Protein AF-A0A9P1CTX5-F1 (afdb_monomer_lite)

Foldseek 3Di:
DDDDDDDDDDDDDDDDDDDDDDDDDDDDDDDDDDDDDDDDDDDDDDDDDDDDDDDDDDDDDDDDDDDDDDDDDDDDDDDDDDDDDDDDDDDDDDDDDDDDDDDDDDDDDDDDDDDDDDDDDDDDDDDDDDDDDDDDDDDDDDDPPPQADPAADPCALADPDPPHSHDHPPPRPCVVVPVPPDDDDDDQDAAADPCALADPDPPPSHDHPPNRVVVPPPDPDPPVPPVCVVCVVVVVVVVVPPPDDPVVVVVVVVVVLVVLLVVCLVVLLPDDDDPVNLVVVVVVVVPDDSVVVVVSNVVSVVVVLLQLDKDKDKDKAFLVCVDVCCDVPNLNVLVLCFQLQWAWDWDDDDPPDPHRITITMIIDGPVSRVVSVVVVVVLRVLCVPPPHNQPPSVVVLVQQLQEEEAEQEAQVQAQQLLQQHSSSHGNPLKGWPLVLVLCSRNRNHHYDAAEYEDADDPDCLVVVSVVVSVYDYDHAYQDPVPSHGPCRQVVSLVVLVVVLPPDDPPGQYEYEYEHQDQDPPPQDVPPPGRGPVCSLQCCLPPRPNYAYEYEHAPSSHDVSVVVCVVVVSHHYTHCNNVSVRGMDGQPDDDPDPPDPPPPDPPDDPLLQQASVNSPDGQQKAFPPVRDSHHDPVRQVVPPPPPPDDDPQADPPPGHGGDHIDGPPPPPD

InterPro domains:
  IPR004087 K Homology domain [SM00322] (309-381)
  IPR013083 Zinc finger, RING/FYVE/PHD-type [G3DSA:3.30.40.10] (599-662)
  IPR036612 K Homology domain, type 1 superfamily [SSF54791] (310-383)

Sequence (668 aa):
MAGERRSGFRFLSFFRCCSKQPLELEKAGPEVLERQEVSPSADVSSTAEDFETEAAGAPNGPETEGQLNDASLNHEPSTVDAAAAVPETAGPWNDEPNEASVREPPESAVSAVTPRRGRSTWKGKGKGGYQDGYGASRSRAASLDGWRGRGQCHYGFHCTRVDCWFQHPDGRAIDGWRAASVDRGKARGKGRCFDGFECTRSICRFEHPTGRRRDLMPATSQRESSRHRSVSRDHEEVVARMDLDPDYCKQLKDGMLYHLSFFLRRYQLFGRISEQQLELFSRSWQRLDLNTLQEEIQVELARLSSLRVELTEQILVPETLLARFMGPEGVHLQFLRRSLGVEILVEPQPASDLRALRALRLCGPPDVLEHARSALENHLISFSSTQQPFAEVEQSILQERSQTVHVFVDNSNICIGCQLLPNGFRDFQQRISIRGFTSMVQGVRKLSRRVVMGSRPSSQRFWAAWKREGYEVCTAHRDPRTNREEFVDGRLVGEALMHVLQPVGSGSHVLVLATGDGNLEGQAPNTAGANFQNLVRTIASRVEGWTVEVWCWRSSCHSCYKRMARAGEIRLYFLDGLRKEVTMTAGKTAPALAGSAVPPNEGLEHEDTCVQCLMAEATYAFNPCNHRILCRECAMETRPHWNTRPLGLCFLCRCPWDDITACDTIAI

Secondary structure (DSSP, 8-state):
-------PPPP--------PPPPP---PPPP-----------------------------------------------------------------------PPPPP------PPP---------------------------S-TTS-SSB-TTGGG---TT--SB--TT-TTGGGTTT-SS-S-----SB-TTGGG---TT--SB--TT-TTTTS----S-STTTTTTTHHHHHHHHTT----HHHHHHHHHHHHHHHHHHHHHHHTT----HHHHHHHHHT-TTS-HHHHHHHHHHHHHHHHHTTSPEEEEEEEEHHHHHHHH-GGGHHHHHHHHHHTSEEEEPPPPTT--S-EEEEEEEE-HHHHHHHHHHHHHHHHHHH-SSSTTHHHHHHHHHHHH-EEEEEEEHHHHHHHHHB-TTS-B-TTEEE-HHHHHHHHHTTSEEEEEEEEEE--S-HHHHHHHHHTT-EEEEEPBPTTT-PBPSHHHHHHHHHHHHHTS-PPSS-EEEEEE------TTSPTT-----HHHHHHHHHHHSTTEEEEEEE-TTT--HHHHHHHHTTSSEEEESGGGHHHHEEETT-PPPP-TT--S---S---TTSB-TTTSSSB--EEEETTTEEEE-HHHHHHT---TTS----B-TTT--B-SEEEE------

Organism: NCBI:txid2562237

Structure (mmCIF, N/CA/C/O backbone):
data_AF-A0A9P1CTX5-F1
#
_entry.id   AF-A0A9P1CTX5-F1
#
loop_
_atom_site.group_PDB
_atom_site.id
_atom_site.type_symbol
_atom_site.label_atom_id
_atom_site.label_alt_id
_atom_site.label_comp_id
_atom_site.label_asym_id
_atom_site.label_entity_id
_atom_site.label_seq_id
_atom_site.pdbx_PDB_ins_code
_atom_site.Cartn_x
_atom_site.Cartn_y
_atom_site.Cartn_z
_atom_site.occupancy
_atom_site.B_iso_or_equiv
_atom_site.auth_seq_id
_atom_site.auth_comp_id
_atom_site.auth_asym_id
_atom_site.auth_atom_id
_atom_site.pdbx_PDB_model_num
ATOM 1 N N . MET A 1 1 ? -36.625 -30.339 -44.371 1.00 37.56 1 MET A N 1
ATOM 2 C CA . MET A 1 1 ? -35.494 -30.280 -43.424 1.00 37.56 1 MET A CA 1
ATOM 3 C C . MET A 1 1 ? -34.795 -28.940 -43.597 1.00 37.56 1 MET A C 1
ATOM 5 O O . MET A 1 1 ? -34.591 -28.558 -44.738 1.00 37.56 1 MET A O 1
ATOM 9 N N . ALA A 1 2 ? -34.515 -28.256 -42.482 1.00 35.66 2 ALA A N 1
ATOM 10 C CA . ALA A 1 2 ? -33.770 -26.996 -42.333 1.00 35.66 2 ALA A CA 1
ATOM 11 C C . ALA A 1 2 ? -34.195 -25.803 -43.223 1.00 35.66 2 ALA A C 1
ATOM 13 O O . ALA A 1 2 ? -33.723 -25.630 -44.341 1.00 35.66 2 ALA A O 1
ATOM 14 N N . GLY A 1 3 ? -35.057 -24.941 -42.672 1.00 29.62 3 GLY A N 1
ATOM 15 C CA . GLY A 1 3 ? -35.262 -23.572 -43.144 1.00 29.62 3 GLY A CA 1
ATOM 16 C C . GLY A 1 3 ? -34.572 -22.590 -42.198 1.00 29.62 3 GLY A C 1
ATOM 17 O O . GLY A 1 3 ? -35.055 -22.369 -41.091 1.00 29.62 3 GLY A O 1
ATOM 18 N N . GLU A 1 4 ? -33.460 -21.998 -42.632 1.00 42.38 4 GLU A N 1
ATOM 19 C CA . GLU A 1 4 ? -32.790 -20.900 -41.931 1.00 42.38 4 GLU A CA 1
ATOM 20 C C . GLU A 1 4 ? -33.314 -19.557 -42.446 1.00 42.38 4 GLU A C 1
ATOM 22 O O . GLU A 1 4 ? -33.069 -19.138 -43.579 1.00 42.38 4 GLU A O 1
ATOM 27 N N . ARG A 1 5 ? -34.064 -18.871 -41.580 1.00 40.78 5 ARG A N 1
ATOM 28 C CA . ARG A 1 5 ? -34.457 -17.475 -41.755 1.00 40.78 5 ARG A CA 1
ATOM 29 C C . ARG A 1 5 ? -33.300 -16.575 -41.332 1.00 40.78 5 ARG A C 1
ATOM 31 O O . ARG A 1 5 ? -32.905 -16.559 -40.172 1.00 40.78 5 ARG A O 1
ATOM 38 N N . ARG A 1 6 ? -32.829 -15.760 -42.274 1.00 40.94 6 ARG A N 1
ATOM 39 C CA . ARG A 1 6 ? -32.082 -14.530 -41.999 1.00 40.94 6 ARG A CA 1
ATOM 40 C C . ARG A 1 6 ? -33.033 -13.496 -41.393 1.00 40.94 6 ARG A C 1
ATOM 42 O O . ARG A 1 6 ? -33.995 -13.098 -42.045 1.00 40.94 6 ARG A O 1
ATOM 49 N N . SER A 1 7 ? -32.728 -13.006 -40.198 1.00 34.25 7 SER A N 1
ATOM 50 C CA . SER A 1 7 ? -33.280 -11.751 -39.679 1.00 34.25 7 SER A CA 1
ATOM 51 C C . SER A 1 7 ? -32.139 -10.861 -39.203 1.00 34.25 7 SER A C 1
ATOM 53 O O . SER A 1 7 ? -31.436 -11.190 -38.250 1.00 34.25 7 SER A O 1
ATOM 55 N N . GLY A 1 8 ? -31.947 -9.754 -39.920 1.00 29.00 8 GLY A N 1
ATOM 56 C CA . GLY A 1 8 ? -30.989 -8.711 -39.592 1.00 29.00 8 GLY A CA 1
ATOM 57 C C . GLY A 1 8 ? -31.405 -7.949 -38.339 1.00 29.00 8 GLY A C 1
ATOM 58 O O . GLY A 1 8 ? -32.563 -7.562 -38.189 1.00 29.00 8 GLY A O 1
ATOM 59 N N . PHE A 1 9 ? -30.437 -7.709 -37.461 1.00 28.59 9 PHE A N 1
ATOM 60 C CA . PHE A 1 9 ? -30.593 -6.812 -36.327 1.00 28.59 9 PHE A CA 1
ATOM 61 C C . PHE A 1 9 ? -30.280 -5.376 -36.757 1.00 28.59 9 PHE A C 1
ATOM 63 O O . PHE A 1 9 ? -29.168 -5.054 -37.174 1.00 28.59 9 PHE A O 1
ATOM 70 N N . ARG A 1 10 ? -31.306 -4.524 -36.678 1.00 31.56 10 ARG A N 1
ATOM 71 C CA . ARG A 1 10 ? -31.226 -3.072 -36.849 1.00 31.56 10 ARG A CA 1
ATOM 72 C C . ARG A 1 10 ? -30.631 -2.446 -35.586 1.00 31.56 10 ARG A C 1
ATOM 74 O O . ARG A 1 10 ? -31.125 -2.687 -34.489 1.00 31.56 10 ARG A O 1
ATOM 81 N N . PHE A 1 11 ? -29.621 -1.601 -35.767 1.00 27.44 11 PHE A N 1
ATOM 82 C CA . PHE A 1 11 ? -29.165 -0.632 -34.773 1.00 27.44 11 PHE A CA 1
ATOM 83 C C . PHE A 1 11 ? -30.243 0.447 -34.592 1.00 27.44 11 PHE A C 1
ATOM 85 O O . PHE A 1 11 ? -30.567 1.160 -35.541 1.00 27.44 11 PHE A O 1
ATOM 92 N N . LEU A 1 12 ? -30.795 0.570 -33.384 1.00 28.78 12 LEU A N 1
ATOM 93 C CA . LEU A 1 12 ? -31.575 1.731 -32.958 1.00 28.78 12 LEU A CA 1
ATOM 94 C C . LEU A 1 12 ? -30.672 2.643 -32.130 1.00 28.78 12 LEU A C 1
ATOM 96 O O . LEU A 1 12 ? -30.339 2.366 -30.982 1.00 28.78 12 LEU A O 1
ATOM 100 N N . SER A 1 13 ? -30.268 3.738 -32.758 1.00 28.44 13 SER A N 1
ATOM 101 C CA . SER A 1 13 ? -29.651 4.908 -32.150 1.00 28.44 13 SER A CA 1
ATOM 102 C C . SER A 1 13 ? -30.704 5.719 -31.387 1.00 28.44 13 SER A C 1
ATOM 104 O O . SER A 1 13 ? -31.579 6.321 -32.005 1.00 28.44 13 SER A O 1
ATOM 106 N N . PHE A 1 14 ? -30.596 5.773 -30.058 1.00 27.62 14 PHE A N 1
ATOM 107 C CA . PHE A 1 14 ? -31.290 6.754 -29.221 1.00 27.62 14 PHE A CA 1
ATOM 108 C C . PHE A 1 14 ? -30.275 7.783 -28.711 1.00 27.62 14 PHE A C 1
ATOM 110 O O . PHE A 1 14 ? -29.548 7.542 -27.752 1.00 27.62 14 PHE A O 1
ATOM 117 N N . PHE A 1 15 ? -30.237 8.947 -29.361 1.00 27.95 15 PHE A N 1
ATOM 118 C CA . PHE A 1 15 ? -29.696 10.173 -28.779 1.00 27.95 15 PHE A CA 1
ATOM 119 C C . PHE A 1 15 ? -30.813 10.822 -27.958 1.00 27.95 15 PHE A C 1
ATOM 121 O O . PHE A 1 15 ? -31.805 11.281 -28.522 1.00 27.95 15 PHE A O 1
ATOM 128 N N . ARG A 1 16 ? -30.665 10.873 -26.630 1.00 29.23 16 ARG A N 1
ATOM 129 C CA . ARG A 1 16 ? -31.479 11.744 -25.775 1.00 29.23 16 ARG A CA 1
ATOM 130 C C . ARG A 1 16 ? -30.601 12.906 -25.325 1.00 29.23 16 ARG A C 1
ATOM 132 O O . ARG A 1 16 ? -29.699 12.749 -24.510 1.00 29.23 16 ARG A O 1
ATOM 139 N N . CYS A 1 17 ? -30.845 14.051 -25.951 1.00 26.94 17 CYS A N 1
ATOM 140 C CA . CYS A 1 17 ? -30.249 15.338 -25.639 1.00 26.94 17 CYS A CA 1
ATOM 141 C C . CYS A 1 17 ? -30.877 15.859 -24.337 1.00 26.94 17 CYS A C 1
ATOM 143 O O . CYS A 1 17 ? -32.069 16.153 -24.311 1.00 26.94 17 CYS A O 1
ATOM 145 N N . CYS A 1 18 ? -30.094 15.949 -23.262 1.00 29.27 18 CYS A N 1
ATOM 146 C CA . CYS A 1 18 ? -30.446 16.726 -22.075 1.00 29.27 18 CYS A CA 1
ATOM 147 C C . CYS A 1 18 ? -29.520 17.941 -22.022 1.00 29.27 18 CYS A C 1
ATOM 149 O O . CYS A 1 18 ? -28.429 17.890 -21.457 1.00 29.27 18 CYS A O 1
ATOM 151 N N . SER A 1 19 ? -29.964 19.030 -22.644 1.00 29.98 19 SER A N 1
ATOM 152 C CA . SER A 1 19 ? -29.419 20.370 -22.457 1.00 29.98 19 SER A CA 1
ATOM 153 C C . SER A 1 19 ? -29.725 20.841 -21.033 1.00 29.98 19 SER A C 1
ATOM 155 O O . SER A 1 19 ? -30.874 21.153 -20.720 1.00 29.98 19 SER A O 1
ATOM 157 N N . LYS A 1 20 ? -28.714 20.894 -20.162 1.00 31.89 20 LYS A N 1
ATOM 158 C CA . LYS A 1 20 ? -28.783 21.678 -18.924 1.00 31.89 20 LYS A CA 1
ATOM 159 C C . LYS A 1 20 ? -28.166 23.049 -19.194 1.00 31.89 20 LYS A C 1
ATOM 161 O O . LYS A 1 20 ? -27.002 23.137 -19.576 1.00 31.89 20 LYS A O 1
ATOM 166 N N . GLN A 1 21 ? -28.986 24.085 -19.043 1.00 31.75 21 GLN A N 1
ATOM 167 C CA . GLN A 1 21 ? -28.572 25.486 -19.018 1.00 31.75 21 GLN A CA 1
ATOM 168 C C . GLN A 1 21 ? -27.644 25.750 -17.816 1.00 31.75 21 GLN A C 1
ATOM 170 O O . GLN A 1 21 ? -27.791 25.082 -16.788 1.00 31.75 21 GLN A O 1
ATOM 175 N N . PRO A 1 22 ? -26.708 26.707 -17.917 1.00 34.09 22 PRO A N 1
ATOM 176 C CA . PRO A 1 22 ? -25.918 27.151 -16.778 1.00 34.09 22 PRO A CA 1
ATOM 177 C C . PRO A 1 22 ? -26.761 28.060 -15.871 1.00 34.09 22 PRO A C 1
ATOM 179 O O . PRO A 1 22 ? -27.343 29.037 -16.331 1.00 34.09 22 PRO A O 1
ATOM 182 N N . LEU A 1 23 ? -26.816 27.718 -14.583 1.00 33.81 23 LEU A N 1
ATOM 183 C CA . LEU A 1 23 ? -27.272 28.609 -13.518 1.00 33.81 23 LEU A CA 1
ATOM 184 C C . LEU A 1 23 ? -26.181 29.656 -13.272 1.00 33.81 23 LEU A C 1
ATOM 186 O O . LEU A 1 23 ? -25.050 29.311 -12.923 1.00 33.81 23 LEU A O 1
ATOM 190 N N . GLU A 1 24 ? -26.532 30.920 -13.485 1.00 31.44 24 GLU A N 1
ATOM 191 C CA . GLU A 1 24 ? -25.760 32.081 -13.055 1.00 31.44 24 GLU A CA 1
ATOM 192 C C . GLU A 1 24 ? -25.705 32.095 -11.521 1.00 31.44 24 GLU A C 1
ATOM 194 O O . GLU A 1 24 ? -26.737 32.119 -10.852 1.00 31.44 24 GLU A O 1
ATOM 199 N N . LEU A 1 25 ? -24.495 32.033 -10.961 1.00 35.31 25 LEU A N 1
ATOM 200 C CA . LEU A 1 25 ? -24.256 32.299 -9.546 1.00 35.31 25 LEU A CA 1
ATOM 201 C C . LEU A 1 25 ? -23.878 33.775 -9.405 1.00 35.31 25 LEU A C 1
ATOM 203 O O . LEU A 1 25 ? -22.806 34.197 -9.850 1.00 35.31 25 LEU A O 1
ATOM 207 N N . GLU A 1 26 ? -24.767 34.546 -8.785 1.00 35.88 26 GLU A N 1
ATOM 208 C CA . GLU A 1 26 ? -24.496 35.904 -8.331 1.00 35.88 26 GLU A CA 1
ATOM 209 C C . GLU A 1 26 ? -23.347 35.906 -7.313 1.00 35.88 26 GLU A C 1
ATOM 211 O O . GLU A 1 26 ? -23.306 35.132 -6.354 1.00 35.88 26 GLU A O 1
ATOM 216 N N . LYS A 1 27 ? -22.379 36.793 -7.550 1.00 33.06 27 LYS A N 1
ATOM 217 C CA . LYS A 1 27 ? -21.261 37.075 -6.653 1.00 33.06 27 LYS A CA 1
ATOM 218 C C . LYS A 1 27 ? -21.755 37.959 -5.506 1.00 33.06 27 LYS A C 1
ATOM 220 O O . LYS A 1 27 ? -21.938 39.156 -5.704 1.00 33.06 27 LYS A O 1
ATOM 225 N N . ALA A 1 28 ? -21.891 37.395 -4.311 1.00 35.72 28 ALA A N 1
ATOM 226 C CA . ALA A 1 28 ? -21.888 38.172 -3.074 1.00 35.72 28 ALA A CA 1
ATOM 227 C C . ALA A 1 28 ? -20.427 38.415 -2.653 1.00 35.72 28 ALA A C 1
ATOM 229 O O . ALA A 1 28 ? -19.662 37.469 -2.459 1.00 35.72 28 ALA A O 1
ATOM 230 N N . GLY A 1 29 ? -20.021 39.686 -2.603 1.00 39.19 29 GLY A N 1
ATOM 231 C CA . GLY A 1 29 ? -18.696 40.103 -2.141 1.00 39.19 29 GLY A CA 1
ATOM 232 C C . GLY A 1 29 ? -18.566 40.004 -0.615 1.00 39.19 29 GLY A C 1
ATOM 233 O O . GLY A 1 29 ? -19.577 40.088 0.081 1.00 39.19 29 GLY A O 1
ATOM 234 N N . PRO A 1 30 ? -17.349 39.823 -0.074 1.00 43.97 30 PRO A N 1
ATOM 235 C CA . PRO A 1 30 ? -17.149 39.814 1.365 1.00 43.97 30 PRO A CA 1
ATOM 236 C C . PRO A 1 30 ? -17.068 41.241 1.921 1.00 43.97 30 PRO A C 1
ATOM 238 O O . PRO A 1 30 ? -16.249 42.055 1.493 1.00 43.97 30 PRO A O 1
ATOM 241 N N . GLU A 1 31 ? -17.933 41.503 2.897 1.00 38.97 31 GLU A N 1
ATOM 242 C CA . GLU A 1 31 ? -17.910 42.657 3.790 1.00 38.97 31 GLU A CA 1
ATOM 243 C C . GLU A 1 31 ? -16.632 42.635 4.643 1.00 38.97 31 GLU A C 1
ATOM 245 O O . GLU A 1 31 ? -16.274 41.626 5.256 1.00 38.97 31 GLU A O 1
ATOM 250 N N . VAL A 1 32 ? -15.928 43.764 4.649 1.00 33.72 32 VAL A N 1
ATOM 251 C CA . VAL A 1 32 ? -14.715 44.014 5.427 1.00 33.72 32 VAL A CA 1
ATOM 252 C C . VAL A 1 32 ? -15.140 44.428 6.835 1.00 33.72 32 VAL A C 1
ATOM 254 O O . VAL A 1 32 ? -15.648 45.528 7.025 1.00 33.72 32 VAL A O 1
ATOM 257 N N . LEU A 1 33 ? -14.933 43.552 7.822 1.00 38.22 33 LEU A N 1
ATOM 258 C CA . LEU A 1 33 ? -15.058 43.886 9.242 1.00 38.22 33 LEU A CA 1
ATOM 259 C C . LEU A 1 33 ? -13.672 44.190 9.818 1.00 38.22 33 LEU A C 1
ATOM 261 O O . LEU A 1 33 ? -12.819 43.317 9.983 1.00 38.22 33 LEU A O 1
ATOM 265 N N . GLU A 1 34 ? -13.486 45.477 10.079 1.00 36.41 34 GLU A N 1
ATOM 266 C CA . GLU A 1 34 ? -12.351 46.134 10.711 1.00 36.41 34 GLU A CA 1
ATOM 267 C C . GLU A 1 34 ? -12.140 45.573 12.132 1.00 36.41 34 GLU A C 1
ATOM 269 O O . GLU A 1 34 ? -13.011 45.676 12.997 1.00 36.41 34 GLU A O 1
ATOM 274 N N . ARG A 1 35 ? -10.993 44.926 12.383 1.00 34.66 35 ARG A N 1
ATOM 275 C CA . ARG A 1 35 ? -10.579 44.501 13.729 1.00 34.66 35 ARG A CA 1
ATOM 276 C C . ARG A 1 35 ? -9.726 45.600 14.356 1.00 34.66 35 ARG A C 1
ATOM 278 O O . ARG A 1 35 ? -8.627 45.868 13.884 1.00 34.66 35 ARG A O 1
ATOM 285 N N . GLN A 1 36 ? -10.241 46.189 15.433 1.00 34.38 36 GLN A N 1
ATOM 286 C CA . GLN A 1 36 ? -9.501 47.052 16.351 1.00 34.38 36 GLN A CA 1
ATOM 287 C C . GLN A 1 36 ? -8.391 46.268 17.063 1.00 34.38 36 GLN A C 1
ATOM 289 O O . GLN A 1 36 ? -8.631 45.215 17.657 1.00 34.38 36 GLN A O 1
ATOM 294 N N . GLU A 1 37 ? -7.184 46.822 17.011 1.00 32.41 37 GLU A N 1
ATOM 295 C CA . GLU A 1 37 ? -6.027 46.423 17.803 1.00 32.41 37 GLU A CA 1
ATOM 296 C C . GLU A 1 37 ? -6.194 46.906 19.253 1.00 32.41 37 GLU A C 1
ATOM 298 O O . GLU A 1 37 ? -6.451 48.085 19.497 1.00 32.41 37 GLU A O 1
ATOM 303 N N . VAL A 1 38 ? -6.014 46.007 20.224 1.00 37.69 38 VAL A N 1
ATOM 304 C CA . VAL A 1 38 ? -5.795 46.368 21.631 1.00 37.69 38 VAL A CA 1
ATOM 305 C C . VAL A 1 38 ? -4.554 45.627 22.123 1.00 37.69 38 VAL A C 1
ATOM 307 O O . VAL A 1 38 ? -4.509 44.398 22.145 1.00 37.69 38 VAL A O 1
ATOM 310 N N . SER A 1 39 ? -3.535 46.405 22.479 1.00 38.50 39 SER A N 1
ATOM 311 C CA . SER A 1 39 ? -2.261 45.975 23.060 1.00 38.50 39 SER A CA 1
ATOM 312 C C . SER A 1 39 ? -2.429 45.403 24.476 1.00 38.50 39 SER A C 1
ATOM 314 O O . SER A 1 39 ? -3.274 45.904 25.220 1.00 38.50 39 SER A O 1
ATOM 316 N N . PRO A 1 40 ? -1.587 44.451 24.922 1.00 45.19 40 PRO A N 1
ATOM 317 C CA . PRO A 1 40 ? -1.536 44.055 26.323 1.00 45.19 40 PRO A CA 1
ATOM 318 C C . PRO A 1 40 ? -0.436 44.820 27.078 1.00 45.19 40 PRO A C 1
ATOM 320 O O . PRO A 1 40 ? 0.727 44.835 26.671 1.00 45.19 40 PRO A O 1
ATOM 323 N N . SER A 1 41 ? -0.809 45.422 28.207 1.00 36.22 41 SER A N 1
ATOM 324 C CA . SER A 1 41 ? 0.106 45.888 29.253 1.00 36.22 41 SER A CA 1
ATOM 325 C C . SER A 1 41 ? 0.071 44.945 30.456 1.00 36.22 41 SER A C 1
ATOM 327 O O . SER A 1 41 ? -0.936 44.297 30.730 1.00 36.22 41 SER A O 1
ATOM 329 N N . ALA A 1 42 ? 1.215 44.884 31.126 1.00 36.47 42 ALA A N 1
ATOM 330 C CA . ALA A 1 42 ? 1.627 43.917 32.129 1.00 36.47 42 ALA A CA 1
ATOM 331 C C . ALA A 1 42 ? 0.995 44.068 33.529 1.00 36.47 42 ALA A C 1
ATOM 333 O O . ALA A 1 42 ? 0.432 45.106 33.865 1.00 36.47 42 ALA A O 1
ATOM 334 N N . ASP A 1 43 ? 1.250 43.014 34.315 1.00 34.53 43 ASP A N 1
ATOM 335 C CA . ASP A 1 43 ? 1.330 42.908 35.779 1.00 34.53 43 ASP A CA 1
ATOM 336 C C . ASP A 1 43 ? 0.050 43.070 36.621 1.00 34.53 43 ASP A C 1
ATOM 338 O O . ASP A 1 43 ? -0.629 44.089 36.597 1.00 34.53 43 ASP A O 1
ATOM 342 N N . VAL A 1 44 ? -0.236 42.072 37.470 1.00 34.84 44 VAL A N 1
ATOM 343 C CA . VAL A 1 44 ? 0.010 42.097 38.931 1.00 34.84 44 VAL A CA 1
ATOM 344 C C . VAL A 1 44 ? -0.622 40.854 39.600 1.00 34.84 44 VAL A C 1
ATOM 346 O O . VAL A 1 44 ? -1.563 40.230 39.123 1.00 34.84 44 VAL A O 1
ATOM 349 N N . SER A 1 45 ? 0.019 40.490 40.701 1.00 34.16 45 SER A N 1
ATOM 350 C CA . SER A 1 45 ? -0.037 39.351 41.609 1.00 34.16 45 SER A CA 1
ATOM 351 C C . SER A 1 45 ? -1.341 38.998 42.356 1.00 34.16 45 SER A C 1
ATOM 353 O O . SER A 1 45 ? -2.084 39.870 42.788 1.00 34.16 45 SER A O 1
ATOM 355 N N . SER A 1 46 ? -1.395 37.706 42.721 1.00 34.50 46 SER A N 1
ATOM 356 C CA . SER A 1 46 ? -1.647 37.123 44.064 1.00 34.50 46 SER A CA 1
ATOM 357 C C . SER A 1 46 ? -3.037 37.095 44.717 1.00 34.50 46 SER A C 1
ATOM 359 O O . SER A 1 46 ? -3.805 38.043 44.648 1.00 34.50 46 SER A O 1
ATOM 361 N N . THR A 1 47 ? -3.178 36.040 45.540 1.00 35.03 47 THR A N 1
ATOM 362 C CA . THR A 1 47 ? -4.179 35.712 46.584 1.00 35.03 47 THR A CA 1
ATOM 363 C C . THR A 1 47 ? -5.452 35.053 46.038 1.00 35.03 47 THR A C 1
ATOM 365 O O . THR A 1 47 ? -6.112 35.610 45.177 1.00 35.03 47 THR A O 1
ATOM 368 N N . ALA A 1 48 ? -5.695 33.752 46.254 1.00 36.78 48 ALA A N 1
ATOM 369 C CA . ALA A 1 48 ? -5.936 33.026 47.511 1.00 36.78 48 ALA A CA 1
ATOM 370 C C . ALA A 1 48 ? -7.173 33.562 48.233 1.00 36.78 48 ALA A C 1
ATOM 372 O O . ALA A 1 48 ? -7.073 34.606 48.860 1.00 36.78 48 ALA A O 1
ATOM 373 N N . GLU A 1 49 ? -8.292 32.841 48.138 1.00 40.19 49 GLU A N 1
ATOM 374 C CA . GLU A 1 49 ? -9.151 32.524 49.282 1.00 40.19 49 GLU A CA 1
ATOM 375 C C . GLU A 1 49 ? -10.215 31.485 48.905 1.00 40.19 49 GLU A C 1
ATOM 377 O O . GLU A 1 49 ? -10.708 31.418 47.777 1.00 40.19 49 GLU A O 1
ATOM 382 N N . ASP A 1 50 ? -10.464 30.634 49.891 1.00 36.09 50 ASP A N 1
ATOM 383 C CA . ASP A 1 50 ? -11.412 29.536 49.966 1.00 36.09 50 ASP A CA 1
ATOM 384 C C . ASP A 1 50 ? -12.865 30.005 49.807 1.00 36.09 50 ASP A C 1
ATOM 386 O O . ASP A 1 50 ? -13.192 31.113 50.214 1.00 36.09 50 ASP A O 1
ATOM 390 N N . PHE A 1 51 ? -13.767 29.140 49.329 1.00 37.66 51 PHE A N 1
ATOM 391 C CA . PHE A 1 51 ? -15.107 29.065 49.922 1.00 37.66 51 PHE A CA 1
ATOM 392 C C . PHE A 1 51 ? -15.762 27.702 49.688 1.00 37.66 51 PHE A C 1
ATOM 394 O O . PHE A 1 51 ? -15.715 27.116 48.605 1.00 37.66 51 PHE A O 1
ATOM 401 N N . GLU A 1 52 ? -16.331 27.215 50.781 1.00 35.53 52 GLU A N 1
ATOM 402 C CA . GLU A 1 52 ? -16.948 25.921 51.008 1.00 35.53 52 GLU A CA 1
ATOM 403 C C . GLU A 1 52 ? -18.293 25.717 50.286 1.00 35.53 52 GLU A C 1
ATOM 405 O O . GLU A 1 52 ? -19.006 26.649 49.922 1.00 35.53 52 GLU A O 1
ATOM 410 N N . THR A 1 53 ? -18.603 24.428 50.136 1.00 37.47 53 THR A N 1
ATOM 411 C CA . THR A 1 53 ? -19.916 23.763 50.091 1.00 37.47 53 THR A CA 1
ATOM 412 C C . THR A 1 53 ? -21.151 24.585 50.461 1.00 37.47 53 THR A C 1
ATOM 414 O O . THR A 1 53 ? -21.223 25.099 51.567 1.00 37.47 53 THR A O 1
ATOM 417 N N . GLU A 1 54 ? -22.216 24.465 49.656 1.00 35.06 54 GLU A N 1
ATOM 418 C CA . GLU A 1 54 ? -23.526 24.057 50.181 1.00 35.06 54 GLU A CA 1
ATOM 419 C C . GLU A 1 54 ? -24.475 23.512 49.103 1.00 35.06 54 GLU A C 1
ATOM 421 O O . GLU A 1 54 ? -24.325 23.732 47.901 1.00 35.06 54 GLU A O 1
ATOM 426 N N . ALA A 1 55 ? -25.405 22.697 49.588 1.00 36.09 55 ALA A N 1
ATOM 427 C CA . ALA A 1 55 ? -26.252 21.765 48.873 1.00 36.09 55 ALA A CA 1
ATOM 428 C C . ALA A 1 55 ? -27.684 22.288 48.650 1.00 36.09 55 ALA A C 1
ATOM 430 O O . ALA A 1 55 ? -28.111 23.266 49.247 1.00 36.09 55 ALA A O 1
ATOM 431 N N . ALA A 1 56 ? -28.441 21.477 47.901 1.00 35.44 56 ALA A N 1
ATOM 432 C CA . ALA A 1 56 ? -29.900 21.335 47.912 1.00 35.44 56 ALA A CA 1
ATOM 433 C C . ALA A 1 56 ? -30.754 22.423 47.234 1.00 35.44 56 ALA A C 1
ATOM 435 O O . ALA A 1 56 ? -30.725 23.602 47.562 1.00 35.44 56 ALA A O 1
ATOM 436 N N . GLY A 1 57 ? -31.630 21.962 46.334 1.00 32.38 57 GLY A N 1
ATOM 437 C CA . GLY A 1 57 ? -32.723 22.766 45.796 1.00 32.38 57 GLY A CA 1
ATOM 438 C C . GLY A 1 57 ? -33.473 22.094 44.648 1.00 32.38 57 GLY A C 1
ATOM 439 O O . GLY A 1 57 ? -33.361 22.526 43.508 1.00 32.38 57 GLY A O 1
ATOM 440 N N . ALA A 1 58 ? -34.251 21.047 44.940 1.00 41.19 58 ALA A N 1
ATOM 441 C CA . ALA A 1 58 ? -35.414 20.709 44.112 1.00 41.19 58 ALA A CA 1
ATOM 442 C C . ALA A 1 58 ? -36.489 21.798 44.298 1.00 41.19 58 ALA A C 1
ATOM 444 O O . ALA A 1 58 ? -36.577 22.371 45.388 1.00 41.19 58 ALA A O 1
ATOM 445 N N . PRO A 1 59 ? -37.335 22.064 43.287 1.00 53.28 59 PRO A N 1
ATOM 446 C CA . PRO A 1 59 ? -38.744 21.733 43.516 1.00 53.28 59 PRO A CA 1
ATOM 447 C C . PRO A 1 59 ? -39.549 21.316 42.267 1.00 53.28 59 PRO A C 1
ATOM 449 O O . PRO A 1 59 ? -39.345 21.811 41.167 1.00 53.28 59 PRO A O 1
ATOM 452 N N . ASN A 1 60 ? -40.500 20.415 42.531 1.00 36.75 60 ASN A N 1
ATOM 453 C CA . ASN A 1 60 ? -41.905 20.366 42.097 1.00 36.75 60 ASN A CA 1
ATOM 454 C C . ASN A 1 60 ? -42.302 20.765 40.663 1.00 36.75 60 ASN A C 1
ATOM 456 O O . ASN A 1 60 ? -42.121 21.896 40.222 1.00 36.75 60 ASN A O 1
ATOM 460 N N . GLY A 1 61 ? -43.008 19.831 40.010 1.00 35.78 61 GLY A N 1
ATOM 461 C CA . GLY A 1 61 ? -43.821 20.073 38.815 1.00 35.78 61 GLY A CA 1
ATOM 462 C C . GLY A 1 61 ? -45.041 20.969 39.068 1.00 35.78 61 GLY A C 1
ATOM 463 O O . GLY A 1 61 ? -45.256 21.454 40.183 1.00 35.78 61 GLY A O 1
ATOM 464 N N . PRO A 1 62 ? -45.866 21.169 38.028 1.00 53.38 62 PRO A N 1
ATOM 465 C CA . PRO A 1 62 ? -47.174 20.521 38.094 1.00 53.38 62 PRO A CA 1
ATOM 466 C C . PRO A 1 62 ? -47.698 19.959 36.762 1.00 53.38 62 PRO A C 1
ATOM 468 O O . PRO A 1 62 ? -47.257 20.294 35.664 1.00 53.38 62 PRO A O 1
ATOM 471 N N . GLU A 1 63 ? -48.679 19.085 36.951 1.00 41.22 63 GLU A N 1
ATOM 472 C CA . GLU A 1 63 ? -49.582 18.435 36.008 1.00 41.22 63 GLU A CA 1
ATOM 473 C C . GLU A 1 63 ? -50.346 19.426 35.116 1.00 41.22 63 GLU A C 1
ATOM 475 O O . GLU A 1 63 ? -50.670 20.535 35.535 1.00 41.22 63 GLU A O 1
ATOM 480 N N . THR A 1 64 ? -50.724 18.991 33.911 1.00 43.69 64 THR A N 1
ATOM 481 C CA . THR A 1 64 ? -51.958 19.448 33.250 1.00 43.69 64 THR A CA 1
ATOM 482 C C . THR A 1 64 ? -52.528 18.344 32.361 1.00 43.69 64 THR A C 1
ATOM 484 O O . THR A 1 64 ? -51.855 17.797 31.488 1.00 43.69 64 THR A O 1
ATOM 487 N N . GLU A 1 65 ? -53.790 18.024 32.634 1.00 40.16 65 GLU A N 1
ATOM 488 C CA . GLU A 1 65 ? -54.692 17.189 31.849 1.00 40.16 65 GLU A CA 1
ATOM 489 C C . GLU A 1 65 ? -55.040 17.846 30.500 1.00 40.16 65 GLU A C 1
ATOM 491 O O . GLU A 1 65 ? -55.100 19.070 30.383 1.00 40.16 65 GLU A O 1
ATOM 496 N N . GLY A 1 66 ? -55.340 17.026 29.488 1.00 35.47 66 GLY A N 1
ATOM 497 C CA . GLY A 1 66 ? -55.815 17.485 28.182 1.00 35.47 66 GLY A CA 1
ATOM 498 C C . GLY A 1 66 ? -56.410 16.348 27.353 1.00 35.47 66 GLY A C 1
ATOM 499 O O . GLY A 1 66 ? -55.697 15.547 26.763 1.00 35.47 66 GLY A O 1
ATOM 500 N N . GLN A 1 67 ? -57.736 16.288 27.363 1.00 35.94 67 GLN A N 1
ATOM 501 C CA . GLN A 1 67 ? -58.647 15.315 26.762 1.00 35.94 67 GLN A CA 1
ATOM 502 C C . GLN A 1 67 ? -58.833 15.443 25.225 1.00 35.94 67 GLN A C 1
ATOM 504 O O . GLN A 1 67 ? -58.742 16.537 24.679 1.00 35.94 67 GLN A O 1
ATOM 509 N N . LEU A 1 68 ? -59.267 14.320 24.619 1.00 38.94 68 LEU A N 1
ATOM 510 C CA . LEU A 1 68 ? -60.135 14.141 23.426 1.00 38.94 68 LEU A CA 1
ATOM 511 C C . LEU A 1 68 ? -59.577 14.377 22.000 1.00 38.94 68 LEU A C 1
ATOM 513 O O . LEU A 1 68 ? -59.309 15.503 21.594 1.00 38.94 68 LEU A O 1
ATOM 517 N N . ASN A 1 69 ? -59.578 13.315 21.173 1.00 38.50 69 ASN A N 1
ATOM 518 C CA . ASN A 1 69 ? -60.570 13.151 20.090 1.00 38.50 69 ASN A CA 1
ATOM 519 C C . ASN A 1 69 ? -60.482 11.797 19.350 1.00 38.50 69 ASN A C 1
ATOM 521 O O . ASN A 1 69 ? -59.407 11.312 19.004 1.00 38.50 69 ASN A O 1
ATOM 525 N N . ASP A 1 70 ? -61.675 11.254 19.093 1.00 37.84 70 ASP A N 1
ATOM 526 C CA . ASP A 1 70 ? -62.038 10.144 18.207 1.00 37.84 70 ASP A CA 1
ATOM 527 C C . ASP A 1 70 ? -61.648 10.365 16.734 1.00 37.84 70 ASP A C 1
ATOM 529 O O . ASP A 1 70 ? -61.767 11.480 16.226 1.00 37.84 70 ASP A O 1
ATOM 533 N N . ALA A 1 71 ? -61.358 9.273 16.011 1.00 37.09 71 ALA A N 1
ATOM 534 C CA . ALA A 1 71 ? -61.991 8.979 14.716 1.00 37.09 71 ALA A CA 1
ATOM 535 C C . ALA A 1 71 ? -61.689 7.545 14.236 1.00 37.09 71 ALA A C 1
ATOM 537 O O . ALA A 1 71 ? -60.549 7.151 14.003 1.00 37.09 71 ALA A O 1
ATOM 538 N N . SER A 1 72 ? -62.778 6.801 14.057 1.00 35.53 72 SER A N 1
ATOM 539 C CA . SER A 1 72 ? -62.914 5.494 13.407 1.00 35.53 72 SER A CA 1
ATOM 540 C C . SER A 1 72 ? -62.381 5.455 11.967 1.00 35.53 72 SER A C 1
ATOM 542 O O . SER A 1 72 ? -62.472 6.461 11.272 1.00 35.53 72 SER A O 1
ATOM 544 N N . LEU A 1 73 ? -61.997 4.266 11.476 1.00 39.31 73 LEU A N 1
ATOM 545 C CA . LEU A 1 73 ? -62.528 3.686 10.226 1.00 39.31 73 LEU A CA 1
ATOM 546 C C . LEU A 1 73 ? -62.151 2.195 10.085 1.00 39.31 73 LEU A C 1
ATOM 548 O O . LEU A 1 73 ? -60.991 1.804 10.170 1.00 39.31 73 LEU A O 1
ATOM 552 N N . ASN A 1 74 ? -63.191 1.389 9.866 1.00 39.03 74 ASN A N 1
ATOM 553 C CA . ASN A 1 74 ? -63.198 -0.055 9.639 1.00 39.03 74 ASN A CA 1
ATOM 554 C C . ASN A 1 74 ? -62.745 -0.425 8.218 1.00 39.03 74 ASN A C 1
ATOM 556 O O . ASN A 1 74 ? -63.091 0.282 7.274 1.00 39.03 74 ASN A O 1
ATOM 560 N N . HIS A 1 75 ? -62.137 -1.606 8.058 1.00 36.34 75 HIS A N 1
ATOM 561 C CA . HIS A 1 75 ? -62.438 -2.509 6.939 1.00 36.34 75 HIS A CA 1
ATOM 562 C C . HIS A 1 75 ? -61.966 -3.947 7.230 1.00 36.34 75 HIS A C 1
ATOM 564 O O . HIS A 1 75 ? -60.772 -4.205 7.354 1.00 36.34 75 HIS A O 1
ATOM 570 N N . GLU A 1 76 ? -62.922 -4.879 7.316 1.00 40.66 76 GLU A N 1
ATOM 571 C CA . GLU A 1 76 ? -62.711 -6.324 7.111 1.00 40.66 76 GLU A CA 1
ATOM 572 C C . GLU A 1 76 ? -62.492 -6.628 5.605 1.00 40.66 76 GLU A C 1
ATOM 574 O O . GLU A 1 76 ? -62.759 -5.747 4.776 1.00 40.66 76 GLU A O 1
ATOM 579 N N . PRO A 1 77 ? -62.053 -7.849 5.208 1.00 52.81 77 PRO A N 1
ATOM 580 C CA . PRO A 1 77 ? -63.009 -8.965 5.076 1.00 52.81 77 PRO A CA 1
ATOM 581 C C . PRO A 1 77 ? -62.489 -10.392 5.391 1.00 52.81 77 PRO A C 1
ATOM 583 O O . PRO A 1 77 ? -61.379 -10.778 5.041 1.00 52.81 77 PRO A O 1
ATOM 586 N N . SER A 1 78 ? -63.402 -11.179 5.974 1.00 37.44 78 SER A N 1
ATOM 587 C CA . SER A 1 78 ? -63.873 -12.527 5.585 1.00 37.44 78 SER A CA 1
ATOM 588 C C . SER A 1 78 ? -62.900 -13.660 5.197 1.00 37.44 78 SER A C 1
ATOM 590 O O . SER A 1 78 ? -62.323 -13.709 4.114 1.00 37.44 78 SER A O 1
ATOM 592 N N . THR A 1 79 ? -62.950 -14.665 6.070 1.00 45.97 79 THR A N 1
ATOM 593 C CA . THR A 1 79 ? -62.831 -16.133 5.955 1.00 45.97 79 THR A CA 1
ATOM 594 C C . THR A 1 79 ? -63.145 -16.833 4.617 1.00 45.97 79 THR A C 1
ATOM 596 O O . THR A 1 79 ? -64.126 -16.513 3.946 1.00 45.97 79 THR A O 1
ATOM 599 N N . VAL A 1 80 ? -62.396 -17.918 4.346 1.00 41.44 80 VAL A N 1
ATOM 600 C CA . VAL A 1 80 ? -62.915 -19.230 3.890 1.00 41.44 80 VAL A CA 1
ATOM 601 C C . VAL A 1 80 ? -61.968 -20.374 4.294 1.00 41.44 80 VAL A C 1
ATOM 603 O O . VAL A 1 80 ? -60.747 -20.237 4.249 1.00 41.44 80 VAL A O 1
ATOM 606 N N . ASP A 1 81 ? -62.584 -21.481 4.704 1.00 38.56 81 ASP A N 1
ATOM 607 C CA . ASP A 1 81 ? -62.035 -22.730 5.244 1.00 38.56 81 ASP A CA 1
ATOM 608 C C . ASP A 1 81 ? -61.161 -23.559 4.282 1.00 38.56 81 ASP A C 1
ATOM 610 O O . ASP A 1 81 ? -61.412 -23.574 3.079 1.00 38.56 81 ASP A O 1
ATOM 614 N N . ALA A 1 82 ? -60.233 -24.361 4.838 1.00 33.88 82 ALA A N 1
ATOM 615 C CA . ALA A 1 82 ? -60.188 -25.826 4.640 1.00 33.88 82 ALA A CA 1
ATOM 616 C C . ALA A 1 82 ? -58.988 -26.506 5.350 1.00 33.88 82 ALA A C 1
ATOM 618 O O . ALA A 1 82 ? -57.854 -26.472 4.888 1.00 33.88 82 ALA A O 1
ATOM 619 N N . ALA A 1 83 ? -59.310 -27.158 6.470 1.00 33.72 83 ALA A N 1
ATOM 620 C CA . ALA A 1 83 ? -58.960 -28.524 6.886 1.00 33.72 83 ALA A CA 1
ATOM 621 C C . ALA A 1 83 ? -57.531 -29.124 6.736 1.00 33.72 83 ALA A C 1
ATOM 623 O O . ALA A 1 83 ? -57.058 -29.429 5.648 1.00 33.72 83 ALA A O 1
ATOM 624 N N . ALA A 1 84 ? -57.038 -29.547 7.914 1.00 34.22 84 ALA A N 1
ATOM 625 C CA . ALA A 1 84 ? -56.472 -30.867 8.251 1.00 34.22 84 ALA A CA 1
ATOM 626 C C . ALA A 1 84 ? -55.021 -31.215 7.849 1.00 34.22 84 ALA A C 1
ATOM 628 O O . ALA A 1 84 ? -54.749 -31.614 6.724 1.00 34.22 84 ALA A O 1
ATOM 629 N N . ALA A 1 85 ? -54.112 -31.257 8.835 1.00 33.44 85 ALA A N 1
ATOM 630 C CA . ALA A 1 85 ? -53.757 -32.496 9.554 1.00 33.44 85 ALA A CA 1
ATOM 631 C C . ALA A 1 85 ? -52.576 -32.270 10.528 1.00 33.44 85 ALA A C 1
ATOM 633 O O . ALA A 1 85 ? -51.515 -31.784 10.148 1.00 33.44 85 ALA A O 1
ATOM 634 N N . VAL A 1 86 ? -52.794 -32.664 11.784 1.00 43.75 86 VAL A N 1
ATOM 635 C CA . VAL A 1 86 ? -51.840 -32.817 12.906 1.00 43.75 86 VAL A CA 1
ATOM 636 C C . VAL A 1 86 ? -51.534 -34.335 13.005 1.00 43.75 86 VAL A C 1
ATOM 638 O O . VAL A 1 86 ? -52.390 -35.117 12.575 1.00 43.75 86 VAL A O 1
ATOM 641 N N . PRO A 1 87 ? -50.339 -34.795 13.438 1.00 51.28 87 PRO A N 1
ATOM 642 C CA . PRO A 1 87 ? -50.034 -34.990 14.871 1.00 51.28 87 PRO A CA 1
ATOM 643 C C . PRO A 1 87 ? -48.643 -34.431 15.247 1.00 51.28 87 PRO A C 1
ATOM 645 O O . PRO A 1 87 ? -47.679 -34.597 14.509 1.00 51.28 87 PRO A O 1
ATOM 648 N N . GLU A 1 88 ? -48.488 -33.595 16.275 1.00 36.50 88 GLU A N 1
ATOM 649 C CA . GLU A 1 88 ? -48.437 -33.919 17.715 1.00 36.50 88 GLU A CA 1
ATOM 650 C C . GLU A 1 88 ? -47.478 -35.056 18.096 1.00 36.50 88 GLU A C 1
ATOM 652 O O . GLU A 1 88 ? -47.741 -36.225 17.832 1.00 36.50 88 GLU A O 1
ATOM 657 N N . THR A 1 89 ? -46.388 -34.705 18.790 1.00 36.00 89 THR A N 1
ATOM 658 C CA . THR A 1 89 ? -46.098 -35.073 20.202 1.00 36.00 89 THR A CA 1
ATOM 659 C C . THR A 1 89 ? -44.710 -34.516 20.591 1.00 36.00 89 THR A C 1
ATOM 661 O O . THR A 1 89 ? -43.745 -34.687 19.858 1.00 36.00 89 THR A O 1
ATOM 664 N N . ALA A 1 90 ? -44.645 -33.574 21.548 1.00 33.34 90 ALA A N 1
ATOM 665 C CA . ALA A 1 90 ? -44.180 -33.758 22.941 1.00 33.34 90 ALA A CA 1
ATOM 666 C C . ALA A 1 90 ? -42.771 -34.391 23.042 1.00 33.34 90 ALA A C 1
ATOM 668 O O . ALA A 1 90 ? -42.559 -35.481 22.538 1.00 33.34 90 ALA A O 1
ATOM 669 N N . GLY A 1 91 ? -41.747 -33.833 23.687 1.00 33.81 91 GLY A N 1
ATOM 670 C CA . GLY A 1 91 ? -41.635 -32.834 24.747 1.00 33.81 91 GLY A CA 1
ATOM 671 C C . GLY A 1 91 ? -40.139 -32.665 25.127 1.00 33.81 91 GLY A C 1
ATOM 672 O O . GLY A 1 91 ? -39.278 -33.086 24.357 1.00 33.81 91 GLY A O 1
ATOM 673 N N . PRO A 1 92 ? -39.810 -32.045 26.275 1.00 52.94 92 PRO A N 1
ATOM 674 C CA . PRO A 1 92 ? -38.658 -31.145 26.421 1.00 52.94 92 PRO A CA 1
ATOM 675 C C . PRO A 1 92 ? -37.492 -31.736 27.223 1.00 52.94 92 PRO A C 1
ATOM 677 O O . PRO A 1 92 ? -37.743 -32.435 28.197 1.00 52.94 92 PRO A O 1
ATOM 680 N N . TRP A 1 93 ? -36.246 -31.363 26.904 1.00 35.41 93 TRP A N 1
ATOM 681 C CA . TRP A 1 93 ? -35.097 -31.516 27.809 1.00 35.41 93 TRP A CA 1
ATOM 682 C C . TRP A 1 93 ? -34.117 -30.345 27.659 1.00 35.41 93 TRP A C 1
ATOM 684 O O . TRP A 1 93 ? -33.690 -30.010 26.554 1.00 35.41 93 TRP A O 1
ATOM 694 N N . ASN A 1 94 ? -33.811 -29.727 28.802 1.00 42.16 94 ASN A N 1
ATOM 695 C CA . ASN A 1 94 ? -32.607 -28.936 29.040 1.00 42.16 94 ASN A CA 1
ATOM 696 C C . ASN A 1 94 ? -31.366 -29.796 28.754 1.00 42.16 94 ASN A C 1
ATOM 698 O O . ASN A 1 94 ? -31.429 -31.001 28.975 1.00 42.16 94 ASN A O 1
ATOM 702 N N . ASP A 1 95 ? -30.269 -29.185 28.304 1.00 34.75 95 ASP A N 1
ATOM 703 C CA . ASP A 1 95 ? -28.953 -29.316 28.947 1.00 34.75 95 ASP A CA 1
ATOM 704 C C . ASP A 1 95 ? -27.886 -28.464 28.235 1.00 34.75 95 ASP A C 1
ATOM 706 O O . ASP A 1 95 ? -27.956 -28.156 27.045 1.00 34.75 95 ASP A O 1
ATOM 710 N N . GLU A 1 96 ? -26.936 -28.039 29.058 1.00 36.50 96 GLU A N 1
ATOM 711 C CA . GLU A 1 96 ? -25.803 -27.138 28.855 1.00 36.50 96 GLU A CA 1
ATOM 712 C C . GLU A 1 96 ? -24.830 -27.533 27.717 1.00 36.50 96 GLU A C 1
ATOM 714 O O . GLU A 1 96 ? -24.787 -28.689 27.287 1.00 36.50 96 GLU A O 1
ATOM 719 N N . PRO A 1 97 ? -23.987 -26.597 27.230 1.00 44.28 97 PRO A N 1
ATOM 720 C CA . PRO A 1 97 ? -22.993 -26.895 26.206 1.00 44.28 97 PRO A CA 1
ATOM 721 C C . PRO A 1 97 ? -21.789 -27.627 26.810 1.00 44.28 97 PRO A C 1
ATOM 723 O O . PRO A 1 97 ? -20.999 -27.047 27.552 1.00 44.28 97 PRO A O 1
ATOM 726 N N . ASN A 1 98 ? -21.632 -28.901 26.452 1.00 36.31 98 ASN A N 1
ATOM 727 C CA . ASN A 1 98 ? -20.478 -29.707 26.832 1.00 36.31 98 ASN A CA 1
ATOM 728 C C . ASN A 1 98 ? -19.330 -29.537 25.820 1.00 36.31 98 ASN A C 1
ATOM 730 O O . ASN A 1 98 ? -19.529 -29.588 24.602 1.00 36.31 98 ASN A O 1
ATOM 734 N N . GLU A 1 99 ? -18.128 -29.336 26.355 1.00 44.59 99 GLU A N 1
ATOM 735 C CA . GLU A 1 99 ? -16.859 -29.185 25.649 1.00 44.59 99 GLU A CA 1
ATOM 736 C C . GLU A 1 99 ? -16.570 -30.397 24.747 1.00 44.59 99 GLU A C 1
ATOM 738 O O . GLU A 1 99 ? -16.463 -31.535 25.206 1.00 44.59 99 GLU A O 1
ATOM 743 N N . ALA A 1 100 ? -16.398 -30.159 23.445 1.00 35.19 100 ALA A N 1
ATOM 744 C CA . ALA A 1 100 ? -15.957 -31.181 22.501 1.00 35.19 100 ALA A CA 1
ATOM 745 C C . ALA A 1 100 ? -14.447 -31.060 22.263 1.00 35.19 100 ALA A C 1
ATOM 747 O O . ALA A 1 100 ? -13.961 -30.196 21.532 1.00 35.19 100 ALA A O 1
ATOM 748 N N . SER A 1 101 ? -13.720 -31.984 22.888 1.00 34.56 101 SER A N 1
ATOM 749 C CA . SER A 1 101 ? -12.309 -32.285 22.673 1.00 34.56 101 SER A CA 1
ATOM 750 C C . SER A 1 101 ? -11.988 -32.507 21.189 1.00 34.56 101 SER A C 1
ATOM 752 O O . SER A 1 101 ? -12.540 -33.410 20.551 1.00 34.56 101 SER A O 1
ATOM 754 N N . VAL A 1 102 ? -11.032 -31.747 20.659 1.00 39.88 102 VAL A N 1
ATOM 755 C CA . VAL A 1 102 ? -10.387 -32.025 19.372 1.00 39.88 102 VAL A CA 1
ATOM 756 C C . VAL A 1 102 ? -9.492 -33.255 19.547 1.00 39.88 102 VAL A C 1
ATOM 758 O O . VAL A 1 102 ? -8.454 -33.190 20.198 1.00 39.88 102 VAL A O 1
ATOM 761 N N . ARG A 1 103 ? -9.916 -34.396 18.994 1.00 33.88 103 ARG A N 1
ATOM 762 C CA . ARG A 1 103 ? -9.067 -35.583 18.821 1.00 33.88 103 ARG A CA 1
ATOM 763 C C . ARG A 1 103 ? -8.197 -35.406 17.579 1.00 33.88 103 ARG A C 1
ATOM 765 O O . ARG A 1 103 ? -8.716 -35.178 16.488 1.00 33.88 103 ARG A O 1
ATOM 772 N N . GLU A 1 104 ? -6.890 -35.549 17.762 1.00 40.50 104 GLU A N 1
ATOM 773 C CA . GLU A 1 104 ? -5.900 -35.678 16.692 1.00 40.50 104 GLU A CA 1
ATOM 774 C C . GLU A 1 104 ? -6.199 -36.901 15.800 1.00 40.50 104 GLU A C 1
ATOM 776 O O . GLU A 1 104 ? -6.629 -37.943 16.310 1.00 40.50 104 GLU A O 1
ATOM 781 N N . PRO A 1 105 ? -5.974 -36.822 14.475 1.00 45.03 105 PRO A N 1
ATOM 782 C CA . PRO A 1 105 ? -6.023 -37.993 13.613 1.00 45.03 105 PRO A CA 1
ATOM 783 C C . PRO A 1 105 ? -4.715 -38.803 13.714 1.00 45.03 105 PRO A C 1
ATOM 785 O O . PRO A 1 105 ? -3.635 -38.216 13.796 1.00 45.03 105 PRO A O 1
ATOM 788 N N . PRO A 1 106 ? -4.784 -40.146 13.666 1.00 44.25 106 PRO A N 1
ATOM 789 C CA . PRO A 1 106 ? -3.614 -40.998 13.796 1.00 44.25 106 PRO A CA 1
ATOM 790 C C . PRO A 1 106 ? -2.790 -41.042 12.505 1.00 44.25 106 PRO A C 1
ATOM 792 O O . PRO A 1 106 ? -3.312 -41.169 11.394 1.00 44.25 106 PRO A O 1
ATOM 795 N N . GLU A 1 107 ? -1.475 -41.017 12.695 1.00 43.59 107 GLU A N 1
ATOM 796 C CA . GLU A 1 107 ? -0.468 -41.414 11.721 1.00 43.59 107 GLU A CA 1
ATOM 797 C C . GLU A 1 107 ? -0.743 -42.834 11.202 1.00 43.59 107 GLU A C 1
ATOM 799 O O . GLU A 1 107 ? -0.900 -43.775 11.980 1.00 43.59 107 GLU A O 1
ATOM 804 N N . SER A 1 108 ? -0.739 -43.029 9.880 1.00 37.16 108 SER A N 1
ATOM 805 C CA . SER A 1 108 ? -0.424 -44.346 9.323 1.00 37.16 108 SER A CA 1
ATOM 806 C C . SER A 1 108 ? 0.104 -44.305 7.885 1.00 37.16 108 SER A C 1
ATOM 808 O O . SER A 1 108 ? -0.486 -43.737 6.971 1.00 37.16 108 SER A O 1
ATOM 810 N N . ALA A 1 109 ? 1.219 -45.026 7.742 1.00 35.03 109 ALA A N 1
ATOM 811 C CA . ALA A 1 109 ? 1.622 -45.859 6.613 1.00 35.03 109 ALA A CA 1
ATOM 812 C C . ALA A 1 109 ? 2.119 -45.191 5.317 1.00 35.03 109 ALA A C 1
ATOM 814 O O . ALA A 1 109 ? 1.437 -45.069 4.302 1.00 35.03 109 ALA A O 1
ATOM 815 N N . VAL A 1 110 ? 3.431 -44.954 5.328 1.00 34.28 110 VAL A N 1
ATOM 816 C CA . VAL A 1 110 ? 4.318 -44.921 4.163 1.00 34.28 110 VAL A CA 1
ATOM 817 C C . VAL A 1 110 ? 4.229 -46.256 3.402 1.00 34.28 110 VAL A C 1
ATOM 819 O O . VAL A 1 110 ? 4.598 -47.300 3.934 1.00 34.28 110 VAL A O 1
ATOM 822 N N . SER A 1 111 ? 3.796 -46.229 2.139 1.00 33.38 111 SER A N 1
ATOM 823 C CA . SER A 1 111 ? 4.035 -47.312 1.174 1.00 33.38 111 SER A CA 1
ATOM 824 C C . SER A 1 111 ? 4.968 -46.823 0.075 1.00 33.38 111 SER A C 1
ATOM 826 O O . SER A 1 111 ? 4.644 -45.936 -0.713 1.00 33.38 111 SER A O 1
ATOM 828 N N . ALA A 1 112 ? 6.160 -47.415 0.055 1.00 36.38 112 ALA A N 1
ATOM 829 C CA . ALA A 1 112 ? 7.198 -47.186 -0.930 1.00 36.38 112 ALA A CA 1
ATOM 830 C C . ALA A 1 112 ? 6.796 -47.764 -2.297 1.00 36.38 112 ALA A C 1
ATOM 832 O O . ALA A 1 112 ? 6.654 -48.975 -2.453 1.00 36.38 112 ALA A O 1
ATOM 833 N N . VAL A 1 113 ? 6.693 -46.902 -3.310 1.00 33.59 113 VAL A N 1
ATOM 834 C CA . VAL A 1 113 ? 6.652 -47.303 -4.722 1.00 33.59 113 VAL A CA 1
ATOM 835 C C . VAL A 1 113 ? 7.890 -46.736 -5.407 1.00 33.59 113 VAL A C 1
ATOM 837 O O . VAL A 1 113 ? 8.046 -45.530 -5.586 1.00 33.59 113 VAL A O 1
ATOM 840 N N . THR A 1 114 ? 8.806 -47.631 -5.765 1.00 38.97 114 THR A N 1
ATOM 841 C CA . THR A 1 114 ? 10.001 -47.343 -6.562 1.00 38.97 114 THR A CA 1
ATOM 842 C C . THR A 1 114 ? 9.633 -47.224 -8.047 1.00 38.97 114 THR A C 1
ATOM 844 O O . THR A 1 114 ? 8.954 -48.109 -8.573 1.00 38.97 114 THR A O 1
ATOM 847 N N . PRO A 1 115 ? 10.123 -46.217 -8.798 1.00 38.53 115 PRO A N 1
ATOM 848 C CA . PRO A 1 115 ? 10.037 -46.245 -10.249 1.00 38.53 115 PRO A CA 1
ATOM 849 C C . PRO A 1 115 ? 11.268 -46.937 -10.846 1.00 38.53 115 PRO A C 1
ATOM 851 O O . PRO A 1 115 ? 12.406 -46.469 -10.748 1.00 38.53 115 PRO A O 1
ATOM 854 N N . ARG A 1 116 ? 11.004 -48.064 -11.513 1.00 30.98 116 ARG A N 1
ATOM 855 C CA . ARG A 1 116 ? 11.907 -48.773 -12.427 1.00 30.98 116 ARG A CA 1
ATOM 856 C C . ARG A 1 116 ? 12.497 -47.822 -13.478 1.00 30.98 116 ARG A C 1
ATOM 858 O O . ARG A 1 116 ? 11.773 -47.198 -14.249 1.00 30.98 116 ARG A O 1
ATOM 865 N N . ARG A 1 117 ? 13.829 -47.806 -13.579 1.00 34.09 117 ARG A N 1
ATOM 866 C CA . ARG A 1 117 ? 14.577 -47.233 -14.709 1.00 34.09 117 ARG A CA 1
ATOM 867 C C . ARG A 1 117 ? 14.387 -48.099 -15.960 1.00 34.09 117 ARG A C 1
ATOM 869 O O . ARG A 1 117 ? 14.980 -49.169 -16.069 1.00 34.09 117 ARG A O 1
ATOM 876 N N . GLY A 1 118 ? 13.598 -47.613 -16.916 1.00 32.12 118 GLY A N 1
ATOM 877 C CA . GLY A 1 118 ? 13.556 -48.119 -18.289 1.00 32.12 118 GLY A CA 1
ATOM 878 C C . GLY A 1 118 ? 14.685 -47.507 -19.119 1.00 32.12 118 GLY A C 1
ATOM 879 O O . GLY A 1 118 ? 14.677 -46.318 -19.418 1.00 32.12 118 GLY A O 1
ATOM 880 N N . ARG A 1 119 ? 15.682 -48.326 -19.458 1.00 31.94 119 ARG A N 1
ATOM 881 C CA . ARG A 1 119 ? 16.864 -47.979 -20.256 1.00 31.94 119 ARG A CA 1
ATOM 882 C C . ARG A 1 119 ? 16.544 -48.235 -21.735 1.00 31.94 119 ARG A C 1
ATOM 884 O O . ARG A 1 119 ? 16.581 -49.382 -22.163 1.00 31.94 119 ARG A O 1
ATOM 891 N N . SER A 1 120 ? 16.234 -47.199 -22.515 1.00 35.53 120 SER A N 1
ATOM 892 C CA . SER A 1 120 ? 16.100 -47.315 -23.975 1.00 35.53 120 SER A CA 1
ATOM 893 C C . SER A 1 120 ? 17.409 -46.937 -24.666 1.00 35.53 120 SER A C 1
ATOM 895 O O . SER A 1 120 ? 17.880 -45.804 -24.597 1.00 35.53 120 SER A O 1
ATOM 897 N N . THR A 1 121 ? 17.997 -47.924 -25.329 1.00 34.62 121 THR A N 1
ATOM 898 C CA . THR A 1 121 ? 19.171 -47.832 -26.194 1.00 34.62 121 THR A CA 1
ATOM 899 C C . THR A 1 121 ? 18.874 -47.034 -27.463 1.00 34.62 121 THR A C 1
ATOM 901 O O . THR A 1 121 ? 18.022 -47.442 -28.247 1.00 34.62 121 THR A O 1
ATOM 904 N N . TRP A 1 122 ? 19.640 -45.973 -27.723 1.00 31.50 122 TRP A N 1
ATOM 905 C CA . TRP A 1 122 ? 19.814 -45.410 -29.065 1.00 31.50 122 TRP A CA 1
ATOM 906 C C . TRP A 1 122 ? 21.290 -45.508 -29.456 1.00 31.50 122 TRP A C 1
ATOM 908 O O . TRP A 1 122 ? 22.164 -44.893 -28.849 1.00 31.50 122 TRP A O 1
ATOM 918 N N . LYS A 1 123 ? 21.559 -46.358 -30.454 1.00 35.53 123 LYS A N 1
ATOM 919 C CA . LYS A 1 123 ? 22.844 -46.489 -31.146 1.00 35.53 123 LYS A CA 1
ATOM 920 C C . LYS A 1 123 ? 22.918 -45.390 -32.206 1.00 35.53 123 LYS A C 1
ATOM 922 O O . LYS A 1 123 ? 22.161 -45.433 -33.168 1.00 35.53 123 LYS A O 1
ATOM 927 N N . GLY A 1 124 ? 23.864 -44.469 -32.068 1.00 32.41 124 GLY A N 1
ATOM 928 C CA . GLY A 1 124 ? 24.233 -43.509 -33.108 1.00 32.41 124 GLY A CA 1
ATOM 929 C C . GLY A 1 124 ? 25.749 -43.468 -33.256 1.00 32.41 124 GLY A C 1
ATOM 930 O O . GLY A 1 124 ? 26.443 -42.943 -32.394 1.00 32.41 124 GLY A O 1
ATOM 931 N N . LYS A 1 125 ? 26.252 -44.092 -34.324 1.00 35.97 125 LYS A N 1
ATOM 932 C CA . LYS A 1 125 ? 27.659 -44.109 -34.745 1.00 35.97 125 LYS A CA 1
ATOM 933 C C . LYS A 1 125 ? 28.099 -42.699 -35.164 1.00 35.97 125 LYS A C 1
ATOM 935 O O . LYS A 1 125 ? 27.417 -42.076 -35.967 1.00 35.97 125 LYS A O 1
ATOM 940 N N . GLY A 1 126 ? 29.281 -42.268 -34.733 1.00 32.72 126 GLY A N 1
ATOM 941 C CA . GLY A 1 126 ? 29.965 -41.089 -35.271 1.00 32.72 126 GLY A CA 1
ATOM 942 C C . GLY A 1 126 ? 31.434 -41.093 -34.861 1.00 32.72 126 GLY A C 1
ATOM 943 O O . GLY A 1 126 ? 31.748 -40.870 -33.701 1.00 32.72 126 GLY A O 1
ATOM 944 N N . LYS A 1 127 ? 32.306 -41.453 -35.806 1.00 34.97 127 LYS A N 1
ATOM 945 C CA . LYS A 1 127 ? 33.761 -41.609 -35.665 1.00 34.97 127 LYS A CA 1
ATOM 946 C C . LYS A 1 127 ? 34.491 -40.262 -35.792 1.00 34.97 127 LYS A C 1
ATOM 948 O O . LYS A 1 127 ? 34.066 -39.424 -36.577 1.00 34.97 127 LYS A O 1
ATOM 953 N N . GLY A 1 128 ? 35.651 -40.164 -35.138 1.00 32.88 128 GLY A N 1
ATOM 954 C CA . GLY A 1 128 ? 36.704 -39.156 -35.352 1.00 32.88 128 GLY A CA 1
ATOM 955 C C . GLY A 1 128 ? 37.178 -38.598 -34.005 1.00 32.88 128 GLY A C 1
ATOM 956 O O . GLY A 1 128 ? 36.425 -37.884 -33.367 1.00 32.88 128 GLY A O 1
ATOM 957 N N . GLY A 1 129 ? 38.338 -38.918 -33.430 1.00 32.38 129 GLY A N 1
ATOM 958 C CA . GLY A 1 129 ? 39.589 -39.413 -33.994 1.00 32.38 129 GLY A CA 1
ATOM 959 C C . GLY A 1 129 ? 40.603 -38.273 -34.073 1.00 32.38 129 GLY A C 1
ATOM 960 O O . GLY A 1 129 ? 40.763 -37.706 -35.145 1.00 32.38 129 GLY A O 1
ATOM 961 N N . TYR A 1 130 ? 41.271 -37.944 -32.961 1.00 27.33 130 TYR A N 1
ATOM 962 C CA . TYR A 1 130 ? 42.623 -37.376 -32.992 1.00 27.33 130 TYR A CA 1
ATOM 963 C C . TYR A 1 130 ? 43.337 -37.602 -31.653 1.00 27.33 130 TYR A C 1
ATOM 965 O O . TYR A 1 130 ? 42.797 -37.296 -30.591 1.00 27.33 130 TYR A O 1
ATOM 973 N N . GLN A 1 131 ? 44.523 -38.197 -31.748 1.00 33.22 131 GLN A N 1
ATOM 974 C CA . GLN A 1 131 ? 45.414 -38.618 -30.672 1.00 33.22 131 GLN A CA 1
ATOM 975 C C . GLN A 1 131 ? 46.572 -37.624 -30.488 1.00 33.22 131 GLN A C 1
ATOM 977 O O . GLN A 1 131 ? 47.035 -37.029 -31.456 1.00 33.22 131 GLN A O 1
ATOM 982 N N . ASP A 1 132 ? 47.029 -37.572 -29.235 1.00 35.31 132 ASP A N 1
ATOM 983 C CA . ASP A 1 132 ? 48.402 -37.466 -28.718 1.00 35.31 132 ASP A CA 1
ATOM 984 C C . ASP A 1 132 ? 49.291 -36.241 -28.998 1.00 35.31 132 ASP A C 1
ATOM 986 O O . ASP A 1 132 ? 49.443 -35.749 -30.113 1.00 35.31 132 ASP A O 1
ATOM 990 N N . GLY A 1 133 ? 49.991 -35.819 -27.934 1.00 29.73 133 GLY A N 1
ATOM 991 C CA . GLY A 1 133 ? 51.156 -34.941 -28.025 1.00 29.73 133 GLY A CA 1
ATOM 992 C C . GLY A 1 133 ? 51.674 -34.407 -26.687 1.00 29.73 133 GLY A C 1
ATOM 993 O O . GLY A 1 133 ? 51.476 -33.237 -26.375 1.00 29.73 133 GLY A O 1
ATOM 994 N N . TYR A 1 134 ? 52.382 -35.243 -25.917 1.00 36.44 134 TYR A N 1
ATOM 995 C CA . TYR A 1 134 ? 53.343 -34.791 -24.898 1.00 36.44 134 TYR A CA 1
ATOM 996 C C . TYR A 1 134 ? 54.536 -34.089 -25.575 1.00 36.44 134 TYR A C 1
ATOM 998 O O . TYR A 1 134 ? 55.052 -34.584 -26.575 1.00 36.44 134 TYR A O 1
ATOM 1006 N N . GLY A 1 135 ? 55.032 -32.986 -25.003 1.00 28.52 135 GLY A N 1
ATOM 1007 C CA . GLY A 1 135 ? 56.254 -32.326 -25.472 1.00 28.52 135 GLY A CA 1
ATOM 1008 C C . GLY A 1 135 ? 56.795 -31.288 -24.488 1.00 28.52 135 GLY A C 1
ATOM 1009 O O . GLY A 1 135 ? 56.100 -30.350 -24.115 1.00 28.52 135 GLY A O 1
ATOM 1010 N N . ALA A 1 136 ? 58.039 -31.493 -24.062 1.00 33.69 136 ALA A N 1
ATOM 1011 C CA . ALA A 1 136 ? 58.744 -30.770 -23.012 1.00 33.69 136 ALA A CA 1
ATOM 1012 C C . ALA A 1 136 ? 59.266 -29.368 -23.403 1.00 33.69 136 ALA A C 1
ATOM 1014 O O . ALA A 1 136 ? 59.555 -29.078 -24.560 1.00 33.69 136 ALA A O 1
ATOM 1015 N N . SER A 1 137 ? 59.433 -28.555 -22.355 1.00 40.06 137 SER A N 1
ATOM 1016 C CA . SER A 1 137 ? 60.383 -27.461 -22.095 1.00 40.06 137 SER A CA 1
ATOM 1017 C C . SER A 1 137 ? 61.169 -26.827 -23.252 1.00 40.06 137 SER A C 1
ATOM 1019 O O . SER A 1 137 ? 62.018 -27.475 -23.860 1.00 40.06 137 SER A O 1
ATOM 1021 N N . ARG A 1 138 ? 61.073 -25.491 -23.374 1.00 29.33 138 ARG A N 1
ATOM 1022 C CA . ARG A 1 138 ? 62.221 -24.611 -23.680 1.00 29.33 138 ARG A CA 1
ATOM 1023 C C . ARG A 1 138 ? 61.959 -23.157 -23.277 1.00 29.33 138 ARG A C 1
ATOM 1025 O O . ARG A 1 138 ? 61.012 -22.523 -23.728 1.00 29.33 138 ARG A O 1
ATOM 1032 N N . SER A 1 139 ? 62.855 -22.645 -22.446 1.00 41.47 139 SER A N 1
ATOM 1033 C CA . SER A 1 139 ? 62.991 -21.255 -22.024 1.00 41.47 139 SER A CA 1
ATOM 1034 C C . SER A 1 139 ? 63.506 -20.386 -23.177 1.00 41.47 139 SER A C 1
ATOM 1036 O O . SER A 1 139 ? 64.523 -20.728 -23.779 1.00 41.47 139 SER A O 1
ATOM 1038 N N . ARG A 1 140 ? 62.868 -19.239 -23.442 1.00 33.03 140 ARG A N 1
ATOM 1039 C CA . ARG A 1 140 ? 63.477 -18.072 -24.108 1.00 33.03 140 ARG A CA 1
ATOM 1040 C C . ARG A 1 140 ? 62.772 -16.785 -23.673 1.00 33.03 140 ARG A C 1
ATOM 1042 O O . ARG A 1 140 ? 61.568 -16.772 -23.442 1.00 33.03 140 ARG A O 1
ATOM 1049 N N . ALA A 1 141 ? 63.574 -15.741 -23.513 1.00 35.22 141 ALA A N 1
ATOM 1050 C CA . ALA A 1 141 ? 63.224 -14.447 -22.951 1.00 35.22 141 ALA A CA 1
ATOM 1051 C C . ALA A 1 141 ? 62.531 -13.491 -23.949 1.00 35.22 141 ALA A C 1
ATOM 1053 O O . ALA A 1 141 ? 62.739 -13.595 -25.154 1.00 35.22 141 ALA A O 1
ATOM 1054 N N . ALA A 1 142 ? 61.825 -12.515 -23.359 1.00 40.03 142 ALA A N 1
ATOM 1055 C CA . ALA A 1 142 ? 61.500 -11.157 -23.827 1.00 40.03 142 ALA A CA 1
ATOM 1056 C C . ALA A 1 142 ? 60.449 -10.930 -24.944 1.00 40.03 142 ALA A C 1
ATOM 1058 O O . ALA A 1 142 ? 60.727 -11.077 -26.128 1.00 40.03 142 ALA A O 1
ATOM 1059 N N . SER A 1 143 ? 59.281 -10.395 -24.549 1.00 34.50 143 SER A N 1
ATOM 1060 C CA . SER A 1 143 ? 58.664 -9.187 -25.137 1.00 34.50 143 SER A CA 1
ATOM 1061 C C . SER A 1 143 ? 57.555 -8.657 -24.206 1.00 34.50 143 SER A C 1
ATOM 1063 O O . SER A 1 143 ? 56.768 -9.436 -23.669 1.00 34.50 143 SER A O 1
ATOM 1065 N N . LEU A 1 144 ? 57.495 -7.338 -23.995 1.00 36.75 144 LEU A N 1
ATOM 1066 C CA . LEU A 1 144 ? 56.552 -6.632 -23.111 1.00 36.75 144 LEU A CA 1
ATOM 1067 C C . LEU A 1 144 ? 55.170 -6.352 -23.757 1.00 36.75 144 LEU A C 1
ATOM 1069 O O . LEU A 1 144 ? 54.454 -5.464 -23.307 1.00 36.75 144 LEU A O 1
ATOM 1073 N N . ASP A 1 145 ? 54.741 -7.144 -24.746 1.00 43.66 145 ASP A N 1
ATOM 1074 C CA . ASP A 1 145 ? 53.433 -7.000 -25.429 1.00 43.66 145 ASP A CA 1
ATOM 1075 C C . ASP A 1 145 ? 52.304 -7.905 -24.866 1.00 43.66 145 ASP A C 1
ATOM 1077 O O . ASP A 1 145 ? 51.248 -8.093 -25.474 1.00 43.66 145 ASP A O 1
ATOM 1081 N N . GLY A 1 146 ? 52.496 -8.491 -23.681 1.00 42.34 146 GLY A N 1
ATOM 1082 C CA . GLY A 1 146 ? 51.745 -9.666 -23.208 1.00 42.34 146 GLY A CA 1
ATOM 1083 C C . GLY A 1 146 ? 50.336 -9.490 -22.613 1.00 42.34 146 GLY A C 1
ATOM 1084 O O . GLY A 1 146 ? 49.814 -10.467 -22.082 1.00 42.34 146 GLY A O 1
ATOM 1085 N N . TRP A 1 147 ? 49.686 -8.321 -22.668 1.00 46.09 147 TRP A N 1
ATOM 1086 C CA . TRP A 1 147 ? 48.419 -8.087 -21.931 1.00 46.09 147 TRP A CA 1
ATOM 1087 C C . TRP A 1 147 ? 47.130 -8.092 -22.778 1.00 46.09 147 TRP A C 1
ATOM 1089 O O . TRP A 1 147 ? 46.098 -7.586 -22.335 1.00 46.09 147 TRP A O 1
ATOM 1099 N N . ARG A 1 148 ? 47.135 -8.677 -23.983 1.00 54.38 148 ARG A N 1
ATOM 1100 C CA . ARG A 1 148 ? 45.895 -8.924 -24.754 1.00 54.38 148 ARG A CA 1
ATOM 1101 C C . ARG A 1 148 ? 45.410 -10.358 -24.523 1.00 54.38 148 ARG A C 1
ATOM 1103 O O . ARG A 1 148 ? 46.202 -11.296 -24.562 1.00 54.38 148 ARG A O 1
ATOM 1110 N N . GLY A 1 149 ? 44.117 -10.532 -24.239 1.00 66.50 149 GLY A N 1
ATOM 1111 C CA . GLY A 1 149 ? 43.525 -11.826 -23.884 1.00 66.50 149 GLY A CA 1
ATOM 1112 C C . GLY A 1 149 ? 43.728 -12.876 -24.982 1.00 66.50 149 GLY A C 1
ATOM 1113 O O . GLY A 1 149 ? 43.660 -12.557 -26.167 1.00 66.50 149 GLY A O 1
ATOM 1114 N N . ARG A 1 150 ? 43.962 -14.141 -24.598 1.00 74.19 150 ARG A N 1
ATOM 1115 C CA . ARG A 1 150 ? 44.295 -15.271 -25.499 1.00 74.19 150 ARG A CA 1
ATOM 1116 C C . ARG A 1 150 ? 43.139 -15.758 -26.403 1.00 74.19 150 ARG A C 1
ATOM 1118 O O . ARG A 1 150 ? 43.132 -16.914 -26.806 1.00 74.19 150 ARG A O 1
ATOM 1125 N N . GLY A 1 151 ? 42.151 -14.920 -26.715 1.00 85.19 151 GLY A N 1
ATOM 1126 C CA . GLY A 1 151 ? 40.999 -15.286 -27.547 1.00 85.19 151 GLY A CA 1
ATOM 1127 C C . GLY A 1 151 ? 40.813 -14.336 -28.724 1.00 85.19 151 GLY A C 1
ATOM 1128 O O . GLY A 1 151 ? 41.008 -13.129 -28.572 1.00 85.19 151 GLY A O 1
ATOM 1129 N N . GLN A 1 152 ? 40.412 -14.867 -29.883 1.00 90.38 152 GLN A N 1
ATOM 1130 C CA . GLN A 1 152 ? 39.952 -14.046 -31.004 1.00 90.38 152 GLN A CA 1
ATOM 1131 C C . GLN A 1 152 ? 38.645 -13.342 -30.629 1.00 90.38 152 GLN A C 1
ATOM 1133 O O . GLN A 1 152 ? 37.747 -13.927 -30.022 1.00 90.38 152 GLN A O 1
ATOM 1138 N N . CYS A 1 153 ? 38.536 -12.068 -30.987 1.00 92.44 153 CYS A N 1
ATOM 1139 C CA . CYS A 1 153 ? 37.328 -11.291 -30.796 1.00 92.44 153 CYS A CA 1
ATOM 1140 C C . CYS A 1 153 ? 36.208 -11.895 -31.638 1.00 92.44 153 CYS A C 1
ATOM 1142 O O . CYS A 1 153 ? 36.350 -12.016 -32.853 1.00 92.44 153 CYS A O 1
ATOM 1144 N N . HIS A 1 154 ? 35.065 -12.185 -31.016 1.00 91.38 154 HIS A N 1
ATOM 1145 C CA . HIS A 1 154 ? 33.883 -12.692 -31.717 1.00 91.38 154 HIS A CA 1
ATOM 1146 C C . HIS A 1 154 ? 33.452 -11.776 -32.882 1.00 91.38 154 HIS A C 1
ATOM 1148 O O . HIS A 1 154 ? 32.893 -12.238 -33.872 1.00 91.38 154 HIS A O 1
ATOM 1154 N N . TYR A 1 155 ? 33.711 -10.469 -32.788 1.00 86.25 155 TYR A N 1
ATOM 1155 C CA . TYR A 1 155 ? 33.355 -9.502 -33.830 1.00 86.25 155 TYR A CA 1
ATOM 1156 C C . TYR A 1 155 ? 34.431 -9.334 -34.915 1.00 86.25 155 TYR A C 1
ATOM 1158 O O . TYR A 1 155 ? 34.202 -8.602 -35.879 1.00 86.25 155 TYR A O 1
ATOM 1166 N N . GLY A 1 156 ? 35.594 -9.981 -34.768 1.00 93.50 156 GLY A N 1
ATOM 1167 C CA . GLY A 1 156 ? 36.688 -9.962 -35.739 1.00 93.50 156 GLY A CA 1
ATOM 1168 C C . GLY A 1 156 ? 36.995 -8.560 -36.275 1.00 93.50 156 GLY A C 1
ATOM 1169 O O . GLY A 1 156 ? 37.112 -7.594 -35.522 1.00 93.50 156 GLY A O 1
ATOM 1170 N N . PHE A 1 157 ? 37.068 -8.435 -37.596 1.00 91.56 157 PHE A N 1
ATOM 1171 C CA . PHE A 1 157 ? 37.359 -7.181 -38.298 1.00 91.56 157 PHE A CA 1
ATOM 1172 C C . PHE A 1 157 ? 36.327 -6.056 -38.049 1.00 91.56 157 PHE A C 1
ATOM 1174 O O . PHE A 1 157 ? 36.649 -4.873 -38.166 1.00 91.56 157 PHE A O 1
ATOM 1181 N N . HIS A 1 158 ? 35.092 -6.408 -37.667 1.00 87.94 158 HIS A N 1
ATOM 1182 C CA . HIS A 1 158 ? 33.976 -5.475 -37.466 1.00 87.94 158 HIS A CA 1
ATOM 1183 C C . HIS A 1 158 ? 33.834 -4.967 -36.029 1.00 87.94 158 HIS A C 1
ATOM 1185 O O . HIS A 1 158 ? 32.922 -4.194 -35.735 1.00 87.94 158 HIS A O 1
ATOM 1191 N N . CYS A 1 159 ? 34.708 -5.379 -35.110 1.00 90.69 159 CYS A N 1
ATOM 1192 C CA . CYS A 1 159 ? 34.661 -4.873 -33.747 1.00 90.69 159 CYS A CA 1
ATOM 1193 C C . CYS A 1 159 ? 34.852 -3.344 -33.758 1.00 90.69 159 CYS A C 1
ATOM 1195 O O . CYS A 1 159 ? 35.844 -2.843 -34.280 1.00 90.69 159 CYS A O 1
ATOM 1197 N N . THR A 1 160 ? 33.970 -2.566 -33.131 1.00 89.94 160 THR A N 1
ATOM 1198 C CA . THR A 1 160 ? 34.077 -1.088 -33.070 1.00 89.94 160 THR A CA 1
ATOM 1199 C C . THR A 1 160 ? 34.620 -0.569 -31.734 1.00 89.94 160 THR A C 1
ATOM 1201 O O . THR A 1 160 ? 34.927 0.611 -31.594 1.00 89.94 160 THR A O 1
ATOM 1204 N N . ARG A 1 161 ? 34.794 -1.456 -30.746 1.00 88.12 161 ARG A N 1
ATOM 1205 C CA . ARG A 1 161 ? 35.279 -1.137 -29.394 1.00 88.12 161 ARG A CA 1
ATOM 1206 C C . ARG A 1 161 ? 36.788 -0.895 -29.321 1.00 88.12 161 ARG A C 1
ATOM 1208 O O . ARG A 1 161 ? 37.571 -1.843 -29.400 1.00 88.12 161 ARG A O 1
ATOM 1215 N N . VAL A 1 162 ? 37.198 0.354 -29.136 1.00 84.00 162 VAL A N 1
ATOM 1216 C CA . VAL A 1 162 ? 38.615 0.765 -29.044 1.00 84.00 162 VAL A CA 1
ATOM 1217 C C . VAL A 1 162 ? 39.356 0.072 -27.889 1.00 84.00 162 VAL A C 1
ATOM 1219 O O . VAL A 1 162 ? 40.555 -0.163 -27.970 1.00 84.00 162 VAL A O 1
ATOM 1222 N N . ASP A 1 163 ? 38.619 -0.324 -26.853 1.00 86.50 163 ASP A N 1
ATOM 1223 C CA . ASP A 1 163 ? 39.078 -1.007 -25.640 1.00 86.50 163 ASP A CA 1
ATOM 1224 C C . ASP A 1 163 ? 38.926 -2.540 -25.695 1.00 86.50 163 ASP A C 1
ATOM 1226 O O . ASP A 1 163 ? 39.042 -3.217 -24.673 1.00 86.50 163 ASP A O 1
ATOM 1230 N N . CYS A 1 164 ? 38.615 -3.120 -26.860 1.00 87.19 164 CYS A N 1
ATOM 1231 C CA . CYS A 1 164 ? 38.385 -4.557 -26.951 1.00 87.19 164 CYS A CA 1
ATOM 1232 C C . CYS A 1 164 ? 39.671 -5.349 -26.656 1.00 87.19 164 CYS A C 1
ATOM 1234 O O . CYS A 1 164 ? 40.646 -5.296 -27.403 1.00 87.19 164 CYS A O 1
ATOM 1236 N N . TRP A 1 165 ? 39.631 -6.102 -25.558 1.00 90.62 165 TRP A N 1
ATOM 1237 C CA . TRP A 1 165 ? 40.736 -6.877 -24.989 1.00 90.62 165 TRP A CA 1
ATOM 1238 C C . TRP A 1 165 ? 41.072 -8.195 -25.713 1.00 90.62 165 TRP A C 1
ATOM 1240 O O . TRP A 1 165 ? 42.081 -8.818 -25.383 1.00 90.62 165 TRP A O 1
ATOM 1250 N N . PHE A 1 166 ? 40.255 -8.617 -26.683 1.00 92.00 166 PHE A N 1
ATOM 1251 C CA . PHE A 1 166 ? 40.466 -9.817 -27.502 1.00 92.00 166 PHE A CA 1
ATOM 1252 C C . PHE A 1 166 ? 41.314 -9.520 -28.755 1.00 92.00 166 PHE A C 1
ATOM 1254 O O . PHE A 1 166 ? 41.418 -8.372 -29.188 1.00 92.00 166 PHE A O 1
ATOM 1261 N N . GLN A 1 167 ? 41.922 -10.546 -29.357 1.00 91.25 167 GLN A N 1
ATOM 1262 C CA . GLN A 1 167 ? 42.724 -10.414 -30.582 1.00 91.25 167 GLN A CA 1
ATOM 1263 C C . GLN A 1 167 ? 41.836 -10.168 -31.811 1.00 91.25 167 GLN A C 1
ATOM 1265 O O . GLN A 1 167 ? 40.790 -10.797 -31.962 1.00 91.25 167 GLN A O 1
ATOM 1270 N N . HIS A 1 168 ? 42.253 -9.278 -32.708 1.00 93.06 168 HIS A N 1
ATOM 1271 C CA . HIS A 1 168 ? 41.559 -8.988 -33.967 1.00 93.06 168 HIS A CA 1
ATOM 1272 C C . HIS A 1 168 ? 42.495 -9.304 -35.143 1.00 93.06 168 HIS A C 1
ATOM 1274 O O . HIS A 1 168 ? 43.707 -9.201 -34.967 1.00 93.06 168 HIS A O 1
ATOM 1280 N N . PRO A 1 169 ? 41.967 -9.681 -36.321 1.00 87.94 169 PRO A N 1
ATOM 1281 C CA . PRO A 1 169 ? 42.761 -9.716 -37.546 1.00 87.94 169 PRO A CA 1
ATOM 1282 C C . PRO A 1 169 ? 43.218 -8.301 -37.941 1.00 87.94 169 PRO A C 1
ATOM 1284 O O . PRO A 1 169 ? 42.493 -7.330 -37.700 1.00 87.94 169 PRO A O 1
ATOM 1287 N N . ASP A 1 170 ? 44.399 -8.199 -38.554 1.00 83.62 170 ASP A N 1
ATOM 1288 C CA . ASP A 1 170 ? 44.977 -6.928 -39.003 1.00 83.62 170 ASP A CA 1
ATOM 1289 C C . ASP A 1 170 ? 44.038 -6.172 -39.957 1.00 83.62 170 ASP A C 1
ATOM 1291 O O . ASP A 1 170 ? 43.358 -6.763 -40.798 1.00 83.62 170 ASP A O 1
ATOM 1295 N N . GLY A 1 171 ? 44.012 -4.841 -39.835 1.00 81.81 171 GLY A N 1
ATOM 1296 C CA . GLY A 1 171 ? 43.232 -3.954 -40.706 1.00 81.81 171 GLY A CA 1
ATOM 1297 C C . GLY A 1 171 ? 41.839 -3.583 -40.192 1.00 81.81 171 GLY A C 1
ATOM 1298 O O . GLY A 1 171 ? 41.094 -2.917 -40.909 1.00 81.81 171 GLY A O 1
ATOM 1299 N N . ARG A 1 172 ? 41.487 -3.960 -38.957 1.00 84.88 172 ARG A N 1
ATOM 1300 C CA . ARG A 1 172 ? 40.243 -3.549 -38.289 1.00 84.88 172 ARG A CA 1
ATOM 1301 C C . ARG A 1 172 ? 39.959 -2.059 -38.514 1.00 84.88 172 ARG A C 1
ATOM 1303 O O . ARG A 1 172 ? 40.848 -1.219 -38.391 1.00 84.88 172 ARG A O 1
ATOM 1310 N N . ALA A 1 173 ? 38.696 -1.716 -38.761 1.00 70.75 173 ALA A N 1
ATOM 1311 C CA . ALA A 1 173 ? 38.282 -0.373 -39.190 1.00 70.75 173 ALA A CA 1
ATOM 1312 C C . ALA A 1 173 ? 38.773 0.799 -38.305 1.00 70.75 173 ALA A C 1
ATOM 1314 O O . ALA A 1 173 ? 38.872 1.927 -38.785 1.00 70.75 173 ALA A O 1
ATOM 1315 N N . ILE A 1 174 ? 39.080 0.551 -37.027 1.00 80.56 174 ILE A N 1
ATOM 1316 C CA . ILE A 1 174 ? 39.579 1.565 -36.086 1.00 80.56 174 ILE A CA 1
ATOM 1317 C C . ILE A 1 174 ? 41.110 1.592 -35.934 1.00 80.56 174 ILE A C 1
ATOM 1319 O O . ILE A 1 174 ? 41.646 2.583 -35.441 1.00 80.56 174 ILE A O 1
ATOM 1323 N N . ASP A 1 175 ? 41.824 0.551 -36.371 1.00 75.31 175 ASP A N 1
ATOM 1324 C CA . ASP A 1 175 ? 43.283 0.457 -36.223 1.00 75.31 175 ASP A CA 1
ATOM 1325 C C . ASP A 1 175 ? 43.997 1.392 -37.216 1.00 75.31 175 ASP A C 1
ATOM 1327 O O . ASP A 1 175 ? 45.041 1.965 -36.908 1.00 75.31 175 ASP A O 1
ATOM 1331 N N . GLY A 1 176 ? 43.359 1.682 -38.356 1.00 62.56 176 GLY A N 1
ATOM 1332 C CA . GLY A 1 176 ? 43.830 2.679 -39.324 1.00 62.56 176 GLY A CA 1
ATOM 1333 C C . GLY A 1 176 ? 43.733 4.140 -38.859 1.00 62.56 176 GLY A C 1
ATOM 1334 O O . GLY A 1 176 ? 44.260 5.021 -39.532 1.00 62.56 176 GLY A O 1
ATOM 1335 N N . TRP A 1 177 ? 43.079 4.433 -37.725 1.00 53.44 177 TRP A N 1
ATOM 1336 C CA . TRP A 1 177 ? 42.868 5.814 -37.260 1.00 53.44 177 TRP A CA 1
ATOM 1337 C C . TRP A 1 177 ? 44.004 6.375 -36.393 1.00 53.44 177 TRP A C 1
ATOM 1339 O O . TRP A 1 177 ? 44.159 7.593 -36.330 1.00 53.44 177 TRP A O 1
ATOM 1349 N N . ARG A 1 178 ? 44.808 5.531 -35.727 1.00 47.31 178 ARG A N 1
ATOM 1350 C CA . ARG A 1 178 ? 45.897 6.005 -34.842 1.00 47.31 178 ARG A CA 1
ATOM 1351 C C . ARG A 1 178 ? 47.270 6.101 -35.509 1.00 47.31 178 ARG A C 1
ATOM 1353 O O . ARG A 1 178 ? 48.122 6.808 -34.988 1.00 47.31 178 ARG A O 1
ATOM 1360 N N . ALA A 1 179 ? 47.483 5.472 -36.665 1.00 44.69 179 ALA A N 1
ATOM 1361 C CA . ALA A 1 179 ? 48.775 5.514 -37.359 1.00 44.69 179 ALA A CA 1
ATOM 1362 C C . ALA A 1 179 ? 48.998 6.777 -38.224 1.00 44.69 179 ALA A C 1
ATOM 1364 O O . ALA A 1 179 ? 50.052 6.913 -38.835 1.00 44.69 179 ALA A O 1
ATOM 1365 N N . ALA A 1 180 ? 48.039 7.712 -38.280 1.00 46.34 180 ALA A N 1
ATOM 1366 C CA . ALA A 1 180 ? 48.087 8.873 -39.178 1.00 46.34 180 ALA A CA 1
ATOM 1367 C C . ALA A 1 180 ? 47.771 10.221 -38.491 1.00 46.34 180 ALA A C 1
ATOM 1369 O O . ALA A 1 180 ? 47.157 11.091 -39.106 1.00 46.34 180 ALA A O 1
ATOM 1370 N N . SER A 1 181 ? 48.149 10.411 -37.217 1.00 42.25 181 SER A N 1
ATOM 1371 C CA . SER A 1 181 ? 47.903 11.673 -36.484 1.00 42.25 181 SER A CA 1
ATOM 1372 C C . SER A 1 181 ? 49.159 12.503 -36.185 1.00 42.25 181 SER A C 1
ATOM 1374 O O . SER A 1 181 ? 49.257 13.136 -35.134 1.00 42.25 181 SER A O 1
ATOM 1376 N N . VAL A 1 182 ? 50.102 12.546 -37.121 1.00 43.75 182 VAL A N 1
ATOM 1377 C CA . VAL A 1 182 ? 51.052 13.659 -37.224 1.00 43.75 182 VAL A CA 1
ATOM 1378 C C . VAL A 1 182 ? 50.903 14.164 -38.655 1.00 43.75 182 VAL A C 1
ATOM 1380 O O . VAL A 1 182 ? 51.017 13.380 -39.587 1.00 43.75 182 VAL A O 1
ATOM 1383 N N . ASP A 1 183 ? 50.535 15.431 -38.808 1.00 50.47 183 ASP A N 1
ATOM 1384 C CA . ASP A 1 183 ? 50.133 16.105 -40.050 1.00 50.47 183 ASP A CA 1
ATOM 1385 C C . ASP A 1 183 ? 48.739 15.788 -40.616 1.00 50.47 183 ASP A C 1
ATOM 1387 O O . ASP A 1 183 ? 48.549 14.912 -41.458 1.00 50.47 183 ASP A O 1
ATOM 1391 N N . ARG A 1 184 ? 47.764 16.649 -40.277 1.00 41.94 184 ARG A N 1
ATOM 1392 C CA . ARG A 1 184 ? 47.145 17.550 -41.275 1.00 41.94 184 ARG A CA 1
ATOM 1393 C C . ARG A 1 184 ? 46.053 18.437 -40.690 1.00 41.94 184 ARG A C 1
ATOM 1395 O O . ARG A 1 184 ? 45.000 17.984 -40.244 1.00 41.94 184 ARG A O 1
ATOM 1402 N N . GLY A 1 185 ? 46.244 19.738 -40.881 1.00 44.19 185 GLY A N 1
ATOM 1403 C CA . GLY A 1 185 ? 45.132 20.647 -41.105 1.00 44.19 185 GLY A CA 1
ATOM 1404 C C . GLY A 1 185 ? 44.396 20.323 -42.416 1.00 44.19 185 GLY A C 1
ATOM 1405 O O . GLY A 1 185 ? 44.982 19.862 -43.392 1.00 44.19 185 GLY A O 1
ATOM 1406 N N . LYS A 1 186 ? 43.092 20.620 -42.430 1.00 48.28 186 LYS A N 1
ATOM 1407 C CA . LYS A 1 186 ? 42.263 20.891 -43.624 1.00 48.28 186 LYS A CA 1
ATOM 1408 C C . LYS A 1 186 ? 42.198 19.820 -44.735 1.00 48.28 186 LYS A C 1
ATOM 1410 O O . LYS A 1 186 ? 42.200 20.172 -45.910 1.00 48.28 186 LYS A O 1
ATOM 1415 N N . ALA A 1 187 ? 41.991 18.543 -44.413 1.00 47.16 187 ALA A N 1
ATOM 1416 C CA . ALA A 1 187 ? 41.481 17.581 -45.401 1.00 47.16 187 ALA A CA 1
ATOM 1417 C C . ALA A 1 187 ? 40.021 17.202 -45.088 1.00 47.16 187 ALA A C 1
ATOM 1419 O O . ALA A 1 187 ? 39.737 16.557 -44.081 1.00 47.16 187 ALA A O 1
ATOM 1420 N N . ARG A 1 188 ? 39.079 17.627 -45.943 1.00 49.56 188 ARG A N 1
ATOM 1421 C CA . ARG A 1 188 ? 37.703 17.094 -45.971 1.00 49.56 188 ARG A CA 1
ATOM 1422 C C . ARG A 1 188 ? 37.777 15.604 -46.335 1.00 49.56 188 ARG A C 1
ATOM 1424 O O . ARG A 1 188 ? 38.537 15.236 -47.229 1.00 49.56 188 ARG A O 1
ATOM 1431 N N . GLY A 1 189 ? 37.040 14.751 -45.624 1.00 57.25 189 GLY A N 1
ATOM 1432 C CA . GLY A 1 189 ? 37.085 13.302 -45.831 1.00 57.25 189 GLY A CA 1
ATOM 1433 C C . GLY A 1 189 ? 36.495 12.923 -47.190 1.00 57.25 189 GLY A C 1
ATOM 1434 O O . GLY A 1 189 ? 35.321 13.176 -47.435 1.00 57.25 189 GLY A O 1
ATOM 1435 N N . LYS A 1 190 ? 37.302 12.306 -48.063 1.00 64.12 190 LYS A N 1
ATOM 1436 C CA . LYS A 1 190 ? 36.907 11.803 -49.395 1.00 64.12 190 LYS A CA 1
ATOM 1437 C C . LYS A 1 190 ? 36.085 10.504 -49.313 1.00 64.12 190 LYS A C 1
ATOM 1439 O O . LYS A 1 190 ? 36.481 9.478 -49.855 1.00 64.12 190 LYS A O 1
ATOM 1444 N N . GLY A 1 191 ? 34.972 10.513 -48.588 1.00 81.88 191 GLY A N 1
ATOM 1445 C CA . GLY A 1 191 ? 34.062 9.368 -48.505 1.00 81.88 191 GLY A CA 1
ATOM 1446 C C . GLY A 1 191 ? 32.617 9.811 -48.666 1.00 81.88 191 GLY A C 1
ATOM 1447 O O . GLY A 1 191 ? 32.263 10.893 -48.199 1.00 81.88 191 GLY A O 1
ATOM 1448 N N . ARG A 1 192 ? 31.780 8.987 -49.308 1.00 87.69 192 ARG A N 1
ATOM 1449 C CA . ARG A 1 192 ? 30.330 9.230 -49.362 1.00 87.69 192 ARG A CA 1
ATOM 1450 C C . ARG A 1 192 ? 29.732 9.062 -47.968 1.00 87.69 192 ARG A C 1
ATOM 1452 O O . ARG A 1 192 ? 30.109 8.151 -47.233 1.00 87.69 192 ARG A O 1
ATOM 1459 N N . CYS A 1 193 ? 28.808 9.943 -47.606 1.00 90.25 193 CYS A N 1
ATOM 1460 C CA . CYS A 1 193 ? 28.070 9.848 -46.357 1.00 90.25 193 CYS A CA 1
ATOM 1461 C C . CYS A 1 193 ? 27.228 8.570 -46.358 1.00 90.25 193 CYS A C 1
ATOM 1463 O O . CYS A 1 193 ? 26.492 8.326 -47.314 1.00 90.25 193 CYS A O 1
ATOM 1465 N N . PHE A 1 194 ? 27.312 7.787 -45.281 1.00 88.38 194 PHE A N 1
ATOM 1466 C CA . PHE A 1 194 ? 26.497 6.583 -45.103 1.00 88.38 194 PHE A CA 1
ATOM 1467 C C . PHE A 1 194 ? 24.993 6.891 -45.181 1.00 88.38 194 PHE A C 1
ATOM 1469 O O . PHE A 1 194 ? 24.249 6.159 -45.820 1.00 88.38 194 PHE A O 1
ATOM 1476 N N . ASP A 1 195 ? 24.576 8.031 -44.622 1.00 85.56 195 ASP A N 1
ATOM 1477 C CA . ASP A 1 195 ? 23.176 8.472 -44.613 1.00 85.56 195 ASP A CA 1
ATOM 1478 C C . ASP A 1 195 ? 22.735 9.106 -45.952 1.00 85.56 195 ASP A C 1
ATOM 1480 O O . ASP A 1 195 ? 21.587 9.520 -46.102 1.00 85.56 195 ASP A O 1
ATOM 1484 N N . GLY A 1 196 ? 23.645 9.228 -46.929 1.00 92.75 196 GLY A N 1
ATOM 1485 C CA . GLY A 1 196 ? 23.355 9.678 -48.290 1.00 92.75 196 GLY A CA 1
ATOM 1486 C C . GLY A 1 196 ? 22.483 10.937 -48.364 1.00 92.75 196 GLY A C 1
ATOM 1487 O O . GLY A 1 196 ? 22.832 11.997 -47.849 1.00 92.75 196 GLY A O 1
ATOM 1488 N N . PHE A 1 197 ? 21.339 10.828 -49.034 1.00 89.19 197 PHE A N 1
ATOM 1489 C CA . PHE A 1 197 ? 20.396 11.932 -49.237 1.00 89.19 197 PHE A CA 1
ATOM 1490 C C . PHE A 1 197 ? 19.632 12.335 -47.958 1.00 89.19 197 PHE A C 1
ATOM 1492 O O . PHE A 1 197 ? 19.141 13.463 -47.861 1.00 89.19 197 PHE A O 1
ATOM 1499 N N . GLU A 1 198 ? 19.558 11.441 -46.966 1.00 89.12 198 GLU A N 1
ATOM 1500 C CA . GLU A 1 198 ? 18.808 11.629 -45.717 1.00 89.12 198 GLU A CA 1
ATOM 1501 C C . GLU A 1 198 ? 19.643 12.233 -44.578 1.00 89.12 198 GLU A C 1
ATOM 1503 O O . GLU A 1 198 ? 19.107 12.522 -43.508 1.00 89.12 198 GLU A O 1
ATOM 1508 N N . CYS A 1 199 ? 20.943 12.479 -44.786 1.00 91.31 199 CYS A N 1
ATOM 1509 C CA . CYS A 1 199 ? 21.805 13.012 -43.733 1.00 91.31 199 CYS A CA 1
ATOM 1510 C C . CYS A 1 199 ? 21.316 14.380 -43.217 1.00 91.31 199 CYS A C 1
ATOM 1512 O O . CYS A 1 199 ? 21.375 15.396 -43.915 1.00 91.31 199 CYS A O 1
ATOM 1514 N N . THR A 1 200 ? 20.900 14.432 -41.950 1.00 88.69 200 THR A N 1
ATOM 1515 C CA . THR A 1 200 ? 20.407 15.657 -41.293 1.00 88.69 200 THR A CA 1
ATOM 1516 C C . THR A 1 200 ? 21.516 16.476 -40.621 1.00 88.69 200 THR A C 1
ATOM 1518 O O . THR A 1 200 ? 21.298 17.629 -40.233 1.00 88.69 200 THR A O 1
ATOM 1521 N N . ARG A 1 201 ? 22.737 15.929 -40.510 1.00 85.56 201 ARG A N 1
ATOM 1522 C CA . ARG A 1 201 ? 23.859 16.559 -39.795 1.00 85.56 201 ARG A CA 1
ATOM 1523 C C . ARG A 1 201 ? 24.352 17.820 -40.517 1.00 85.56 201 ARG A C 1
ATOM 1525 O O . ARG A 1 201 ? 24.740 17.789 -41.686 1.00 85.56 201 ARG A O 1
ATOM 1532 N N . SER A 1 202 ? 24.390 18.933 -39.782 1.00 82.88 202 SER A N 1
ATOM 1533 C CA . SER A 1 202 ? 24.816 20.260 -40.268 1.00 82.88 202 SER A CA 1
ATOM 1534 C C . SER A 1 202 ? 26.275 20.307 -40.695 1.00 82.88 202 SER A C 1
ATOM 1536 O O . SER A 1 202 ? 26.623 21.066 -41.591 1.00 82.88 202 SER A O 1
ATOM 1538 N N . ILE A 1 203 ? 27.117 19.490 -40.063 1.00 85.38 203 ILE A N 1
ATOM 1539 C CA . ILE A 1 203 ? 28.574 19.498 -40.240 1.00 85.38 203 ILE A CA 1
ATOM 1540 C C . ILE A 1 203 ? 29.064 18.081 -40.579 1.00 85.38 203 ILE A C 1
ATOM 1542 O O . ILE A 1 203 ? 30.079 17.603 -40.072 1.00 85.38 203 ILE A O 1
ATOM 1546 N N . CYS A 1 204 ? 28.306 17.360 -41.410 1.00 86.12 204 CYS A N 1
ATOM 1547 C CA . CYS A 1 204 ? 28.756 16.074 -41.928 1.00 86.12 204 CYS A CA 1
ATOM 1548 C C . CYS A 1 204 ? 29.974 16.293 -42.841 1.00 86.12 204 CYS A C 1
ATOM 1550 O O . CYS A 1 204 ? 29.914 17.077 -43.785 1.00 86.12 204 CYS A O 1
ATOM 1552 N N . ARG A 1 205 ? 31.092 15.625 -42.537 1.00 89.81 205 ARG A N 1
ATOM 1553 C CA . ARG A 1 205 ? 32.381 15.804 -43.234 1.00 89.81 205 ARG A CA 1
ATOM 1554 C C . ARG A 1 205 ? 32.529 14.947 -44.501 1.00 89.81 205 ARG A C 1
ATOM 1556 O O . ARG A 1 205 ? 33.602 14.967 -45.098 1.00 89.81 205 ARG A O 1
ATOM 1563 N N . PHE A 1 206 ? 31.486 14.202 -44.863 1.00 90.69 206 PHE A N 1
ATOM 1564 C CA . PHE A 1 206 ? 31.433 13.263 -45.984 1.00 90.69 206 PHE A CA 1
ATOM 1565 C C . PHE A 1 206 ? 30.642 13.854 -47.168 1.00 90.69 206 PHE A C 1
ATOM 1567 O O . PHE A 1 206 ? 29.833 14.764 -46.984 1.00 90.69 206 PHE A O 1
ATOM 1574 N N . GLU A 1 207 ? 30.870 13.353 -48.381 1.00 90.00 207 GLU A N 1
ATOM 1575 C CA . GLU A 1 207 ? 30.191 13.791 -49.610 1.00 90.00 207 GLU A CA 1
ATOM 1576 C C . GLU A 1 207 ? 28.744 13.269 -49.671 1.00 90.00 207 GLU A C 1
ATOM 1578 O O . GLU A 1 207 ? 28.485 12.113 -49.335 1.00 90.00 207 GLU A O 1
ATOM 1583 N N . HIS A 1 208 ? 27.795 14.098 -50.120 1.00 92.94 208 HIS A N 1
ATOM 1584 C CA . HIS A 1 208 ? 26.382 13.724 -50.283 1.00 92.94 208 HIS A CA 1
ATOM 1585 C C . HIS A 1 208 ? 25.963 13.873 -51.755 1.00 92.94 208 HIS A C 1
ATOM 1587 O O . HIS A 1 208 ? 26.534 14.712 -52.455 1.00 92.94 208 HIS A O 1
ATOM 1593 N N . PRO A 1 209 ? 24.966 13.107 -52.235 1.00 87.19 209 PRO A N 1
ATOM 1594 C CA . PRO A 1 209 ? 24.363 13.338 -53.546 1.00 87.19 209 PRO A CA 1
ATOM 1595 C C . PRO A 1 209 ? 23.690 14.718 -53.618 1.00 87.19 209 PRO A C 1
ATOM 1597 O O . PRO A 1 209 ? 23.159 15.206 -52.616 1.00 87.19 209 PRO A O 1
ATOM 1600 N N . THR A 1 210 ? 23.677 15.332 -54.804 1.00 85.62 210 THR A N 1
ATOM 1601 C CA . THR A 1 210 ? 23.005 16.616 -55.056 1.00 85.62 210 THR A CA 1
ATOM 1602 C C . THR A 1 210 ? 21.524 16.525 -54.690 1.00 85.62 210 THR A C 1
ATOM 1604 O O . THR A 1 210 ? 20.839 15.607 -55.130 1.00 85.62 210 THR A O 1
ATOM 1607 N N . GLY A 1 211 ? 21.034 17.477 -53.892 1.00 82.88 211 GLY A N 1
ATOM 1608 C CA . GLY A 1 211 ? 19.637 17.529 -53.456 1.00 82.88 211 GLY A CA 1
ATOM 1609 C C . GLY A 1 211 ? 19.368 16.952 -52.068 1.00 82.88 211 GLY A C 1
ATOM 1610 O O . GLY A 1 211 ? 18.202 16.812 -51.725 1.00 82.88 211 GLY A O 1
ATOM 1611 N N . ARG A 1 212 ? 20.395 16.645 -51.257 1.00 86.50 212 ARG A N 1
ATOM 1612 C CA . ARG A 1 212 ? 20.231 16.214 -49.853 1.00 86.50 212 ARG A CA 1
ATOM 1613 C C . ARG A 1 212 ? 19.066 16.953 -49.197 1.00 86.50 212 ARG A C 1
ATOM 1615 O O . ARG A 1 212 ? 18.967 18.168 -49.325 1.00 86.50 212 ARG A O 1
ATOM 1622 N N . ARG A 1 213 ? 18.214 16.247 -48.451 1.00 78.88 213 ARG A N 1
ATOM 1623 C CA . ARG A 1 213 ? 16.948 16.777 -47.904 1.00 78.88 213 ARG A CA 1
ATOM 1624 C C . ARG A 1 213 ? 17.078 18.147 -47.222 1.00 78.88 213 ARG A C 1
ATOM 1626 O O . ARG A 1 213 ? 16.170 18.966 -47.287 1.00 78.88 213 ARG A O 1
ATOM 1633 N N . ARG A 1 214 ? 18.223 18.399 -46.586 1.00 80.38 214 ARG A N 1
ATOM 1634 C CA . ARG A 1 214 ? 18.566 19.675 -45.950 1.00 80.38 214 ARG A CA 1
ATOM 1635 C C . ARG A 1 214 ? 18.866 20.813 -46.935 1.00 80.38 214 ARG A C 1
ATOM 1637 O O . ARG A 1 214 ? 18.576 21.958 -46.620 1.00 80.38 214 ARG A O 1
ATOM 1644 N N . ASP A 1 215 ? 19.437 20.505 -48.090 1.00 80.19 215 ASP A N 1
ATOM 1645 C CA . ASP A 1 215 ? 19.796 21.451 -49.149 1.00 80.19 215 ASP A CA 1
ATOM 1646 C C . ASP A 1 215 ? 18.555 21.864 -49.973 1.00 80.19 215 ASP A C 1
ATOM 1648 O O . ASP A 1 215 ? 18.564 22.904 -50.623 1.00 80.19 215 ASP A O 1
ATOM 1652 N N . LEU A 1 216 ? 17.472 21.073 -49.908 1.00 76.50 216 LEU A N 1
ATOM 1653 C CA . LEU A 1 216 ? 16.158 21.377 -50.493 1.00 76.50 216 LEU A CA 1
ATOM 1654 C C . LEU A 1 216 ? 15.238 22.190 -49.571 1.00 76.50 216 LEU A C 1
ATOM 1656 O O . LEU A 1 216 ? 14.165 22.610 -50.003 1.00 76.50 216 LEU A O 1
ATOM 1660 N N . MET A 1 217 ? 15.618 22.414 -48.310 1.00 60.56 217 MET A N 1
ATOM 1661 C CA . MET A 1 217 ? 14.849 23.308 -47.448 1.00 60.56 217 MET A CA 1
ATOM 1662 C C . MET A 1 217 ? 15.243 24.758 -47.762 1.00 60.56 217 MET A C 1
ATOM 1664 O O . MET A 1 217 ? 16.437 25.069 -47.735 1.00 60.56 217 MET A O 1
ATOM 1668 N N . PRO A 1 218 ? 14.284 25.653 -48.066 1.00 45.62 218 PRO A N 1
ATOM 1669 C CA . PRO A 1 218 ? 14.587 27.057 -48.305 1.00 45.62 218 PRO A CA 1
ATOM 1670 C C . PRO A 1 218 ? 15.293 27.627 -47.076 1.00 45.62 218 PRO A C 1
ATOM 1672 O O . PRO A 1 218 ? 14.849 27.427 -45.945 1.00 45.62 218 PRO A O 1
ATOM 1675 N N . ALA A 1 219 ? 16.424 28.295 -47.300 1.00 45.38 219 ALA A N 1
ATOM 1676 C CA . ALA A 1 219 ? 17.224 28.887 -46.241 1.00 45.38 219 ALA A CA 1
ATOM 1677 C C . ALA A 1 219 ? 16.393 29.933 -45.482 1.00 45.38 219 ALA A C 1
ATOM 1679 O O . ALA A 1 219 ? 16.287 31.084 -45.904 1.00 45.38 219 ALA A O 1
ATOM 1680 N N . THR A 1 220 ? 15.817 29.547 -44.346 1.00 42.81 220 THR A N 1
ATOM 1681 C CA . THR A 1 220 ? 15.311 30.489 -43.350 1.00 42.81 220 THR A CA 1
ATOM 1682 C C . THR A 1 220 ? 16.509 31.235 -42.756 1.00 42.81 220 THR A C 1
ATOM 1684 O O . THR A 1 220 ? 17.280 30.688 -41.968 1.00 42.81 220 THR A O 1
ATOM 1687 N N . SER A 1 221 ? 16.705 32.438 -43.303 1.00 42.91 221 SER A N 1
ATOM 1688 C CA . SER A 1 221 ? 17.473 33.608 -42.858 1.00 42.91 221 SER A CA 1
ATOM 1689 C C . SER A 1 221 ? 18.729 33.395 -41.988 1.00 42.91 221 SER A C 1
ATOM 1691 O O . SER A 1 221 ? 18.722 33.519 -40.772 1.00 42.91 221 SER A O 1
ATOM 1693 N N . GLN A 1 222 ? 19.890 33.319 -42.651 1.00 38.69 222 GLN A N 1
ATOM 1694 C CA . GLN A 1 222 ? 21.164 33.851 -42.123 1.00 38.69 222 GLN A CA 1
ATOM 1695 C C . GLN A 1 222 ? 21.421 35.310 -42.564 1.00 38.69 222 GLN A C 1
ATOM 1697 O O . GLN A 1 222 ? 22.541 35.810 -42.483 1.00 38.69 222 GLN A O 1
ATOM 1702 N N . ARG A 1 223 ? 20.389 36.019 -43.044 1.00 37.12 223 ARG A N 1
ATOM 1703 C CA . ARG A 1 223 ? 20.514 37.371 -43.620 1.00 37.12 223 ARG A CA 1
ATOM 1704 C C . ARG A 1 223 ? 19.797 38.479 -42.838 1.00 37.12 223 ARG A C 1
ATOM 1706 O O . ARG A 1 223 ? 19.596 39.558 -43.383 1.00 37.12 223 ARG A O 1
ATOM 1713 N N . GLU A 1 224 ? 19.485 38.249 -41.562 1.00 37.16 224 GLU A N 1
ATOM 1714 C CA . GLU A 1 224 ? 18.988 39.288 -40.634 1.00 37.16 224 GLU A CA 1
ATOM 1715 C C . GLU A 1 224 ? 20.062 39.822 -39.671 1.00 37.16 224 GLU A C 1
ATOM 1717 O O . GLU A 1 224 ? 19.891 40.878 -39.065 1.00 37.16 224 GLU A O 1
ATOM 1722 N N . SER A 1 225 ? 21.238 39.192 -39.598 1.00 41.19 225 SER A N 1
ATOM 1723 C CA . SER A 1 225 ? 22.292 39.572 -38.642 1.00 41.19 225 SER A CA 1
ATOM 1724 C C . SER A 1 225 ? 23.083 40.837 -39.013 1.00 41.19 225 SER A C 1
ATOM 1726 O O . SER A 1 225 ? 23.920 41.283 -38.234 1.00 41.19 225 SER A O 1
ATOM 1728 N N . SER A 1 226 ? 22.828 41.442 -40.178 1.00 39.44 226 SER A N 1
ATOM 1729 C CA . SER A 1 226 ? 23.520 42.668 -40.621 1.00 39.44 226 SER A CA 1
ATOM 1730 C C . SER A 1 226 ? 22.620 43.905 -40.685 1.00 39.44 226 SER A C 1
ATOM 1732 O O . SER A 1 226 ? 23.141 45.011 -40.765 1.00 39.44 226 SER A O 1
ATOM 1734 N N . ARG A 1 227 ? 21.288 43.748 -40.604 1.00 38.69 227 ARG A N 1
ATOM 1735 C CA . ARG A 1 227 ? 20.337 44.874 -40.485 1.00 38.69 227 ARG A CA 1
ATOM 1736 C C . ARG A 1 227 ? 19.810 45.084 -39.062 1.00 38.69 227 ARG A C 1
ATOM 1738 O O . ARG A 1 227 ? 19.320 46.166 -38.766 1.00 38.69 227 ARG A O 1
ATOM 1745 N N . HIS A 1 228 ? 20.008 44.131 -38.148 1.00 37.88 228 HIS A N 1
ATOM 1746 C CA . HIS A 1 228 ? 19.603 44.301 -36.748 1.00 37.88 228 HIS A CA 1
ATOM 1747 C C . HIS A 1 228 ? 20.536 45.166 -35.888 1.00 37.88 228 HIS A C 1
ATOM 1749 O O . HIS A 1 228 ? 20.140 45.541 -34.791 1.00 37.88 228 HIS A O 1
ATOM 1755 N N . ARG A 1 229 ? 21.728 45.568 -36.356 1.00 40.97 229 ARG A N 1
ATOM 1756 C CA . ARG A 1 229 ? 22.586 46.488 -35.575 1.00 40.97 229 ARG A CA 1
ATOM 1757 C C . ARG A 1 229 ? 22.115 47.944 -35.567 1.00 40.97 229 ARG A C 1
ATOM 1759 O O . ARG A 1 229 ? 22.560 48.687 -34.703 1.00 40.97 229 ARG A O 1
ATOM 1766 N N . SER A 1 230 ? 21.214 48.344 -36.466 1.00 40.81 230 SER A N 1
ATOM 1767 C CA . SER A 1 230 ? 20.636 49.697 -36.469 1.00 40.81 230 SER A CA 1
ATOM 1768 C C . SER A 1 230 ? 19.186 49.763 -35.979 1.00 40.81 230 SER A C 1
ATOM 1770 O O . SER A 1 230 ? 18.694 50.860 -35.789 1.00 40.81 230 SER A O 1
ATOM 1772 N N . VAL A 1 231 ? 18.518 48.623 -35.742 1.00 43.47 231 VAL A N 1
ATOM 1773 C CA . VAL A 1 231 ? 17.155 48.561 -35.155 1.00 43.47 231 VAL A CA 1
ATOM 1774 C C . VAL A 1 231 ? 17.181 48.059 -33.699 1.00 43.47 231 VAL A C 1
ATOM 1776 O O . VAL A 1 231 ? 16.220 48.230 -32.961 1.00 43.47 231 VAL A O 1
ATOM 1779 N N . SER A 1 232 ? 18.300 47.479 -33.239 1.00 43.53 232 SER A N 1
ATOM 1780 C CA . SER A 1 232 ? 18.464 47.022 -31.847 1.00 43.53 232 SER A CA 1
ATOM 1781 C C . SER A 1 232 ? 18.421 48.160 -30.829 1.00 43.53 232 SER A C 1
ATOM 1783 O O . SER A 1 232 ? 17.967 47.927 -29.719 1.00 43.53 232 SER A O 1
ATOM 1785 N N . ARG A 1 233 ? 18.843 49.378 -31.193 1.00 44.62 233 ARG A N 1
ATOM 1786 C CA . ARG A 1 233 ? 18.773 50.526 -30.277 1.00 44.62 233 ARG A CA 1
ATOM 1787 C C . ARG A 1 233 ? 17.337 51.011 -30.072 1.00 44.62 233 ARG A C 1
ATOM 1789 O O . ARG A 1 233 ? 16.939 51.232 -28.937 1.00 44.62 233 ARG A O 1
ATOM 1796 N N . ASP A 1 234 ? 16.541 51.049 -31.138 1.00 45.84 234 ASP A N 1
ATOM 1797 C CA . ASP A 1 234 ? 15.158 51.532 -31.063 1.00 45.84 234 ASP A CA 1
ATOM 1798 C C . ASP A 1 234 ? 14.216 50.483 -30.437 1.00 45.84 234 ASP A C 1
ATOM 1800 O O . ASP A 1 234 ? 13.254 50.832 -29.762 1.00 45.84 234 ASP A O 1
ATOM 1804 N N . HIS A 1 235 ? 14.503 49.181 -30.583 1.00 41.28 235 HIS A N 1
ATOM 1805 C CA . HIS A 1 235 ? 13.709 48.120 -29.945 1.00 41.28 235 HIS A CA 1
ATOM 1806 C C . HIS A 1 235 ? 14.071 47.909 -28.460 1.00 41.28 235 HIS A C 1
ATOM 1808 O O . HIS A 1 235 ? 13.201 47.555 -27.665 1.00 41.28 235 HIS A O 1
ATOM 1814 N N . GLU A 1 236 ? 15.324 48.160 -28.063 1.00 42.19 236 GLU A N 1
ATOM 1815 C CA . GLU A 1 236 ? 15.727 48.201 -26.647 1.00 42.19 236 GLU A CA 1
ATOM 1816 C C . GLU A 1 236 ? 15.086 49.389 -25.915 1.00 42.19 236 GLU A C 1
ATOM 1818 O O . GLU A 1 236 ? 14.659 49.233 -24.773 1.00 42.19 236 GLU A O 1
ATOM 1823 N N . GLU A 1 237 ? 14.919 50.536 -26.580 1.00 46.06 237 GLU A N 1
ATOM 1824 C CA . GLU A 1 237 ? 14.270 51.718 -25.998 1.00 46.06 237 GLU A CA 1
ATOM 1825 C C . GLU A 1 237 ? 12.732 51.595 -25.938 1.00 46.06 237 GLU A C 1
ATOM 1827 O O . GLU A 1 237 ? 12.104 52.092 -25.002 1.00 46.06 237 GLU A O 1
ATOM 1832 N N . VAL A 1 238 ? 12.112 50.869 -26.880 1.00 43.59 238 VAL A N 1
ATOM 1833 C CA . VAL A 1 238 ? 10.664 50.573 -26.869 1.00 43.59 238 VAL A CA 1
ATOM 1834 C C . VAL A 1 238 ? 10.301 49.520 -25.816 1.00 43.59 238 VAL A C 1
ATOM 1836 O O . VAL A 1 238 ? 9.291 49.673 -25.134 1.00 43.59 238 VAL A O 1
ATOM 1839 N N . VAL A 1 239 ? 11.122 48.482 -25.618 1.00 44.62 239 VAL A N 1
ATOM 1840 C CA . VAL A 1 239 ? 10.858 47.442 -24.602 1.00 44.62 239 VAL A CA 1
ATOM 1841 C C . VAL A 1 239 ? 11.228 47.910 -23.189 1.00 44.62 239 VAL A C 1
ATOM 1843 O O . VAL A 1 239 ? 10.539 47.537 -22.244 1.00 44.62 239 VAL A O 1
ATOM 1846 N N . ALA A 1 240 ? 12.230 48.783 -23.025 1.00 47.19 240 ALA A N 1
ATOM 1847 C CA . ALA A 1 240 ? 12.533 49.420 -21.735 1.00 47.19 240 ALA A CA 1
ATOM 1848 C C . ALA A 1 240 ? 11.452 50.418 -21.267 1.00 47.19 240 ALA A C 1
ATOM 1850 O O . ALA A 1 240 ? 11.471 50.840 -20.115 1.00 47.19 240 ALA A O 1
ATOM 1851 N N . ARG A 1 241 ? 10.511 50.787 -22.148 1.00 41.91 241 ARG A N 1
ATOM 1852 C CA . ARG A 1 241 ? 9.364 51.663 -21.856 1.00 41.91 241 ARG A CA 1
ATOM 1853 C C . ARG A 1 241 ? 8.029 50.932 -21.727 1.00 41.91 241 ARG A C 1
ATOM 1855 O O . ARG A 1 241 ? 7.017 51.580 -21.476 1.00 41.91 241 ARG A O 1
ATOM 1862 N N . MET A 1 242 ? 7.994 49.612 -21.909 1.00 42.91 242 MET A N 1
ATOM 1863 C CA . MET A 1 242 ? 6.785 48.847 -21.624 1.00 42.91 242 MET A CA 1
ATOM 1864 C C . MET A 1 242 ? 6.732 48.567 -20.124 1.00 42.91 242 MET A C 1
ATOM 1866 O O . MET A 1 242 ? 7.350 47.614 -19.651 1.00 42.91 242 MET A O 1
ATOM 1870 N N . ASP A 1 243 ? 5.971 49.392 -19.402 1.00 45.50 243 ASP A N 1
ATOM 1871 C CA . ASP A 1 243 ? 5.412 49.039 -18.096 1.00 45.50 243 ASP A CA 1
ATOM 1872 C C . ASP A 1 243 ? 4.526 47.804 -18.294 1.00 45.50 243 ASP A C 1
ATOM 1874 O O . ASP A 1 243 ? 3.329 47.890 -18.579 1.00 45.50 243 ASP A O 1
ATOM 1878 N N . LEU A 1 244 ? 5.149 46.626 -18.257 1.00 55.75 244 LEU A N 1
ATOM 1879 C CA . LEU A 1 244 ? 4.418 45.374 -18.238 1.00 55.75 244 LEU A CA 1
ATOM 1880 C C . LEU A 1 244 ? 3.622 45.341 -16.943 1.00 55.75 244 LEU A C 1
ATOM 1882 O O . LEU A 1 244 ? 4.182 45.501 -15.858 1.00 55.75 244 LEU A O 1
ATOM 1886 N N . ASP A 1 245 ? 2.324 45.111 -17.096 1.00 65.69 245 ASP A N 1
ATOM 1887 C CA . ASP A 1 245 ? 1.390 44.926 -15.999 1.00 65.69 245 ASP A CA 1
ATOM 1888 C C . ASP A 1 245 ? 1.999 43.981 -14.936 1.00 65.69 245 ASP A C 1
ATOM 1890 O O . ASP A 1 245 ? 2.372 42.843 -15.269 1.00 65.69 245 ASP A O 1
ATOM 1894 N N . PRO A 1 246 ? 2.144 44.431 -13.673 1.00 63.44 246 PRO A N 1
ATOM 1895 C CA . PRO A 1 246 ? 2.630 43.606 -12.572 1.00 63.44 246 PRO A CA 1
ATOM 1896 C C . PRO A 1 246 ? 1.914 42.254 -12.464 1.00 63.44 246 PRO A C 1
ATOM 1898 O O . PRO A 1 246 ? 2.553 41.252 -12.128 1.00 63.44 246 PRO A O 1
ATOM 1901 N N . ASP A 1 247 ? 0.627 42.188 -12.820 1.00 56.94 247 ASP A N 1
ATOM 1902 C CA . ASP A 1 247 ? -0.149 40.949 -12.790 1.00 56.94 247 ASP A CA 1
ATOM 1903 C C . ASP A 1 247 ? 0.262 39.970 -13.898 1.00 56.94 247 ASP A C 1
ATOM 1905 O O . ASP A 1 247 ? 0.300 38.755 -13.677 1.00 56.94 247 ASP A O 1
ATOM 1909 N N . TYR A 1 248 ? 0.667 40.470 -15.068 1.00 54.78 248 TYR A N 1
ATOM 1910 C CA . TYR A 1 248 ? 1.211 39.638 -16.142 1.00 54.78 248 TYR A CA 1
ATOM 1911 C C . TYR A 1 248 ? 2.589 39.076 -15.770 1.00 54.78 248 TYR A C 1
ATOM 1913 O O . TYR A 1 248 ? 2.857 37.888 -15.969 1.00 54.78 248 TYR A O 1
ATOM 1921 N N . CYS A 1 249 ? 3.446 39.898 -15.156 1.00 55.97 249 CYS A N 1
ATOM 1922 C CA . CYS A 1 249 ? 4.735 39.455 -14.621 1.00 55.97 249 CYS A CA 1
ATOM 1923 C C . CYS A 1 249 ? 4.562 38.387 -13.527 1.00 55.97 249 CYS A C 1
ATOM 1925 O O . CYS A 1 249 ? 5.296 37.396 -13.512 1.00 55.97 249 CYS A O 1
ATOM 1927 N N . LYS A 1 250 ? 3.557 38.542 -12.657 1.00 66.81 250 LYS A N 1
ATOM 1928 C CA . LYS A 1 250 ? 3.202 37.558 -11.629 1.00 66.81 250 LYS A CA 1
ATOM 1929 C C . LYS A 1 250 ? 2.699 36.245 -12.232 1.00 66.81 250 LYS A C 1
ATOM 1931 O O . LYS A 1 250 ? 3.198 35.192 -11.855 1.00 66.81 250 LYS A O 1
ATOM 1936 N N . GLN A 1 251 ? 1.796 36.282 -13.215 1.00 63.94 251 GLN A N 1
ATOM 1937 C CA . GLN A 1 251 ? 1.315 35.068 -13.893 1.00 63.94 251 GLN A CA 1
ATOM 1938 C C . GLN A 1 251 ? 2.433 34.318 -14.625 1.00 63.94 251 GLN A C 1
ATOM 1940 O O . GLN A 1 251 ? 2.484 33.086 -14.580 1.00 63.94 251 GLN A O 1
ATOM 1945 N N . LEU A 1 252 ? 3.356 35.044 -15.269 1.00 60.72 252 LEU A N 1
ATOM 1946 C CA . LEU A 1 252 ? 4.536 34.434 -15.880 1.00 60.72 252 LEU A CA 1
ATOM 1947 C C . LEU A 1 252 ? 5.412 33.764 -14.817 1.00 60.72 252 LEU A C 1
ATOM 1949 O O . LEU A 1 252 ? 5.807 32.612 -14.990 1.00 60.72 252 LEU A O 1
ATOM 1953 N N . LYS A 1 253 ? 5.665 34.456 -13.699 1.00 66.81 253 LYS A N 1
ATOM 1954 C CA . LYS A 1 253 ? 6.442 33.937 -12.569 1.00 66.81 253 LYS A CA 1
ATOM 1955 C C . LYS A 1 253 ? 5.803 32.684 -11.960 1.00 66.81 253 LYS A C 1
ATOM 1957 O O . LYS A 1 253 ? 6.497 31.688 -11.768 1.00 66.81 253 LYS A O 1
ATOM 1962 N N . ASP A 1 254 ? 4.492 32.685 -11.746 1.00 69.06 254 ASP A N 1
ATOM 1963 C CA . ASP A 1 254 ? 3.748 31.551 -11.186 1.00 69.06 254 ASP A CA 1
ATOM 1964 C C . ASP A 1 254 ? 3.759 30.337 -12.132 1.00 69.06 254 ASP A C 1
ATOM 1966 O O . ASP A 1 254 ? 4.014 29.205 -11.707 1.00 69.06 254 ASP A O 1
ATOM 1970 N N . GLY A 1 255 ? 3.573 30.556 -13.440 1.00 69.69 255 GLY A N 1
ATOM 1971 C CA . GLY A 1 255 ? 3.710 29.505 -14.453 1.00 69.69 255 GLY A CA 1
ATOM 1972 C C . GLY A 1 255 ? 5.135 28.941 -14.531 1.00 69.69 255 GLY A C 1
ATOM 1973 O O . GLY A 1 255 ? 5.335 27.733 -14.686 1.00 69.69 255 GLY A O 1
ATOM 1974 N N . MET A 1 256 ? 6.145 29.793 -14.361 1.00 66.50 256 MET A N 1
ATOM 1975 C CA . MET A 1 256 ? 7.556 29.404 -14.374 1.00 66.50 256 MET A CA 1
ATOM 1976 C C . MET A 1 256 ? 7.964 28.624 -13.118 1.00 66.50 256 MET A C 1
ATOM 1978 O O . MET A 1 256 ? 8.624 27.590 -13.242 1.00 66.50 256 MET A O 1
ATOM 1982 N N . LEU A 1 257 ? 7.515 29.040 -11.932 1.00 65.81 257 LEU A N 1
ATOM 1983 C CA . LEU A 1 257 ? 7.686 28.300 -10.676 1.00 65.81 257 LEU A CA 1
ATOM 1984 C C . LEU A 1 257 ? 6.982 26.938 -10.721 1.00 65.81 257 LEU A C 1
ATOM 1986 O O . LEU A 1 257 ? 7.515 25.939 -10.230 1.00 65.81 257 LEU A O 1
ATOM 1990 N N . TYR A 1 258 ? 5.824 26.848 -11.380 1.00 71.81 258 TYR A N 1
ATOM 1991 C CA . TYR A 1 258 ? 5.164 25.570 -11.636 1.00 71.81 258 TYR A CA 1
ATOM 1992 C C . TYR A 1 258 ? 6.038 24.635 -12.490 1.00 71.81 258 TYR A C 1
ATOM 1994 O O . TYR A 1 258 ? 6.250 23.476 -12.125 1.00 71.81 258 TYR A O 1
ATOM 2002 N N . HIS A 1 259 ? 6.618 25.128 -13.589 1.00 69.50 259 HIS A N 1
ATOM 2003 C CA . HIS A 1 259 ? 7.515 24.328 -14.429 1.00 69.50 259 HIS A CA 1
ATOM 2004 C C . HIS A 1 259 ? 8.826 23.954 -13.730 1.00 69.50 259 HIS A C 1
ATOM 2006 O O . HIS A 1 259 ? 9.291 22.822 -13.880 1.00 69.50 259 HIS A O 1
ATOM 2012 N N . LEU A 1 260 ? 9.400 24.862 -12.940 1.00 68.62 260 LEU A N 1
ATOM 2013 C CA . LEU A 1 260 ? 10.595 24.605 -12.145 1.00 68.62 260 LEU A CA 1
ATOM 2014 C C . LEU A 1 260 ? 10.324 23.567 -11.052 1.00 68.62 260 LEU A C 1
ATOM 2016 O O . LEU A 1 260 ? 11.064 22.595 -10.947 1.00 68.62 260 LEU A O 1
ATOM 2020 N N . SER A 1 261 ? 9.237 23.695 -10.288 1.00 63.88 261 SER A N 1
ATOM 2021 C CA . SER A 1 261 ? 8.857 22.697 -9.278 1.00 63.88 261 SER A CA 1
ATOM 2022 C C . SER A 1 261 ? 8.589 21.325 -9.909 1.00 63.88 261 SER A C 1
ATOM 2024 O O . SER A 1 261 ? 9.021 20.303 -9.373 1.00 63.88 261 SER A O 1
ATOM 2026 N N . PHE A 1 262 ? 7.956 21.276 -11.087 1.00 66.50 262 PHE A N 1
ATOM 2027 C CA . PHE A 1 262 ? 7.787 20.047 -11.865 1.00 66.50 262 PHE A CA 1
ATOM 2028 C C . PHE A 1 262 ? 9.138 19.450 -12.298 1.00 66.50 262 PHE A C 1
ATOM 2030 O O . PHE A 1 262 ? 9.367 18.248 -12.139 1.00 66.50 262 PHE A O 1
ATOM 2037 N N . PHE A 1 263 ? 10.055 20.286 -12.793 1.00 66.94 263 PHE A N 1
ATOM 2038 C CA . PHE A 1 263 ? 11.403 19.891 -13.199 1.00 66.94 263 PHE A CA 1
ATOM 2039 C C . PHE A 1 263 ? 12.229 19.365 -12.014 1.00 66.94 263 PHE A C 1
ATOM 2041 O O . PHE A 1 263 ? 12.780 18.267 -12.088 1.00 66.94 263 PHE A O 1
ATOM 2048 N N . LEU A 1 264 ? 12.249 20.082 -10.887 1.00 65.75 264 LEU A N 1
ATOM 2049 C CA . LEU A 1 264 ? 12.950 19.690 -9.660 1.00 65.75 264 LEU A CA 1
ATOM 2050 C C . LEU A 1 264 ? 12.393 18.383 -9.079 1.00 65.75 264 LEU A C 1
ATOM 2052 O O . LEU A 1 264 ? 13.172 17.499 -8.721 1.00 65.75 264 LEU A O 1
ATOM 2056 N N . ARG A 1 265 ? 11.063 18.198 -9.063 1.00 62.88 265 ARG A N 1
ATOM 2057 C CA . ARG A 1 265 ? 10.430 16.925 -8.660 1.00 62.88 265 ARG A CA 1
ATOM 2058 C C . ARG A 1 265 ? 10.866 15.763 -9.551 1.00 62.88 265 ARG A C 1
ATOM 2060 O O . ARG A 1 265 ? 11.116 14.674 -9.037 1.00 62.88 265 ARG A O 1
ATOM 2067 N N . ARG A 1 266 ? 10.986 15.989 -10.865 1.00 58.75 266 ARG A N 1
ATOM 2068 C CA . ARG A 1 266 ? 11.438 14.977 -11.831 1.00 58.75 266 ARG A CA 1
ATOM 2069 C C . ARG A 1 266 ? 12.916 14.629 -11.641 1.00 58.75 266 ARG A C 1
ATOM 2071 O O . ARG A 1 266 ? 13.247 13.452 -11.663 1.00 58.75 266 ARG A O 1
ATOM 2078 N N . TYR A 1 267 ? 13.794 15.607 -11.417 1.00 59.19 267 TYR A N 1
ATOM 2079 C CA . TYR A 1 267 ? 15.242 15.379 -11.294 1.00 59.19 267 TYR A CA 1
ATOM 2080 C C . TYR A 1 267 ? 15.686 14.878 -9.914 1.00 59.19 267 TYR A C 1
ATOM 2082 O O . TYR A 1 267 ? 16.605 14.065 -9.837 1.00 59.19 267 TYR A O 1
ATOM 2090 N N . GLN A 1 268 ? 15.000 15.243 -8.824 1.00 53.88 268 GLN A N 1
ATOM 2091 C CA . GLN A 1 268 ? 15.279 14.672 -7.498 1.00 53.88 268 GLN A CA 1
ATOM 2092 C C . GLN A 1 268 ? 15.059 13.147 -7.432 1.00 53.88 268 GLN A C 1
ATOM 2094 O O . GLN A 1 268 ? 15.633 12.497 -6.563 1.00 53.88 268 GLN A O 1
ATOM 2099 N N . LEU A 1 269 ? 14.273 12.560 -8.344 1.00 47.88 269 LEU A N 1
ATOM 2100 C CA . LEU A 1 269 ? 14.120 11.102 -8.470 1.00 47.88 269 LEU A CA 1
ATOM 2101 C C . LEU A 1 269 ? 15.351 10.411 -9.095 1.00 47.88 269 LEU A C 1
ATOM 2103 O O . LEU A 1 269 ? 15.493 9.198 -8.952 1.00 47.88 269 LEU A O 1
ATOM 2107 N N . PHE A 1 270 ? 16.246 11.158 -9.758 1.00 44.59 270 PHE A N 1
ATOM 2108 C CA . PHE A 1 270 ? 17.378 10.617 -10.529 1.00 44.59 270 PHE A CA 1
ATOM 2109 C C . PHE A 1 270 ? 18.774 11.037 -10.026 1.00 44.59 270 PHE A C 1
ATOM 2111 O O . PHE A 1 270 ? 19.777 10.615 -10.600 1.00 44.59 270 PHE A O 1
ATOM 2118 N N . GLY A 1 271 ? 18.862 11.790 -8.926 1.00 45.31 271 GLY A N 1
ATOM 2119 C CA . GLY A 1 271 ? 20.132 12.260 -8.359 1.00 45.31 271 GLY A CA 1
ATOM 2120 C C . GLY A 1 271 ? 20.594 13.616 -8.915 1.00 45.31 271 GLY A C 1
ATOM 2121 O O . GLY A 1 271 ? 20.022 14.136 -9.866 1.00 45.31 271 GLY A O 1
ATOM 2122 N N . ARG A 1 272 ? 21.592 14.204 -8.231 1.00 48.41 272 ARG A N 1
ATOM 2123 C CA . ARG A 1 272 ? 22.045 15.615 -8.281 1.00 48.41 272 ARG A CA 1
ATOM 2124 C C . ARG A 1 272 ? 21.895 16.315 -9.644 1.00 48.41 272 ARG A C 1
ATOM 2126 O O . ARG A 1 272 ? 22.387 15.825 -10.655 1.00 48.41 272 ARG A O 1
ATOM 2133 N N . ILE A 1 273 ? 21.325 17.523 -9.620 1.00 56.62 273 ILE A N 1
ATOM 2134 C CA . ILE A 1 273 ? 21.357 18.471 -10.744 1.00 56.62 273 ILE A CA 1
ATOM 2135 C C . ILE A 1 273 ? 22.798 18.960 -10.900 1.00 56.62 273 ILE A C 1
ATOM 2137 O O . ILE A 1 273 ? 23.404 19.411 -9.926 1.00 56.62 273 ILE A O 1
ATOM 2141 N N . SER A 1 274 ? 23.366 18.838 -12.100 1.00 66.12 274 SER A N 1
ATOM 2142 C CA . SER A 1 274 ? 24.714 19.347 -12.359 1.00 66.12 274 SER A CA 1
ATOM 2143 C C . SER A 1 274 ? 24.700 20.861 -12.571 1.00 66.12 274 SER A C 1
ATOM 2145 O O . SER A 1 274 ? 23.725 21.429 -13.064 1.00 66.12 274 SER A O 1
ATOM 2147 N N . GLU A 1 275 ? 25.815 21.517 -12.259 1.00 58.62 275 GLU A N 1
ATOM 2148 C CA . GLU A 1 275 ? 26.024 22.953 -12.500 1.00 58.62 275 GLU A CA 1
ATOM 2149 C C . GLU A 1 275 ? 25.771 23.326 -13.976 1.00 58.62 275 GLU A C 1
ATOM 2151 O O . GLU A 1 275 ? 25.135 24.327 -14.282 1.00 58.62 275 GLU A O 1
ATOM 2156 N N . GLN A 1 276 ? 26.126 22.427 -14.898 1.00 61.25 276 GLN A N 1
ATOM 2157 C CA . GLN A 1 276 ? 25.864 22.557 -16.335 1.00 61.25 276 GLN A CA 1
ATOM 2158 C C . GLN A 1 276 ? 24.369 22.513 -16.702 1.00 61.25 276 GLN A C 1
ATOM 2160 O O . GLN A 1 276 ? 23.944 23.161 -17.656 1.00 61.25 276 GLN A O 1
ATOM 2165 N N . GLN A 1 277 ? 23.556 21.738 -15.976 1.00 62.94 277 GLN A N 1
ATOM 2166 C CA . GLN A 1 277 ? 22.104 21.689 -16.182 1.00 62.94 277 GLN A CA 1
ATOM 2167 C C . GLN A 1 277 ? 21.424 22.949 -15.642 1.00 62.94 277 GLN A C 1
ATOM 2169 O O . GLN A 1 277 ? 20.524 23.472 -16.298 1.00 62.94 277 GLN A O 1
ATOM 2174 N N . LEU A 1 278 ? 21.894 23.462 -14.500 1.00 63.06 278 LEU A N 1
ATOM 2175 C CA . LEU A 1 278 ? 21.499 24.770 -13.968 1.00 63.06 278 LEU A CA 1
ATOM 2176 C C . LEU A 1 278 ? 21.849 25.896 -14.947 1.00 63.06 278 LEU A C 1
ATOM 2178 O O . LEU A 1 278 ? 21.009 26.748 -15.221 1.00 63.06 278 LEU A O 1
ATOM 2182 N N . GLU A 1 279 ? 23.038 25.855 -15.550 1.00 63.22 279 GLU A N 1
ATOM 2183 C CA . GLU A 1 279 ? 23.476 26.852 -16.528 1.00 63.22 279 GLU A CA 1
ATOM 2184 C C . GLU A 1 279 ? 22.633 26.816 -17.817 1.00 63.22 279 GLU A C 1
ATOM 2186 O O . GLU A 1 279 ? 22.238 27.858 -18.334 1.00 63.22 279 GLU A O 1
ATOM 2191 N N . LEU A 1 280 ? 22.286 25.629 -18.331 1.00 64.69 280 LEU A N 1
ATOM 2192 C CA . LEU A 1 280 ? 21.400 25.492 -19.498 1.00 64.69 280 LEU A CA 1
ATOM 2193 C C . LEU A 1 280 ? 19.969 25.977 -19.214 1.00 64.69 280 LEU A C 1
ATOM 2195 O O . LEU A 1 280 ? 19.333 26.571 -20.090 1.00 64.69 280 LEU A O 1
ATOM 2199 N N . PHE A 1 281 ? 19.475 25.749 -17.995 1.00 64.25 281 PHE A N 1
ATOM 2200 C CA . PHE A 1 281 ? 18.174 26.249 -17.557 1.00 64.25 281 PHE A CA 1
ATOM 2201 C C . PHE A 1 281 ? 18.197 27.781 -17.420 1.00 64.25 281 PHE A C 1
ATOM 2203 O O . PHE A 1 281 ? 17.353 28.459 -18.003 1.00 64.25 281 PHE A O 1
ATOM 2210 N N . SER A 1 282 ? 19.236 28.330 -16.778 1.00 61.09 282 SER A N 1
ATOM 2211 C CA . SER A 1 282 ? 19.479 29.773 -16.638 1.00 61.09 282 SER A CA 1
ATOM 2212 C C . SER A 1 282 ? 19.633 30.486 -17.989 1.00 61.09 282 SER A C 1
ATOM 2214 O O . SER A 1 282 ? 19.061 31.552 -18.201 1.00 61.09 282 SER A O 1
ATOM 2216 N N . ARG A 1 283 ? 20.310 29.873 -18.969 1.00 62.84 283 ARG A N 1
ATOM 2217 C CA . ARG A 1 283 ? 20.434 30.422 -20.333 1.00 62.84 283 ARG A CA 1
ATOM 2218 C C . ARG A 1 283 ? 19.107 30.507 -21.084 1.00 62.84 283 ARG A C 1
ATOM 2220 O O . ARG A 1 283 ? 18.994 31.320 -21.995 1.00 62.84 283 ARG A O 1
ATOM 2227 N N . SER A 1 284 ? 18.118 29.693 -20.716 1.00 59.59 284 SER A N 1
ATOM 2228 C CA . SER A 1 284 ? 16.747 29.803 -21.239 1.00 59.59 284 SER A CA 1
ATOM 2229 C C . SER A 1 284 ? 15.938 30.899 -20.516 1.00 59.59 284 SER A C 1
ATOM 2231 O O . SER A 1 284 ? 14.863 31.270 -20.973 1.00 59.59 284 SER A O 1
ATOM 2233 N N . TRP A 1 285 ? 16.473 31.435 -19.412 1.00 62.28 285 TRP A N 1
ATOM 2234 C CA . TRP A 1 285 ? 15.885 32.397 -18.473 1.00 62.28 285 TRP A CA 1
ATOM 2235 C C . TRP A 1 285 ? 16.656 33.740 -18.471 1.00 62.28 285 TRP A C 1
ATOM 2237 O O . TRP A 1 285 ? 16.948 34.290 -17.414 1.00 62.28 285 TRP A O 1
ATOM 2247 N N . GLN A 1 286 ? 16.989 34.301 -19.644 1.00 58.78 286 GLN A N 1
ATOM 2248 C CA . GLN A 1 286 ? 17.866 35.489 -19.818 1.00 58.78 286 GLN A CA 1
ATOM 2249 C C . GLN A 1 286 ? 17.422 36.811 -19.133 1.00 58.78 286 GLN A C 1
ATOM 2251 O O . GLN A 1 286 ? 17.985 37.861 -19.428 1.00 58.78 286 GLN A O 1
ATOM 2256 N N . ARG A 1 287 ? 16.419 36.813 -18.247 1.00 59.94 287 ARG A N 1
ATOM 2257 C CA . ARG A 1 287 ? 15.890 38.022 -17.586 1.00 59.94 287 ARG A CA 1
ATOM 2258 C C . ARG A 1 287 ? 15.711 37.918 -16.071 1.00 59.94 287 ARG A C 1
ATOM 2260 O O . ARG A 1 287 ? 15.315 38.906 -15.466 1.00 59.94 287 ARG A O 1
ATOM 2267 N N . LEU A 1 288 ? 15.980 36.766 -15.461 1.00 58.09 288 LEU A N 1
ATOM 2268 C CA . LEU A 1 288 ? 15.919 36.622 -14.006 1.00 58.09 288 LEU A CA 1
ATOM 2269 C C . LEU A 1 288 ? 17.338 36.559 -13.453 1.00 58.09 288 LEU A C 1
ATOM 2271 O O . LEU A 1 288 ? 18.181 35.844 -13.995 1.00 58.09 288 LEU A O 1
ATOM 2275 N N . ASP A 1 289 ? 17.594 37.339 -12.404 1.00 79.38 289 ASP A N 1
ATOM 2276 C CA . ASP A 1 289 ? 18.847 37.274 -11.660 1.00 79.38 289 ASP A CA 1
ATOM 2277 C C . ASP A 1 289 ? 19.079 35.821 -11.214 1.00 79.38 289 ASP A C 1
ATOM 2279 O O . ASP A 1 289 ? 18.210 35.186 -10.608 1.00 79.38 289 ASP A O 1
ATOM 2283 N N . LEU A 1 290 ? 20.250 35.285 -11.565 1.00 75.25 290 LEU A N 1
ATOM 2284 C CA . LEU A 1 290 ? 20.681 33.932 -11.219 1.00 75.25 290 LEU A CA 1
ATOM 2285 C C . LEU A 1 290 ? 20.588 33.690 -9.711 1.00 75.25 290 LEU A C 1
ATOM 2287 O O . LEU A 1 290 ? 20.233 32.584 -9.309 1.00 75.25 290 LEU A O 1
ATOM 2291 N N . ASN A 1 291 ? 20.840 34.718 -8.895 1.00 76.00 291 ASN A N 1
ATOM 2292 C CA . ASN A 1 291 ? 20.737 34.616 -7.442 1.00 76.00 291 ASN A CA 1
ATOM 2293 C C . ASN A 1 291 ? 19.284 34.430 -6.996 1.00 76.00 291 ASN A C 1
ATOM 2295 O O . ASN A 1 291 ? 19.004 33.508 -6.236 1.00 76.00 291 ASN A O 1
ATOM 2299 N N . THR A 1 292 ? 18.342 35.213 -7.532 1.00 77.62 292 THR A N 1
ATOM 2300 C CA . THR A 1 292 ? 16.908 35.061 -7.229 1.00 77.62 292 THR A CA 1
ATOM 2301 C C . THR A 1 292 ? 16.384 33.695 -7.665 1.00 77.62 292 THR A C 1
ATOM 2303 O O . THR A 1 292 ? 15.668 33.040 -6.913 1.00 77.62 292 THR A O 1
ATOM 2306 N N . LEU A 1 293 ? 16.775 33.213 -8.852 1.00 77.25 293 LEU A N 1
ATOM 2307 C CA . LEU A 1 293 ? 16.400 31.871 -9.304 1.00 77.25 293 LEU A CA 1
ATOM 2308 C C . LEU A 1 293 ? 16.988 30.789 -8.392 1.00 77.25 293 LEU A C 1
ATOM 2310 O O . LEU A 1 293 ? 16.312 29.817 -8.067 1.00 77.25 293 LEU A O 1
ATOM 2314 N N . GLN A 1 294 ? 18.244 30.940 -7.977 1.00 77.19 294 GLN A N 1
ATOM 2315 C CA . GLN A 1 294 ? 18.891 30.000 -7.072 1.00 77.19 294 GLN A CA 1
ATOM 2316 C C . GLN A 1 294 ? 18.219 29.997 -5.694 1.00 77.19 294 GLN A C 1
ATOM 2318 O O . GLN A 1 294 ? 17.983 28.918 -5.157 1.00 77.19 294 GLN A O 1
ATOM 2323 N N . GLU A 1 295 ? 17.858 31.156 -5.147 1.00 81.81 295 GLU A N 1
ATOM 2324 C CA . GLU A 1 295 ? 17.094 31.273 -3.902 1.00 81.81 295 GLU A CA 1
ATOM 2325 C C . GLU A 1 295 ? 15.713 30.624 -4.025 1.00 81.81 295 GLU A C 1
ATOM 2327 O O . GLU A 1 295 ? 15.358 29.803 -3.184 1.00 81.81 295 GLU A O 1
ATOM 2332 N N . GLU A 1 296 ? 14.965 30.885 -5.099 1.00 79.12 296 GLU A N 1
ATOM 2333 C CA . GLU A 1 296 ? 13.658 30.256 -5.338 1.00 79.12 296 GLU A CA 1
ATOM 2334 C C . GLU A 1 296 ? 13.771 28.734 -5.510 1.00 79.12 296 GLU A C 1
ATOM 2336 O O . GLU A 1 296 ? 12.953 27.984 -4.971 1.00 79.12 296 GLU A O 1
ATOM 2341 N N . ILE A 1 297 ? 14.818 28.251 -6.192 1.00 79.19 297 ILE A N 1
ATOM 2342 C CA . ILE A 1 297 ? 15.141 26.821 -6.272 1.00 79.19 297 ILE A CA 1
ATOM 2343 C C . ILE A 1 297 ? 15.434 26.265 -4.880 1.00 79.19 297 ILE A C 1
ATOM 2345 O O . ILE A 1 297 ? 14.923 25.201 -4.549 1.00 79.19 297 ILE A O 1
ATOM 2349 N N . GLN A 1 298 ? 16.242 26.944 -4.063 1.00 79.75 298 GLN A N 1
ATOM 2350 C CA . GLN A 1 298 ? 16.569 26.483 -2.712 1.00 79.75 298 GLN A CA 1
ATOM 2351 C C . GLN A 1 298 ? 15.339 26.477 -1.803 1.00 79.75 298 GLN A C 1
ATOM 2353 O O . GLN A 1 298 ? 15.144 25.513 -1.068 1.00 79.75 298 GLN A O 1
ATOM 2358 N N . VAL A 1 299 ? 14.469 27.484 -1.897 1.00 78.50 299 VAL A N 1
ATOM 2359 C CA . VAL A 1 299 ? 13.196 27.545 -1.166 1.00 78.50 299 VAL A CA 1
ATOM 2360 C C . VAL A 1 299 ? 12.274 26.406 -1.596 1.00 78.50 299 VAL A C 1
ATOM 2362 O O . VAL A 1 299 ? 11.743 25.697 -0.743 1.00 78.50 299 VAL A O 1
ATOM 2365 N N . GLU A 1 300 ? 12.117 26.154 -2.898 1.00 77.19 300 GLU A N 1
ATOM 2366 C CA . GLU A 1 300 ? 11.277 25.055 -3.381 1.00 77.19 300 GLU A CA 1
ATOM 2367 C C . GLU A 1 300 ? 11.896 23.688 -3.060 1.00 77.19 300 GLU A C 1
ATOM 2369 O O . GLU A 1 300 ? 11.180 22.767 -2.680 1.00 77.19 300 GLU A O 1
ATOM 2374 N N . LEU A 1 301 ? 13.222 23.533 -3.131 1.00 76.50 301 LEU A N 1
ATOM 2375 C CA . LEU A 1 301 ? 13.917 22.322 -2.688 1.00 76.50 301 LEU A CA 1
ATOM 2376 C C . LEU A 1 301 ? 13.750 22.104 -1.184 1.00 76.50 301 LEU A C 1
ATOM 2378 O O . LEU A 1 301 ? 13.514 20.967 -0.780 1.00 76.50 301 LEU A O 1
ATOM 2382 N N . ALA A 1 302 ? 13.835 23.154 -0.365 1.00 75.44 302 ALA A N 1
ATOM 2383 C CA . ALA A 1 302 ? 13.597 23.092 1.073 1.00 75.44 302 ALA A CA 1
ATOM 2384 C C . ALA A 1 302 ? 12.141 22.717 1.370 1.00 75.44 302 ALA A C 1
ATOM 2386 O O . ALA A 1 302 ? 11.904 21.826 2.181 1.00 75.44 302 ALA A O 1
ATOM 2387 N N . ARG A 1 303 ? 11.174 23.291 0.643 1.00 78.19 303 ARG A N 1
ATOM 2388 C CA . ARG A 1 303 ? 9.747 22.948 0.734 1.00 78.19 303 ARG A CA 1
ATOM 2389 C C . ARG A 1 303 ? 9.464 21.509 0.297 1.00 78.19 303 ARG A C 1
ATOM 2391 O O . ARG A 1 303 ? 8.713 20.788 0.941 1.00 78.19 303 ARG A O 1
ATOM 2398 N N . LEU A 1 304 ? 10.067 21.053 -0.798 1.00 72.38 304 LEU A N 1
ATOM 2399 C CA . LEU A 1 304 ? 9.930 19.673 -1.270 1.00 72.38 304 LEU A CA 1
ATOM 2400 C C . LEU A 1 304 ?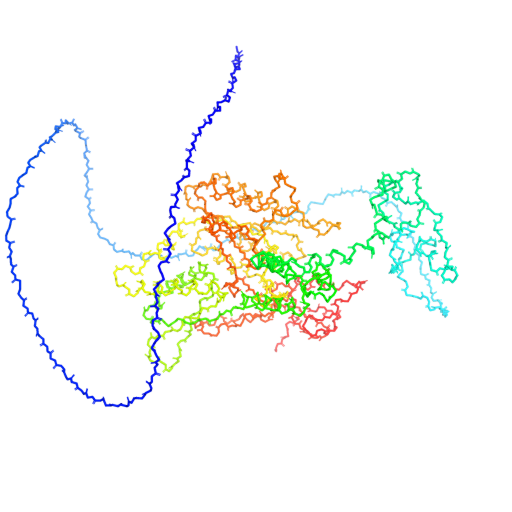 10.624 18.681 -0.338 1.00 72.38 304 LEU A C 1
ATOM 2402 O O . LEU A 1 304 ? 10.163 17.549 -0.218 1.00 72.38 304 LEU A O 1
ATOM 2406 N N . SER A 1 305 ? 11.714 19.093 0.306 1.00 72.81 305 SER A N 1
ATOM 2407 C CA . SER A 1 305 ? 12.418 18.280 1.296 1.00 72.81 305 SER A CA 1
ATOM 2408 C C . SER A 1 305 ? 11.631 18.210 2.601 1.00 72.81 305 SER A C 1
ATOM 2410 O O . SER A 1 305 ? 11.486 17.117 3.137 1.00 72.81 305 SER A O 1
ATOM 2412 N N . SER A 1 306 ? 11.045 19.317 3.071 1.00 72.50 306 SER A N 1
ATOM 2413 C CA . SER A 1 306 ? 10.211 19.337 4.280 1.00 72.50 306 SER A CA 1
ATOM 2414 C C . SER A 1 306 ? 8.945 18.495 4.121 1.00 72.50 306 SER A C 1
ATOM 2416 O O . SER A 1 306 ? 8.568 17.792 5.049 1.00 72.50 306 SER A O 1
ATOM 2418 N N . LEU A 1 307 ? 8.362 18.442 2.918 1.00 71.38 307 LEU A N 1
ATOM 2419 C CA . LEU A 1 307 ? 7.253 17.534 2.590 1.00 71.38 307 LEU A CA 1
ATOM 2420 C C . LEU A 1 307 ? 7.624 16.039 2.635 1.00 71.38 307 LEU A C 1
ATOM 2422 O O . LEU A 1 307 ? 6.736 15.190 2.546 1.00 71.38 307 LEU A O 1
ATOM 2426 N N . ARG A 1 308 ? 8.915 15.700 2.718 1.00 70.44 308 ARG A N 1
ATOM 2427 C CA . ARG A 1 308 ? 9.399 14.315 2.810 1.00 70.44 308 ARG A CA 1
ATOM 2428 C C . ARG A 1 308 ? 9.931 13.941 4.189 1.00 70.44 308 ARG A C 1
ATOM 2430 O O . ARG A 1 308 ? 10.146 12.756 4.437 1.00 70.44 308 ARG A O 1
ATOM 2437 N N . VAL A 1 309 ? 10.176 14.920 5.057 1.00 80.69 309 VAL A N 1
ATOM 2438 C CA . VAL A 1 309 ? 10.554 14.643 6.441 1.00 80.69 309 VAL A CA 1
ATOM 2439 C C . VAL A 1 309 ? 9.319 14.093 7.137 1.00 80.69 309 VAL A C 1
ATOM 2441 O O . VAL A 1 309 ? 8.284 14.752 7.191 1.00 80.69 309 VAL A O 1
ATOM 2444 N N . GLU A 1 310 ? 9.421 12.864 7.631 1.00 85.88 310 GLU A N 1
ATOM 2445 C CA . GLU A 1 310 ? 8.400 12.309 8.510 1.00 85.88 310 GLU A CA 1
ATOM 2446 C C . GLU A 1 310 ? 8.407 13.122 9.803 1.00 85.88 310 GLU A C 1
ATOM 2448 O O . GLU A 1 310 ? 9.435 13.235 10.475 1.00 85.88 310 GLU A O 1
ATOM 2453 N N . LEU A 1 311 ? 7.267 13.729 10.115 1.00 90.44 311 LEU A N 1
ATOM 2454 C CA . LEU A 1 311 ? 7.060 14.404 11.383 1.00 90.44 311 LEU A CA 1
ATOM 2455 C C . LEU A 1 311 ? 6.554 13.397 12.404 1.00 90.44 311 LEU A C 1
ATOM 2457 O O . LEU A 1 311 ? 5.982 12.361 12.059 1.00 90.44 311 LEU A O 1
ATOM 2461 N N . THR A 1 312 ? 6.810 13.703 13.669 1.00 94.56 312 THR A N 1
ATOM 2462 C CA . THR A 1 312 ? 6.322 12.931 14.802 1.00 94.56 312 THR A CA 1
ATOM 2463 C C . THR A 1 312 ? 5.453 13.829 15.662 1.00 94.56 312 THR A C 1
ATOM 2465 O O . THR A 1 312 ? 5.912 14.875 16.115 1.00 94.56 312 THR A O 1
ATOM 2468 N N . GLU A 1 313 ? 4.220 13.406 15.904 1.00 96.19 313 GLU A N 1
ATOM 2469 C CA . GLU A 1 313 ? 3.285 14.071 16.809 1.00 96.19 313 GLU A CA 1
ATOM 2470 C C . GLU A 1 313 ? 2.848 13.116 17.918 1.00 96.19 313 GLU A C 1
ATOM 2472 O O . GLU A 1 313 ? 2.954 11.897 17.781 1.00 96.19 313 GLU A O 1
ATOM 2477 N N . GLN A 1 314 ? 2.383 13.667 19.037 1.00 96.38 314 GLN A N 1
ATOM 2478 C CA . GLN A 1 314 ? 1.887 12.892 20.171 1.00 96.38 314 GLN A CA 1
ATOM 2479 C C . GLN A 1 314 ? 0.468 13.333 20.532 1.00 96.38 314 GLN A C 1
ATOM 2481 O O . GLN A 1 314 ? 0.195 14.527 20.649 1.00 96.38 314 GLN A O 1
ATOM 2486 N N . ILE A 1 315 ? -0.418 12.361 20.742 1.00 96.00 315 ILE A N 1
ATOM 2487 C CA . ILE A 1 315 ? -1.762 12.559 21.294 1.00 96.00 315 ILE A CA 1
ATOM 2488 C C . ILE 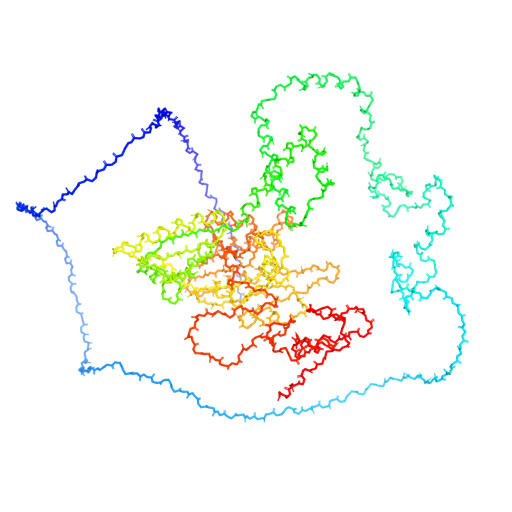A 1 315 ? -1.813 11.873 22.658 1.00 96.00 315 ILE A C 1
ATOM 2490 O O . ILE A 1 315 ? -1.452 10.704 22.773 1.00 96.00 315 ILE A O 1
ATOM 2494 N N . LEU A 1 316 ? -2.268 12.580 23.692 1.00 94.88 316 LEU A N 1
ATOM 2495 C CA . LEU A 1 316 ? -2.456 11.997 25.020 1.00 94.88 316 LEU A CA 1
ATOM 2496 C C . LEU A 1 316 ? -3.844 11.361 25.122 1.00 94.88 316 LEU A C 1
ATOM 2498 O O . LEU A 1 316 ? -4.854 12.027 24.907 1.00 94.88 316 LEU A O 1
ATOM 2502 N N . VAL A 1 317 ? -3.890 10.077 25.468 1.00 94.25 317 VAL A N 1
ATOM 2503 C CA . VAL A 1 317 ? -5.118 9.276 25.525 1.00 94.25 317 VAL A CA 1
ATOM 2504 C C . VAL A 1 317 ? -5.270 8.635 26.901 1.00 94.25 317 VAL A C 1
ATOM 2506 O O . VAL A 1 317 ? -4.315 8.028 27.383 1.00 94.25 317 VAL A O 1
ATOM 2509 N N . PRO A 1 318 ? -6.449 8.717 27.543 1.00 93.12 318 PRO A N 1
ATOM 2510 C CA . PRO A 1 318 ? -6.724 7.970 28.764 1.00 93.12 318 PRO A CA 1
ATOM 2511 C C . PRO A 1 318 ? -6.511 6.458 28.599 1.00 93.12 318 PRO A C 1
ATOM 2513 O O . PRO A 1 318 ? -6.991 5.867 27.634 1.00 93.12 318 PRO A O 1
ATOM 2516 N N . GLU A 1 319 ? -5.861 5.809 29.566 1.00 91.19 319 GLU A N 1
ATOM 2517 C CA . GLU A 1 319 ? -5.592 4.359 29.582 1.00 91.19 319 GLU A CA 1
ATOM 2518 C C . GLU A 1 319 ? -6.880 3.543 29.395 1.00 91.19 319 GLU A C 1
ATOM 2520 O O . GLU A 1 319 ? -6.912 2.547 28.675 1.00 91.19 319 GLU A O 1
ATOM 2525 N N . THR A 1 320 ? -7.978 4.017 29.990 1.00 89.62 320 THR A N 1
ATOM 2526 C CA . THR A 1 320 ? -9.312 3.411 29.882 1.00 89.62 320 THR A CA 1
ATOM 2527 C C . THR A 1 320 ? -9.861 3.422 28.453 1.00 89.62 320 THR A C 1
ATOM 2529 O O . THR A 1 320 ? -10.649 2.548 28.088 1.00 89.62 320 THR A O 1
ATOM 2532 N N . LEU A 1 321 ? -9.443 4.386 27.629 1.00 91.31 321 LEU A N 1
ATOM 2533 C CA . LEU A 1 321 ? -9.783 4.455 26.210 1.00 91.31 321 LEU A CA 1
ATOM 2534 C C . LEU A 1 321 ? -8.780 3.692 25.348 1.00 91.31 321 LEU A C 1
ATOM 2536 O O . LEU A 1 321 ? -9.160 3.223 24.280 1.00 91.31 321 LEU A O 1
ATOM 2540 N N . LEU A 1 322 ? -7.536 3.514 25.799 1.00 92.19 322 LEU A N 1
ATOM 2541 C CA . LEU A 1 322 ? -6.485 2.891 24.999 1.00 92.19 322 LEU A CA 1
ATOM 2542 C C . LEU A 1 322 ? -6.809 1.436 24.634 1.00 92.19 322 LEU A C 1
ATOM 2544 O O . LEU A 1 322 ? -6.714 1.071 23.464 1.00 92.19 322 LEU A O 1
ATOM 2548 N N . ALA A 1 323 ? -7.250 0.619 25.594 1.00 89.25 323 ALA A N 1
ATOM 2549 C CA . ALA A 1 323 ? -7.627 -0.773 25.319 1.00 89.25 323 ALA A CA 1
ATOM 2550 C C . ALA A 1 323 ? -8.763 -0.865 24.280 1.00 89.25 323 ALA A C 1
ATOM 2552 O O . ALA A 1 323 ? -8.737 -1.704 23.380 1.00 89.25 323 ALA A O 1
ATOM 2553 N N . ARG A 1 324 ? -9.732 0.056 24.360 1.00 88.25 324 ARG A N 1
ATOM 2554 C CA . ARG A 1 324 ? -10.862 0.155 23.421 1.00 88.25 324 ARG A CA 1
ATOM 2555 C C . ARG A 1 324 ? -10.417 0.644 22.042 1.00 88.25 324 ARG A C 1
ATOM 2557 O O . ARG A 1 324 ? -10.857 0.114 21.027 1.00 88.25 324 ARG A O 1
ATOM 2564 N N . PHE A 1 325 ? -9.518 1.622 22.019 1.00 91.19 325 PHE A N 1
ATOM 2565 C CA . PHE A 1 325 ? -8.923 2.186 20.814 1.00 91.19 325 PHE A CA 1
ATOM 2566 C C . PHE A 1 325 ? -8.072 1.160 20.057 1.00 91.19 325 PHE A C 1
ATOM 2568 O O . PHE A 1 325 ? -8.125 1.096 18.832 1.00 91.19 325 PHE A O 1
ATOM 2575 N N . MET A 1 326 ? -7.315 0.325 20.775 1.00 93.19 326 MET A N 1
ATOM 2576 C CA . MET A 1 326 ? -6.553 -0.772 20.176 1.00 93.19 326 MET A CA 1
ATOM 2577 C C . MET A 1 326 ? -7.471 -1.854 19.603 1.00 93.19 326 MET A C 1
ATOM 2579 O O . MET A 1 326 ? -7.163 -2.433 18.556 1.00 93.19 326 MET A O 1
ATOM 2583 N N . GLY A 1 327 ? -8.614 -2.080 20.253 1.00 92.19 327 GLY A N 1
ATOM 2584 C CA . GLY A 1 327 ? -9.541 -3.148 19.914 1.00 92.19 327 GLY A CA 1
ATOM 2585 C C . GLY A 1 327 ? -8.968 -4.534 20.242 1.00 92.19 327 GLY A C 1
ATOM 2586 O O . GLY A 1 327 ? -7.811 -4.661 20.661 1.00 92.19 327 GLY A O 1
ATOM 2587 N N . PRO A 1 328 ? -9.763 -5.598 20.049 1.00 91.31 328 PRO A N 1
ATOM 2588 C CA . PRO A 1 328 ? -9.299 -6.964 20.266 1.00 91.31 328 PRO A CA 1
ATOM 2589 C C . PRO A 1 328 ? -8.085 -7.250 19.375 1.00 91.31 328 PRO A C 1
ATOM 2591 O O . PRO A 1 328 ? -8.108 -6.956 18.180 1.00 91.31 328 PRO A O 1
ATOM 2594 N N . GLU A 1 329 ? -7.013 -7.774 19.973 1.00 91.31 329 GLU A N 1
ATOM 2595 C CA . GLU A 1 329 ? -5.755 -8.135 19.294 1.00 91.31 329 GLU A CA 1
ATOM 2596 C C . GLU A 1 329 ? -5.073 -6.983 18.520 1.00 91.31 329 GLU A C 1
ATOM 2598 O O . GLU A 1 329 ? -4.211 -7.217 17.676 1.00 91.31 329 GLU A O 1
ATOM 2603 N N . GLY A 1 330 ? -5.435 -5.722 18.787 1.00 93.25 330 GLY A N 1
ATOM 2604 C CA . GLY A 1 330 ? -4.891 -4.573 18.055 1.00 93.25 330 GLY A CA 1
ATOM 2605 C C . GLY A 1 330 ? -5.516 -4.349 16.671 1.00 93.25 330 GLY A C 1
ATOM 2606 O O . GLY A 1 330 ? -4.992 -3.553 15.887 1.00 93.25 330 GLY A O 1
ATOM 2607 N N . VAL A 1 331 ? -6.628 -5.022 16.349 1.00 93.06 331 VAL A N 1
ATOM 2608 C CA . VAL A 1 331 ? -7.282 -4.946 15.031 1.00 93.06 331 VAL A CA 1
ATOM 2609 C C . VAL A 1 331 ? -7.742 -3.525 14.689 1.00 93.06 331 VAL A C 1
ATOM 2611 O O . VAL A 1 331 ? -7.578 -3.098 13.545 1.00 93.06 331 VAL A O 1
ATOM 2614 N N . HIS A 1 332 ? -8.276 -2.767 15.656 1.00 94.19 332 HIS A N 1
ATOM 2615 C CA . HIS A 1 332 ? -8.706 -1.382 15.413 1.00 94.19 332 HIS A CA 1
ATOM 2616 C C . HIS A 1 332 ? -7.503 -0.494 15.101 1.00 94.19 332 HIS A C 1
ATOM 2618 O O . HIS A 1 332 ? -7.511 0.242 14.116 1.00 94.19 332 HIS A O 1
ATOM 2624 N N . LEU A 1 333 ? -6.430 -0.622 15.886 1.00 94.44 333 LEU A N 1
ATOM 2625 C CA . LEU A 1 333 ? -5.195 0.120 15.652 1.00 94.44 333 LEU A CA 1
ATOM 2626 C C . LEU A 1 333 ? -4.611 -0.184 14.267 1.00 94.44 333 LEU A C 1
ATOM 2628 O O . LEU A 1 333 ? -4.198 0.732 13.557 1.00 94.44 333 LEU A O 1
ATOM 2632 N N . GLN A 1 334 ? -4.598 -1.455 13.859 1.00 94.00 334 GLN A N 1
ATOM 2633 C CA . GLN A 1 334 ? -4.091 -1.854 12.547 1.00 94.00 334 GLN A CA 1
ATOM 2634 C C . GLN A 1 334 ? -4.962 -1.310 11.405 1.00 94.00 334 GLN A C 1
ATOM 2636 O O . GLN A 1 334 ? -4.425 -0.827 10.403 1.00 94.00 334 GLN A O 1
ATOM 2641 N N . PHE A 1 335 ? -6.289 -1.342 11.567 1.00 94.94 335 PHE A N 1
ATOM 2642 C CA . PHE A 1 335 ? -7.224 -0.715 10.635 1.00 94.94 335 PHE A CA 1
ATOM 2643 C C . PHE A 1 335 ? -6.939 0.786 10.503 1.00 94.94 335 PHE A C 1
ATOM 2645 O O . PHE A 1 335 ? -6.788 1.274 9.385 1.00 94.94 335 PHE A O 1
ATOM 2652 N N . LEU A 1 336 ? -6.777 1.504 11.619 1.00 95.00 336 LEU A N 1
ATOM 2653 C CA . LEU A 1 336 ? -6.511 2.945 11.623 1.00 95.00 336 LEU A CA 1
ATOM 2654 C C . LEU A 1 336 ? -5.156 3.293 11.004 1.00 95.00 336 LEU A C 1
ATOM 2656 O O . LEU A 1 336 ? -5.102 4.182 10.160 1.00 95.00 336 LEU A O 1
ATOM 2660 N N . ARG A 1 337 ? -4.080 2.564 11.331 1.00 95.06 337 ARG A N 1
ATOM 2661 C CA . ARG A 1 337 ? -2.762 2.749 10.689 1.00 95.06 337 ARG A CA 1
ATOM 2662 C C . ARG A 1 337 ? -2.869 2.675 9.170 1.00 95.06 337 ARG A C 1
ATOM 2664 O O . ARG A 1 337 ? -2.339 3.522 8.456 1.00 95.06 337 ARG A O 1
ATOM 2671 N N . ARG A 1 338 ? -3.593 1.671 8.668 1.00 93.81 338 ARG A N 1
ATOM 2672 C CA . ARG A 1 338 ? -3.797 1.487 7.232 1.00 93.81 338 ARG A CA 1
ATOM 2673 C C . ARG A 1 338 ? -4.678 2.581 6.632 1.00 93.81 338 ARG A C 1
ATOM 2675 O O . ARG A 1 338 ? -4.295 3.155 5.620 1.00 93.81 338 ARG A O 1
ATOM 2682 N N . SER A 1 339 ? -5.833 2.855 7.231 1.00 93.25 339 SER A N 1
ATOM 2683 C CA . SER A 1 339 ? -6.818 3.818 6.722 1.00 93.25 339 SER A CA 1
ATOM 2684 C C . SER A 1 339 ? -6.296 5.252 6.726 1.00 93.25 339 SER A C 1
ATOM 2686 O O . SER A 1 339 ? -6.578 6.002 5.797 1.00 93.25 339 SER A O 1
ATOM 2688 N N . LEU A 1 340 ? -5.492 5.611 7.727 1.00 94.56 340 LEU A N 1
ATOM 2689 C CA . LEU A 1 340 ? -4.892 6.937 7.854 1.00 94.56 340 LEU A CA 1
ATOM 2690 C C . LEU A 1 340 ? -3.534 7.046 7.146 1.00 94.56 340 LEU A C 1
ATOM 2692 O O . LEU A 1 340 ? -3.067 8.151 6.892 1.00 94.56 340 LEU A O 1
ATOM 2696 N N . GLY A 1 341 ? -2.895 5.921 6.806 1.00 91.50 341 GLY A N 1
ATOM 2697 C CA . GLY A 1 341 ? -1.603 5.905 6.117 1.00 91.50 341 GLY A CA 1
ATOM 2698 C C . GLY A 1 341 ? -0.452 6.477 6.951 1.00 91.50 341 GLY A C 1
ATOM 2699 O O . GLY A 1 341 ? 0.504 7.007 6.380 1.00 91.50 341 GLY A O 1
ATOM 2700 N N . VAL A 1 342 ? -0.548 6.382 8.279 1.00 94.75 342 VAL A N 1
ATOM 2701 C CA . VAL A 1 342 ? 0.472 6.831 9.239 1.00 94.75 342 VAL A CA 1
ATOM 2702 C C . VAL A 1 342 ? 0.875 5.696 10.169 1.00 94.75 342 VAL A C 1
ATOM 2704 O O . VAL A 1 342 ? 0.102 4.770 10.431 1.00 94.75 342 VAL A O 1
ATOM 2707 N N . GLU A 1 343 ? 2.082 5.796 10.711 1.00 94.50 343 GLU A N 1
ATOM 2708 C CA . GLU A 1 343 ? 2.509 4.928 11.796 1.00 94.50 343 GLU A CA 1
ATOM 2709 C C . GLU A 1 343 ? 1.860 5.418 13.097 1.00 94.50 343 GLU A C 1
ATOM 2711 O O . GLU A 1 343 ? 1.963 6.597 13.429 1.00 94.50 343 GLU A O 1
ATOM 2716 N N . ILE A 1 344 ? 1.202 4.527 13.844 1.00 96.00 344 ILE A N 1
ATOM 2717 C CA . ILE A 1 344 ? 0.571 4.859 15.132 1.00 96.00 344 ILE A CA 1
ATOM 2718 C C . ILE A 1 344 ? 1.178 3.971 16.209 1.00 96.00 344 ILE A C 1
ATOM 2720 O O . ILE A 1 344 ? 0.803 2.807 16.335 1.00 96.00 344 ILE A O 1
ATOM 2724 N N . LEU A 1 345 ? 2.112 4.490 16.991 1.00 95.75 345 LEU A N 1
ATOM 2725 C CA . LEU A 1 345 ? 2.777 3.761 18.064 1.00 95.75 345 LEU A CA 1
ATOM 2726 C C . LEU A 1 345 ? 2.166 4.121 19.414 1.00 95.75 345 LEU A C 1
ATOM 2728 O O . LEU A 1 345 ? 2.038 5.291 19.754 1.00 95.75 345 LEU A O 1
ATOM 2732 N N . VAL A 1 346 ? 1.831 3.107 20.203 1.00 95.50 346 VAL A N 1
ATOM 2733 C CA . VAL A 1 346 ? 1.459 3.290 21.606 1.00 95.50 346 VAL A CA 1
ATOM 2734 C C . VAL A 1 346 ? 2.752 3.303 22.414 1.00 95.50 346 VAL A C 1
ATOM 2736 O O . VAL A 1 346 ? 3.480 2.308 22.405 1.00 95.50 346 VAL A O 1
ATOM 2739 N N . GLU A 1 347 ? 3.083 4.422 23.056 1.00 94.31 347 GLU A N 1
ATOM 2740 C CA . GLU A 1 347 ? 4.279 4.489 23.897 1.00 94.31 347 GLU A CA 1
ATOM 2741 C C . GLU A 1 347 ? 4.071 3.694 25.200 1.00 94.31 347 GLU A C 1
ATOM 2743 O O . GLU A 1 347 ? 2.968 3.698 25.760 1.00 94.31 347 GLU A O 1
ATOM 2748 N N . PRO A 1 348 ? 5.103 2.981 25.692 1.00 89.75 348 PRO A N 1
ATOM 2749 C CA . PRO A 1 348 ? 5.016 2.266 26.961 1.00 89.75 348 PRO A CA 1
ATOM 2750 C C . PRO A 1 348 ? 4.802 3.241 28.125 1.00 89.75 348 PRO A C 1
ATOM 2752 O O . PRO A 1 348 ? 5.264 4.381 28.082 1.00 89.75 348 PRO A O 1
ATOM 2755 N N . GLN A 1 349 ? 4.132 2.784 29.190 1.00 81.31 349 GLN A N 1
ATOM 2756 C CA . GLN A 1 349 ? 3.942 3.592 30.398 1.00 81.31 349 GLN A CA 1
ATOM 2757 C C . GLN A 1 349 ? 5.296 4.018 30.975 1.00 81.31 349 GLN A C 1
ATOM 2759 O O . GLN A 1 349 ? 6.098 3.139 31.308 1.00 81.31 349 GLN A O 1
ATOM 2764 N N . PRO A 1 350 ? 5.561 5.319 31.178 1.00 81.38 350 PRO A N 1
ATOM 2765 C CA . PRO A 1 350 ? 6.665 5.712 32.035 1.00 81.38 350 PRO A CA 1
ATOM 2766 C C . PRO A 1 350 ? 6.361 5.235 33.462 1.00 81.38 350 PRO A C 1
ATOM 2768 O O . PRO A 1 350 ? 5.299 5.526 34.008 1.00 81.38 350 PRO A O 1
ATOM 2771 N N . ALA A 1 351 ? 7.296 4.502 34.072 1.00 77.69 351 ALA A N 1
ATOM 2772 C CA . ALA A 1 351 ? 7.119 3.845 35.375 1.00 77.69 351 ALA A CA 1
ATOM 2773 C C . ALA A 1 351 ? 6.769 4.796 36.542 1.00 77.69 351 ALA A C 1
ATOM 2775 O O . ALA A 1 351 ? 6.404 4.337 37.619 1.00 77.69 351 ALA A O 1
ATOM 2776 N N . SER A 1 352 ? 6.901 6.109 36.344 1.00 78.62 352 SER A N 1
ATOM 2777 C CA . SER A 1 352 ? 6.766 7.137 37.374 1.00 78.62 352 SER A CA 1
ATOM 2778 C C . SER A 1 352 ? 5.492 7.981 37.288 1.00 78.62 352 SER A C 1
ATOM 2780 O O . SER A 1 352 ? 5.288 8.805 38.176 1.00 78.62 352 SER A O 1
ATOM 2782 N N . ASP A 1 353 ? 4.658 7.834 36.250 1.00 72.81 353 ASP A N 1
ATOM 2783 C CA . ASP A 1 353 ? 3.484 8.700 36.079 1.00 72.81 353 ASP A CA 1
ATOM 2784 C C . ASP A 1 353 ? 2.181 7.976 36.452 1.00 72.81 353 ASP A C 1
ATOM 2786 O O . ASP A 1 353 ? 1.726 7.049 35.777 1.00 72.81 353 ASP A O 1
ATOM 2790 N N . LEU A 1 354 ? 1.598 8.407 37.575 1.00 63.06 354 LEU A N 1
ATOM 2791 C CA . LEU A 1 354 ? 0.296 7.955 38.079 1.00 63.06 354 LEU A CA 1
ATOM 2792 C C . LEU A 1 354 ? -0.872 8.568 37.296 1.00 63.06 354 LEU A C 1
ATOM 2794 O O . LEU A 1 354 ? -2.024 8.185 37.509 1.00 63.06 354 LEU A O 1
ATOM 2798 N N . ARG A 1 355 ? -0.612 9.526 36.396 1.00 67.81 355 ARG A N 1
ATOM 2799 C CA . ARG A 1 355 ? -1.650 10.039 35.505 1.00 67.81 355 ARG A CA 1
ATOM 2800 C C . ARG A 1 355 ? -2.006 8.948 34.503 1.00 67.81 355 ARG A C 1
ATOM 2802 O O . ARG A 1 355 ? -1.154 8.438 33.786 1.00 67.81 355 ARG A O 1
ATOM 2809 N N . ALA A 1 356 ? -3.290 8.610 34.439 1.00 84.94 356 ALA A N 1
ATOM 2810 C CA . ALA A 1 356 ? -3.844 7.578 33.567 1.00 84.94 356 ALA A CA 1
ATOM 2811 C C . ALA A 1 356 ? -3.835 7.964 32.070 1.00 84.94 356 ALA A C 1
ATOM 2813 O O . ALA A 1 356 ? -4.773 7.621 31.362 1.00 84.94 356 ALA A O 1
ATOM 2814 N N . LEU A 1 357 ? -2.837 8.712 31.585 1.00 91.56 357 LEU A N 1
ATOM 2815 C CA . LEU A 1 357 ? -2.693 9.106 30.183 1.00 91.56 357 LEU A CA 1
ATOM 2816 C C . LEU A 1 357 ? -1.510 8.365 29.543 1.00 91.56 357 LEU A C 1
ATOM 2818 O O . LEU A 1 357 ? -0.453 8.204 30.147 1.00 91.56 357 LEU A O 1
ATOM 2822 N N . ARG A 1 358 ? -1.681 7.950 28.289 1.00 93.25 358 ARG A N 1
ATOM 2823 C CA . ARG A 1 358 ? -0.652 7.372 27.417 1.00 93.25 358 ARG A CA 1
ATOM 2824 C C . ARG A 1 358 ? -0.438 8.254 26.207 1.00 93.25 358 ARG A C 1
ATOM 2826 O O . ARG A 1 358 ? -1.398 8.792 25.662 1.00 93.25 358 ARG A O 1
ATOM 2833 N N . ALA A 1 359 ? 0.803 8.345 25.746 1.00 94.50 359 ALA A N 1
ATOM 2834 C CA . ALA A 1 359 ? 1.102 8.986 24.478 1.00 94.50 359 ALA A CA 1
ATOM 2835 C C . ALA A 1 359 ? 0.887 8.000 23.316 1.00 94.50 359 ALA A C 1
ATOM 2837 O O . ALA A 1 359 ? 1.492 6.927 23.255 1.00 94.50 359 ALA A O 1
ATOM 2838 N N . LEU A 1 360 ? 0.032 8.384 22.372 1.00 96.25 360 LEU A N 1
ATOM 2839 C CA . LEU A 1 360 ? -0.004 7.833 21.025 1.00 96.25 360 LEU A CA 1
ATOM 2840 C C . LEU A 1 360 ? 0.929 8.660 20.150 1.00 96.25 360 LEU A C 1
ATOM 2842 O O . LEU A 1 360 ? 0.656 9.828 19.879 1.00 96.25 360 LEU A O 1
ATOM 2846 N N . ARG A 1 361 ? 2.020 8.054 19.696 1.00 96.62 361 ARG A N 1
ATOM 2847 C CA . ARG A 1 361 ? 2.977 8.673 18.788 1.00 96.62 361 ARG A CA 1
ATOM 2848 C C . ARG A 1 361 ? 2.590 8.396 17.340 1.00 96.62 361 ARG A C 1
ATOM 2850 O O . ARG A 1 361 ? 2.543 7.243 16.918 1.00 96.62 361 ARG A O 1
ATOM 2857 N N . LEU A 1 362 ? 2.347 9.455 16.582 1.00 96.38 362 LEU A N 1
ATOM 2858 C CA . LEU A 1 362 ? 2.013 9.419 15.165 1.00 96.38 362 LEU A CA 1
ATOM 2859 C C . LEU A 1 362 ? 3.240 9.791 14.341 1.00 96.38 362 LEU A C 1
ATOM 2861 O O . LEU A 1 362 ? 3.837 10.832 14.606 1.00 96.38 362 LEU A O 1
ATOM 2865 N N . CYS A 1 363 ? 3.591 8.989 13.336 1.00 94.44 363 CYS A N 1
ATOM 2866 C CA . CYS A 1 363 ? 4.673 9.313 12.406 1.00 94.44 363 CYS A CA 1
ATOM 2867 C C . CYS A 1 363 ? 4.181 9.270 10.957 1.00 94.44 363 CYS A C 1
ATOM 2869 O O . CYS A 1 363 ? 3.580 8.285 10.518 1.00 94.44 363 CYS A O 1
ATOM 2871 N N . GLY A 1 364 ? 4.465 10.320 10.188 1.00 91.69 364 GLY A N 1
ATOM 2872 C CA . GLY A 1 364 ? 4.113 10.363 8.771 1.00 91.69 364 GLY A CA 1
ATOM 2873 C C . GLY A 1 364 ? 4.435 11.695 8.092 1.00 91.69 364 GLY A C 1
ATOM 2874 O O . GLY A 1 364 ? 4.947 12.614 8.734 1.00 91.69 364 GLY A O 1
ATOM 2875 N N . PRO A 1 365 ? 4.161 11.816 6.780 1.00 87.75 365 PRO A N 1
ATOM 2876 C CA . PRO A 1 365 ? 4.299 13.078 6.057 1.00 87.75 365 PRO A CA 1
ATOM 2877 C C . PRO A 1 365 ? 3.376 14.160 6.643 1.00 87.75 365 PRO A C 1
ATOM 2879 O O . PRO A 1 365 ? 2.251 13.820 7.012 1.00 87.75 365 PRO A O 1
ATOM 2882 N N . PRO A 1 366 ? 3.780 15.446 6.667 1.00 88.00 366 PRO A N 1
ATOM 2883 C CA . PRO A 1 366 ? 3.026 16.511 7.338 1.00 88.00 366 PRO A CA 1
ATOM 2884 C C . PRO A 1 366 ? 1.551 16.598 6.917 1.00 88.00 366 PRO A C 1
ATOM 2886 O O . PRO A 1 366 ? 0.666 16.674 7.761 1.00 88.00 366 PRO A O 1
ATOM 2889 N N . ASP A 1 367 ? 1.280 16.502 5.610 1.00 85.31 367 ASP A N 1
ATOM 2890 C CA . ASP A 1 367 ? -0.072 16.589 5.041 1.00 85.31 367 ASP A CA 1
ATOM 2891 C C . ASP A 1 367 ? -0.974 15.408 5.428 1.00 85.31 367 ASP A C 1
ATOM 2893 O O . ASP A 1 367 ? -2.195 15.534 5.462 1.00 85.31 367 ASP A O 1
ATOM 2897 N N . VAL A 1 368 ? -0.379 14.247 5.702 1.00 89.62 368 VAL A N 1
ATOM 2898 C CA . VAL A 1 368 ? -1.104 13.055 6.161 1.00 89.62 368 VAL A CA 1
ATOM 2899 C C . VAL A 1 368 ? -1.264 13.085 7.672 1.00 89.62 368 VAL A C 1
ATOM 2901 O O . VAL A 1 368 ? -2.303 12.681 8.183 1.00 89.62 368 VAL A O 1
ATOM 2904 N N . LEU A 1 369 ? -0.243 13.567 8.380 1.00 93.38 369 LEU A N 1
ATOM 2905 C CA . LEU A 1 369 ? -0.195 13.582 9.833 1.00 93.38 369 LEU A CA 1
ATOM 2906 C C . LEU A 1 369 ? -1.270 14.496 10.424 1.00 93.38 369 LEU A C 1
ATOM 2908 O O . LEU A 1 369 ? -1.970 14.071 11.335 1.00 93.38 369 LEU A O 1
ATOM 2912 N N . GLU A 1 370 ? -1.466 15.686 9.850 1.00 93.62 370 GLU A N 1
ATOM 2913 C CA . GLU A 1 370 ? -2.524 16.618 10.261 1.00 93.62 370 GLU A CA 1
ATOM 2914 C C . GLU A 1 370 ? -3.919 15.986 10.114 1.00 93.62 370 GLU A C 1
ATOM 2916 O O . GLU A 1 370 ? -4.727 15.993 11.047 1.00 93.62 370 GLU A O 1
ATOM 2921 N N . HIS A 1 371 ? -4.184 15.353 8.964 1.00 93.31 371 HIS A N 1
ATOM 2922 C CA . HIS A 1 371 ? -5.444 14.651 8.723 1.00 93.31 371 HIS A CA 1
ATOM 2923 C C . HIS A 1 371 ? -5.629 13.460 9.673 1.00 93.31 371 HIS A C 1
ATOM 2925 O O . HIS A 1 371 ? -6.704 13.288 10.248 1.00 93.31 371 HIS A O 1
ATOM 2931 N N . ALA A 1 372 ? -4.581 12.655 9.865 1.00 95.12 372 ALA A N 1
ATOM 2932 C CA . ALA A 1 372 ? -4.605 11.499 10.749 1.00 95.12 372 ALA A CA 1
ATOM 2933 C C . ALA A 1 372 ? -4.835 11.902 12.206 1.00 95.12 372 ALA A C 1
ATOM 2935 O O . ALA A 1 372 ? -5.634 11.270 12.890 1.00 95.12 372 ALA A O 1
ATOM 2936 N N . ARG A 1 373 ? -4.189 12.976 12.669 1.00 96.06 373 ARG A N 1
ATOM 2937 C CA . ARG A 1 373 ? -4.397 13.529 14.005 1.00 96.06 373 ARG A CA 1
ATOM 2938 C C . ARG A 1 373 ? -5.839 13.967 14.205 1.00 96.06 373 ARG A C 1
ATOM 2940 O O . ARG A 1 373 ? -6.460 13.513 15.158 1.00 96.06 373 ARG A O 1
ATOM 2947 N N . SER A 1 374 ? -6.386 14.775 13.296 1.00 95.38 374 SER A N 1
ATOM 2948 C CA . SER A 1 374 ? -7.777 15.229 13.398 1.00 95.38 374 SER A CA 1
ATOM 2949 C C . SER A 1 374 ? -8.760 14.050 13.388 1.00 95.38 374 SER A C 1
ATOM 2951 O O . SER A 1 374 ? -9.668 13.990 14.215 1.00 95.38 374 SER A O 1
ATOM 2953 N N . ALA A 1 375 ? -8.547 13.059 12.514 1.00 93.94 375 ALA A N 1
ATOM 2954 C CA . ALA A 1 375 ? -9.365 11.848 12.472 1.00 93.94 375 ALA A CA 1
ATOM 2955 C C . ALA A 1 375 ? -9.287 11.044 13.783 1.00 93.94 375 ALA A C 1
ATOM 2957 O O . ALA A 1 375 ? -10.309 10.576 14.283 1.00 93.94 375 ALA A O 1
ATOM 2958 N N . LEU A 1 376 ? -8.092 10.919 14.366 1.00 94.81 376 LEU A N 1
ATOM 2959 C CA . LEU A 1 376 ? -7.883 10.223 15.633 1.00 94.81 376 LEU A CA 1
ATOM 2960 C C . LEU A 1 376 ? -8.486 10.969 16.818 1.00 94.81 376 LEU A C 1
ATOM 2962 O O . LEU A 1 376 ? -9.137 10.336 17.638 1.00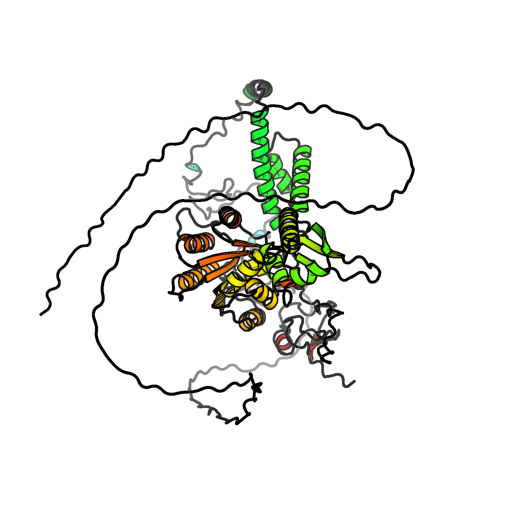 94.81 376 LEU A O 1
ATOM 2966 N N . GLU A 1 377 ? -8.319 12.287 16.907 1.00 94.19 377 GLU A N 1
ATOM 2967 C CA . GLU A 1 377 ? -8.943 13.109 17.949 1.00 94.19 377 GLU A CA 1
ATOM 2968 C C . GLU A 1 377 ? -10.471 12.996 17.879 1.00 94.19 377 GLU A C 1
ATOM 2970 O O . GLU A 1 377 ? -11.109 12.711 18.891 1.00 94.19 377 GLU A O 1
ATOM 2975 N N . ASN A 1 378 ? -11.058 13.088 16.681 1.00 91.50 378 ASN A N 1
ATOM 2976 C CA . ASN A 1 378 ? -12.495 12.887 16.480 1.00 91.50 378 ASN A CA 1
ATOM 2977 C C . ASN A 1 378 ? -12.944 11.477 16.894 1.00 91.50 378 ASN A C 1
ATOM 2979 O O . ASN A 1 378 ? -13.964 11.320 17.567 1.00 91.50 378 ASN A O 1
ATOM 2983 N N . HIS A 1 379 ? -12.170 10.443 16.554 1.00 89.69 379 HIS A N 1
ATOM 2984 C CA . HIS A 1 379 ? -12.451 9.084 17.011 1.00 89.69 379 HIS A CA 1
ATOM 2985 C C . HIS A 1 379 ? -12.352 8.954 18.535 1.00 89.69 379 HIS A C 1
ATOM 2987 O O . HIS A 1 379 ? -13.235 8.363 19.151 1.00 89.69 379 HIS A O 1
ATOM 2993 N N . LEU A 1 380 ? -11.339 9.536 19.172 1.00 90.81 380 LEU A N 1
ATOM 2994 C CA . LEU A 1 380 ? -11.174 9.513 20.628 1.00 90.81 380 LEU A CA 1
ATOM 2995 C C . LEU A 1 380 ? -12.305 10.256 21.351 1.00 90.81 380 LEU A C 1
ATOM 2997 O O . LEU A 1 380 ? -12.780 9.778 22.382 1.00 90.81 380 LEU A O 1
ATOM 3001 N N . ILE A 1 381 ? -12.788 11.367 20.787 1.00 90.06 381 ILE A N 1
ATOM 3002 C CA . ILE A 1 381 ? -13.983 12.076 21.266 1.00 90.06 381 ILE A CA 1
ATOM 3003 C C . ILE A 1 381 ? -15.223 11.181 21.130 1.00 90.06 381 ILE A C 1
ATOM 3005 O O . ILE A 1 381 ? -16.021 11.082 22.059 1.00 90.06 381 ILE A O 1
ATOM 3009 N N . SER A 1 382 ? -15.372 10.460 20.015 1.00 86.50 382 SER A N 1
ATOM 3010 C CA . SER A 1 382 ? -16.490 9.520 19.856 1.00 86.50 382 SER A CA 1
ATOM 3011 C C . SER A 1 382 ? -16.442 8.382 20.890 1.00 86.50 382 SER A C 1
ATOM 3013 O O . SER A 1 382 ? -17.475 8.033 21.465 1.00 86.50 382 SER A O 1
ATOM 3015 N N . PHE A 1 383 ? -15.243 7.881 21.225 1.00 84.94 383 PHE A N 1
ATOM 3016 C CA . PHE A 1 383 ? -15.038 6.827 22.227 1.00 84.94 383 PHE A CA 1
ATOM 3017 C C . PHE A 1 383 ? -15.363 7.261 23.660 1.00 84.94 383 PHE A C 1
ATOM 3019 O O . PHE A 1 383 ? -15.740 6.413 24.482 1.00 84.94 383 PHE A O 1
ATOM 3026 N N . SER A 1 384 ? -15.184 8.547 23.974 1.00 86.81 384 SER A N 1
ATOM 3027 C CA . SER A 1 384 ? -15.489 9.094 25.298 1.00 86.81 384 SER A CA 1
ATOM 3028 C C . SER A 1 384 ? -16.987 9.333 25.496 1.00 86.81 384 SER A C 1
ATOM 3030 O O . SER A 1 384 ? -17.463 9.277 26.630 1.00 86.81 384 SER A O 1
ATOM 3032 N N . SER A 1 385 ? -17.752 9.514 24.413 1.00 86.44 385 SER A N 1
ATOM 3033 C CA . SER A 1 385 ? -19.210 9.612 24.481 1.00 86.44 385 SER A CA 1
ATOM 3034 C C . SER A 1 385 ? -19.831 8.249 24.827 1.00 86.44 385 SER A C 1
ATOM 3036 O O . SER A 1 385 ? -19.723 7.275 24.090 1.00 86.44 385 SER A O 1
ATOM 3038 N N . THR A 1 386 ? -20.497 8.135 25.974 1.00 68.62 386 THR A N 1
ATOM 3039 C CA . THR A 1 386 ? -21.075 6.866 26.461 1.00 68.62 386 THR A CA 1
ATOM 3040 C C . THR A 1 386 ? -22.242 6.343 25.621 1.00 68.62 386 THR A C 1
ATOM 3042 O O . THR A 1 386 ? -22.643 5.198 25.808 1.00 68.62 386 THR A O 1
ATOM 3045 N N . GLN A 1 387 ? -22.793 7.144 24.701 1.00 69.69 387 GLN A N 1
ATOM 3046 C CA . GLN A 1 387 ? -24.068 6.827 24.057 1.00 69.69 387 GLN A CA 1
ATOM 3047 C C . GLN A 1 387 ? -23.959 5.981 22.779 1.00 69.69 387 GLN A C 1
ATOM 3049 O O . GLN A 1 387 ? -24.847 5.159 22.585 1.00 69.69 387 GLN A O 1
ATOM 3054 N N . GLN A 1 388 ? -22.904 6.085 21.953 1.00 65.38 388 GLN A N 1
ATOM 3055 C CA . GLN A 1 388 ? -22.692 5.186 20.790 1.00 65.38 388 GLN A CA 1
ATOM 3056 C C . GLN A 1 388 ? -21.207 5.021 20.380 1.00 65.38 388 GLN A C 1
ATOM 3058 O O . GLN A 1 388 ? -20.820 5.347 19.258 1.00 65.38 388 GLN A O 1
ATOM 3063 N N . PRO A 1 389 ? -20.330 4.497 21.248 1.00 55.88 389 PRO A N 1
ATOM 3064 C CA . PRO A 1 389 ? -18.889 4.717 21.096 1.00 55.88 389 PRO A CA 1
ATOM 3065 C C . PRO A 1 389 ? -18.144 3.766 20.145 1.00 55.88 389 PRO A C 1
ATOM 3067 O O . PRO A 1 389 ? -16.923 3.673 20.216 1.00 55.88 389 PRO A O 1
ATOM 3070 N N . PHE A 1 390 ? -18.842 3.033 19.282 1.00 63.81 390 PHE A N 1
ATOM 3071 C CA . PHE A 1 390 ? -18.212 1.987 18.470 1.00 63.81 390 PHE A CA 1
ATOM 3072 C C . PHE A 1 390 ? -18.723 1.888 17.037 1.00 63.81 390 PHE A C 1
ATOM 3074 O O . PHE A 1 390 ? -18.110 1.199 16.225 1.00 63.81 390 PHE A O 1
ATOM 3081 N N . ALA A 1 391 ? -19.815 2.580 16.706 1.00 73.12 391 ALA A N 1
ATOM 3082 C CA . ALA A 1 391 ? -20.560 2.293 15.492 1.00 73.12 391 ALA A CA 1
ATOM 3083 C C . ALA A 1 391 ? -19.687 2.417 14.238 1.00 73.12 391 ALA A C 1
ATOM 3085 O O . ALA A 1 391 ? -19.588 1.456 13.496 1.00 73.12 391 ALA A O 1
ATOM 3086 N N . GLU A 1 392 ? -18.985 3.526 14.015 1.00 87.06 392 GLU A N 1
ATOM 3087 C CA . GLU A 1 392 ? -18.387 3.768 12.694 1.00 87.06 392 GLU A CA 1
ATOM 3088 C C . GLU A 1 392 ? -17.149 2.909 12.390 1.00 87.06 392 GLU A C 1
ATOM 3090 O O . GLU A 1 392 ? -17.074 2.285 11.326 1.00 87.06 392 GLU A O 1
ATOM 3095 N N . VAL A 1 393 ? -16.175 2.843 13.308 1.00 89.00 393 VAL A N 1
ATOM 3096 C CA . VAL A 1 393 ? -14.949 2.049 13.099 1.00 89.00 393 VAL A CA 1
ATOM 3097 C C . VAL A 1 393 ? -15.268 0.558 13.132 1.00 89.00 393 VAL A C 1
ATOM 3099 O O . VAL A 1 393 ? -14.809 -0.174 12.255 1.00 89.00 393 VAL A O 1
ATOM 3102 N N . GLU A 1 394 ? -16.092 0.094 14.076 1.00 89.38 394 GLU A N 1
ATOM 3103 C CA . GLU A 1 394 ? -16.477 -1.319 14.106 1.00 89.38 394 GLU A CA 1
ATOM 3104 C C . GLU A 1 394 ? -17.343 -1.687 12.907 1.00 89.38 394 GLU A C 1
ATOM 3106 O O . GLU A 1 394 ? -17.104 -2.732 12.311 1.00 89.38 394 GLU A O 1
ATOM 3111 N N . GLN A 1 395 ? -18.282 -0.835 12.477 1.00 91.31 395 GLN A N 1
ATOM 3112 C CA . GLN A 1 395 ? -19.032 -1.069 11.238 1.00 91.31 395 GLN A CA 1
ATOM 3113 C C . GLN A 1 395 ? -18.102 -1.118 10.031 1.00 91.31 395 GLN A C 1
ATOM 3115 O O . GLN A 1 395 ? -18.278 -1.986 9.181 1.00 91.31 395 GLN A O 1
ATOM 3120 N N . SER A 1 396 ? -17.082 -0.259 9.967 1.00 93.25 396 SER A N 1
ATOM 3121 C CA . SER A 1 396 ? -16.084 -0.295 8.893 1.00 93.25 396 SER A CA 1
ATOM 3122 C C . SER A 1 396 ? -15.287 -1.603 8.906 1.00 93.25 396 SER A C 1
ATOM 3124 O O . SER A 1 396 ? -15.066 -2.208 7.859 1.00 93.25 396 SER A O 1
ATOM 3126 N N . ILE A 1 397 ? -14.908 -2.095 10.087 1.00 94.25 397 ILE A N 1
ATOM 3127 C CA . ILE A 1 397 ? -14.202 -3.373 10.257 1.00 94.25 397 ILE A CA 1
ATOM 3128 C C . ILE A 1 397 ? -15.116 -4.561 9.939 1.00 94.25 397 ILE A C 1
ATOM 3130 O O . ILE A 1 397 ? -14.679 -5.516 9.299 1.00 94.25 397 ILE A O 1
ATOM 3134 N N . LEU A 1 398 ? -16.386 -4.523 10.342 1.00 94.12 398 LEU A N 1
ATOM 3135 C CA . LEU A 1 398 ? -17.387 -5.535 9.999 1.00 94.12 398 LEU A CA 1
ATOM 3136 C C . LEU A 1 398 ? -17.651 -5.553 8.490 1.00 94.12 398 LEU A C 1
ATOM 3138 O O . LEU A 1 398 ? -17.703 -6.626 7.885 1.00 94.12 398 LEU A O 1
ATOM 3142 N N . GLN A 1 399 ? -17.736 -4.376 7.869 1.00 95.25 399 GLN A N 1
ATOM 3143 C CA . GLN A 1 399 ? -17.829 -4.239 6.423 1.00 95.25 399 GLN A CA 1
ATOM 3144 C C . GLN A 1 399 ? -16.597 -4.856 5.758 1.00 95.25 399 GLN A C 1
ATOM 3146 O O . GLN A 1 399 ? -16.751 -5.668 4.850 1.00 95.25 399 GLN A O 1
ATOM 3151 N N . GLU A 1 400 ? -15.386 -4.565 6.233 1.00 96.31 400 GLU A N 1
ATOM 3152 C CA . GLU A 1 400 ? -14.171 -5.196 5.720 1.00 96.31 400 GLU A CA 1
ATOM 3153 C C . GLU A 1 400 ? -14.154 -6.717 5.906 1.00 96.31 400 GLU A C 1
ATOM 3155 O O . GLU A 1 400 ? -13.806 -7.440 4.977 1.00 96.31 400 GLU A O 1
ATOM 3160 N N . ARG A 1 401 ? -14.575 -7.241 7.060 1.00 96.38 401 ARG A N 1
ATOM 3161 C CA . ARG A 1 401 ? -14.667 -8.695 7.286 1.00 96.38 401 ARG A CA 1
ATOM 3162 C C . ARG A 1 401 ? -15.565 -9.387 6.261 1.00 96.38 401 ARG A C 1
ATOM 3164 O O . ARG A 1 401 ? -15.302 -10.530 5.894 1.00 96.38 401 ARG A O 1
ATOM 3171 N N . SER A 1 402 ? -16.597 -8.694 5.775 1.00 96.81 402 SER A N 1
ATOM 3172 C CA . SER A 1 402 ? -17.482 -9.196 4.716 1.00 96.81 402 SER A CA 1
ATOM 3173 C C . SER A 1 402 ? -16.878 -9.115 3.303 1.00 96.81 402 SER A C 1
ATOM 3175 O O . SER A 1 402 ? -17.391 -9.740 2.373 1.00 96.81 402 SER A O 1
ATOM 3177 N N . GLN A 1 403 ? -15.783 -8.370 3.121 1.00 97.56 403 GLN A N 1
ATOM 3178 C CA . GLN A 1 403 ? -15.141 -8.180 1.824 1.00 97.56 403 GLN A CA 1
ATOM 3179 C C . GLN A 1 403 ? -14.233 -9.348 1.446 1.00 97.56 403 GLN A C 1
ATOM 3181 O O . GLN A 1 403 ? -13.508 -9.924 2.262 1.00 97.56 403 GLN A O 1
ATOM 3186 N N . THR A 1 404 ? -14.212 -9.638 0.146 1.00 98.06 404 THR A N 1
ATOM 3187 C CA . THR A 1 404 ? -13.252 -10.557 -0.464 1.00 98.06 404 THR A CA 1
ATOM 3188 C C . THR A 1 404 ? -12.219 -9.781 -1.276 1.00 98.06 404 THR A C 1
ATOM 3190 O O . THR A 1 404 ? -12.561 -9.096 -2.240 1.00 98.06 404 THR A O 1
ATOM 3193 N N . VAL A 1 405 ? -10.946 -9.914 -0.910 1.00 98.25 405 VAL A N 1
ATOM 3194 C CA . VAL A 1 405 ? -9.826 -9.179 -1.506 1.00 98.25 405 VAL A CA 1
ATOM 3195 C C . VAL A 1 405 ? -9.108 -10.023 -2.552 1.00 98.25 405 VAL A C 1
ATOM 3197 O O . VAL A 1 405 ? -8.798 -11.200 -2.334 1.00 98.25 405 VAL A O 1
ATOM 3200 N N . HIS A 1 406 ? -8.789 -9.386 -3.677 1.00 98.31 406 HIS A N 1
ATOM 3201 C CA . HIS A 1 406 ? -8.001 -9.947 -4.769 1.00 98.31 406 HIS A CA 1
ATOM 3202 C C . HIS A 1 406 ? -6.794 -9.046 -5.033 1.00 98.31 406 HIS A C 1
ATOM 3204 O O . HIS A 1 406 ? -6.956 -7.885 -5.402 1.00 98.31 406 HIS A O 1
ATOM 3210 N N . VAL A 1 407 ? -5.587 -9.564 -4.815 1.00 98.56 407 VAL A N 1
ATOM 3211 C CA . VAL A 1 407 ? -4.351 -8.773 -4.785 1.00 98.56 407 VAL A CA 1
ATOM 3212 C C . VAL A 1 407 ? -3.528 -9.006 -6.044 1.00 98.56 407 VAL A C 1
ATOM 3214 O O . VAL A 1 407 ? -3.146 -10.137 -6.334 1.00 98.56 407 VAL A O 1
ATOM 3217 N N . PHE A 1 408 ? -3.204 -7.930 -6.752 1.00 98.50 408 PHE A N 1
ATOM 3218 C CA . PHE A 1 408 ? -2.377 -7.920 -7.954 1.00 98.50 408 PHE A CA 1
ATOM 3219 C C . PHE A 1 408 ? -1.191 -6.989 -7.727 1.00 98.50 408 PHE A C 1
ATOM 3221 O O . PHE A 1 408 ? -1.360 -5.789 -7.519 1.00 98.50 408 PHE A O 1
ATOM 3228 N N . VAL A 1 409 ? 0.016 -7.550 -7.726 1.00 98.25 409 VAL A N 1
ATOM 3229 C CA . VAL A 1 409 ? 1.234 -6.832 -7.341 1.00 98.25 409 VAL A CA 1
ATOM 3230 C C . VAL A 1 409 ? 2.162 -6.678 -8.531 1.00 98.25 409 VAL A C 1
ATOM 3232 O O . VAL A 1 409 ? 2.603 -7.669 -9.115 1.00 98.25 409 VAL A O 1
ATOM 3235 N N . ASP A 1 410 ? 2.524 -5.435 -8.829 1.00 97.38 410 ASP A N 1
ATOM 3236 C CA . ASP A 1 410 ? 3.684 -5.129 -9.652 1.00 97.38 410 ASP A CA 1
ATOM 3237 C C . ASP A 1 410 ? 4.926 -5.105 -8.761 1.00 97.38 410 ASP A C 1
ATOM 3239 O O . ASP A 1 410 ? 5.246 -4.127 -8.074 1.00 97.38 410 ASP A O 1
ATOM 3243 N N . ASN A 1 411 ? 5.631 -6.232 -8.747 1.00 96.38 411 ASN A N 1
ATOM 3244 C CA . ASN A 1 411 ? 6.763 -6.438 -7.865 1.00 96.38 411 ASN A CA 1
ATOM 3245 C C . ASN A 1 411 ? 7.869 -5.408 -8.095 1.00 96.38 411 ASN A C 1
ATOM 3247 O O . ASN A 1 411 ? 8.526 -5.002 -7.138 1.00 96.38 411 ASN A O 1
ATOM 3251 N N . SER A 1 412 ? 8.098 -5.005 -9.347 1.00 93.06 412 SER A N 1
ATOM 3252 C CA . SER A 1 412 ? 9.176 -4.081 -9.688 1.00 93.06 412 SER A CA 1
ATOM 3253 C C . SER A 1 412 ? 8.909 -2.706 -9.076 1.00 93.06 412 SER A C 1
ATOM 3255 O O . SER A 1 412 ? 9.764 -2.177 -8.366 1.00 93.06 412 SER A O 1
ATOM 3257 N N . ASN A 1 413 ? 7.688 -2.192 -9.231 1.00 95.06 413 ASN A N 1
ATOM 3258 C CA . ASN A 1 413 ? 7.280 -0.898 -8.701 1.00 95.06 413 ASN A CA 1
ATOM 3259 C C . ASN A 1 413 ? 7.261 -0.874 -7.166 1.00 95.06 413 ASN A C 1
ATOM 3261 O O . ASN A 1 413 ? 7.738 0.087 -6.553 1.00 95.06 413 ASN A O 1
ATOM 3265 N N . ILE A 1 414 ? 6.782 -1.944 -6.526 1.00 97.44 414 ILE A N 1
ATOM 3266 C CA . ILE A 1 414 ? 6.749 -2.033 -5.060 1.00 97.44 414 ILE A CA 1
ATOM 3267 C C . ILE A 1 414 ? 8.150 -2.226 -4.467 1.00 97.44 414 ILE A C 1
ATOM 3269 O O . ILE A 1 414 ? 8.503 -1.533 -3.512 1.00 97.44 414 ILE A O 1
ATOM 3273 N N . CYS A 1 415 ? 8.981 -3.103 -5.034 1.00 95.31 415 CYS A N 1
ATOM 3274 C CA . CYS A 1 415 ? 10.334 -3.338 -4.523 1.00 95.31 415 CYS A CA 1
ATOM 3275 C C . CYS A 1 415 ? 11.280 -2.166 -4.793 1.00 95.31 415 CYS A C 1
ATOM 3277 O O . CYS A 1 415 ? 12.133 -1.863 -3.967 1.00 95.31 415 CYS A O 1
ATOM 3279 N N . ILE A 1 416 ? 11.168 -1.498 -5.943 1.00 93.69 416 ILE A N 1
ATOM 3280 C CA . ILE A 1 416 ? 11.996 -0.324 -6.241 1.00 93.69 416 ILE A CA 1
ATOM 3281 C C . ILE A 1 416 ? 11.570 0.854 -5.366 1.00 93.69 416 ILE A C 1
ATOM 3283 O O . ILE A 1 416 ? 12.429 1.556 -4.834 1.00 93.69 416 ILE A O 1
ATOM 3287 N N . GLY A 1 417 ? 10.262 1.056 -5.185 1.00 95.25 417 GLY A N 1
ATOM 3288 C CA . GLY A 1 417 ? 9.752 2.130 -4.340 1.00 95.25 417 GLY A CA 1
ATOM 3289 C C . GLY A 1 417 ? 10.148 1.968 -2.871 1.00 95.25 417 GLY A C 1
ATOM 3290 O O . GLY A 1 417 ? 10.514 2.957 -2.241 1.00 95.25 417 GLY A O 1
ATOM 3291 N N . CYS A 1 418 ? 10.201 0.735 -2.344 1.00 96.06 418 CYS A N 1
ATOM 3292 C CA . CYS A 1 418 ? 10.580 0.514 -0.944 1.00 96.06 418 CYS A CA 1
ATOM 3293 C C . CYS A 1 418 ? 12.033 0.906 -0.653 1.00 96.06 418 CYS A C 1
ATOM 3295 O O . CYS A 1 418 ? 12.352 1.262 0.478 1.00 96.06 418 CYS A O 1
ATOM 3297 N N . GLN A 1 419 ? 12.908 0.869 -1.663 1.00 95.69 419 GLN A N 1
ATOM 3298 C CA . GLN A 1 419 ? 14.304 1.281 -1.526 1.00 95.69 419 GLN A CA 1
ATOM 3299 C C . GLN A 1 419 ? 14.444 2.794 -1.368 1.00 95.69 419 GLN A C 1
ATOM 3301 O O . GLN A 1 419 ? 15.448 3.239 -0.832 1.00 95.69 419 GLN A O 1
ATOM 3306 N N . LEU A 1 420 ? 13.485 3.601 -1.830 1.00 92.88 420 LEU A N 1
ATOM 3307 C CA . LEU A 1 420 ? 13.546 5.046 -1.639 1.00 92.88 420 LEU A CA 1
ATOM 3308 C C . LEU A 1 420 ? 13.054 5.396 -0.231 1.00 92.88 420 LEU A C 1
ATOM 3310 O O . LEU A 1 420 ? 11.873 5.235 0.085 1.00 92.88 420 LEU A O 1
ATOM 3314 N N . LEU A 1 421 ? 13.975 5.846 0.613 1.00 90.50 421 LEU A N 1
ATOM 3315 C CA . LEU A 1 421 ? 13.712 6.284 1.978 1.00 90.50 421 LEU A CA 1
ATOM 3316 C C . LEU A 1 421 ? 13.073 7.687 1.995 1.00 90.50 421 LEU A C 1
ATOM 3318 O O . LEU A 1 421 ? 13.196 8.426 1.011 1.00 90.50 421 LEU A O 1
ATOM 3322 N N . PRO A 1 422 ? 12.434 8.094 3.111 1.00 85.38 422 PRO A N 1
ATOM 3323 C CA . PRO A 1 422 ? 11.832 9.425 3.246 1.00 85.38 422 PRO A CA 1
ATOM 3324 C C . PRO A 1 422 ? 12.824 10.565 2.981 1.00 85.38 422 PRO A C 1
ATOM 3326 O O . PRO A 1 422 ? 12.516 11.522 2.283 1.00 85.38 422 PRO A O 1
ATOM 3329 N N . ASN A 1 423 ? 14.086 10.409 3.388 1.00 84.00 423 ASN A N 1
ATOM 3330 C CA . ASN A 1 423 ? 15.153 11.377 3.101 1.00 84.00 423 ASN A CA 1
ATOM 3331 C C . ASN A 1 423 ? 15.542 11.482 1.603 1.00 84.00 423 ASN A C 1
ATOM 3333 O O . ASN A 1 423 ? 16.469 12.211 1.255 1.00 84.00 423 ASN A O 1
ATOM 3337 N N . GLY A 1 424 ? 14.879 10.741 0.709 1.00 84.88 424 GLY A N 1
ATOM 3338 C CA . GLY A 1 424 ? 15.150 10.708 -0.726 1.00 84.88 424 GLY A CA 1
ATOM 3339 C C . GLY A 1 424 ? 16.354 9.855 -1.127 1.00 84.88 424 GLY A C 1
ATOM 3340 O O . GLY A 1 424 ? 16.622 9.728 -2.322 1.00 84.88 424 GLY A O 1
ATOM 3341 N N . PHE A 1 425 ? 17.070 9.250 -0.175 1.00 89.56 425 PHE A N 1
ATOM 3342 C CA . PHE A 1 425 ? 18.143 8.310 -0.480 1.00 89.56 425 PHE A CA 1
ATOM 3343 C C . PHE A 1 425 ? 17.585 6.939 -0.826 1.00 89.56 425 PHE A C 1
ATOM 3345 O O . PHE A 1 425 ? 16.577 6.490 -0.282 1.00 89.56 425 PHE A O 1
ATOM 3352 N N . ARG A 1 426 ? 18.276 6.252 -1.734 1.00 92.56 426 ARG A N 1
ATOM 3353 C CA . ARG A 1 426 ? 17.963 4.870 -2.068 1.00 92.56 426 ARG A CA 1
ATOM 3354 C C . ARG A 1 426 ? 18.807 3.919 -1.221 1.00 92.56 426 ARG A C 1
ATOM 3356 O O . ARG A 1 426 ? 20.023 3.877 -1.387 1.00 92.56 426 ARG A O 1
ATOM 3363 N N . ASP A 1 427 ? 18.157 3.131 -0.376 1.00 93.62 427 ASP A N 1
ATOM 3364 C CA . ASP A 1 427 ? 18.759 2.035 0.371 1.00 93.62 427 ASP A CA 1
ATOM 3365 C C . ASP A 1 427 ? 18.499 0.694 -0.330 1.00 93.62 427 ASP A C 1
ATOM 3367 O O . ASP A 1 427 ? 17.402 0.132 -0.313 1.00 93.62 427 ASP A O 1
ATOM 3371 N N . PHE A 1 428 ? 19.550 0.159 -0.952 1.00 91.00 428 PHE A N 1
ATOM 3372 C CA . PHE A 1 428 ? 19.523 -1.143 -1.614 1.00 91.00 428 PHE A CA 1
ATOM 3373 C C . PHE A 1 428 ? 19.587 -2.328 -0.648 1.00 91.00 428 PHE A C 1
ATOM 3375 O O . PHE A 1 428 ? 19.582 -3.463 -1.125 1.00 91.00 428 PHE A O 1
ATOM 3382 N N . GLN A 1 429 ? 19.657 -2.130 0.666 1.00 92.25 429 GLN A N 1
ATOM 3383 C CA . GLN A 1 429 ? 19.437 -3.183 1.660 1.00 92.25 429 GLN A CA 1
ATOM 3384 C C . GLN A 1 429 ? 17.959 -3.291 2.033 1.00 92.25 429 GLN A C 1
ATOM 3386 O O . GLN A 1 429 ? 17.512 -4.379 2.391 1.00 92.25 429 GLN A O 1
ATOM 3391 N N . GLN A 1 430 ? 17.171 -2.228 1.858 1.00 94.44 430 GLN A N 1
ATOM 3392 C CA . GLN A 1 430 ? 15.734 -2.271 2.107 1.00 94.44 430 GLN A CA 1
ATOM 3393 C C . GLN A 1 430 ? 15.032 -3.234 1.137 1.00 94.44 430 GLN A C 1
ATOM 3395 O O . GLN A 1 430 ? 15.213 -3.189 -0.085 1.00 94.44 430 GLN A O 1
ATOM 3400 N N . ARG A 1 431 ? 14.226 -4.141 1.680 1.00 94.25 431 ARG A N 1
ATOM 3401 C CA . ARG A 1 431 ? 13.414 -5.127 0.956 1.00 94.25 431 ARG A CA 1
ATOM 3402 C C . ARG A 1 431 ? 11.976 -5.046 1.430 1.00 94.25 431 ARG A C 1
ATOM 3404 O O . ARG A 1 431 ? 11.713 -4.620 2.548 1.00 94.25 431 ARG A O 1
ATOM 3411 N N . ILE A 1 432 ? 11.048 -5.502 0.599 1.00 95.75 432 ILE A N 1
ATOM 3412 C CA . ILE A 1 432 ? 9.669 -5.697 1.036 1.00 95.75 432 ILE A CA 1
ATOM 3413 C C . ILE A 1 432 ? 9.593 -6.927 1.955 1.00 95.75 432 ILE A C 1
ATOM 3415 O O . ILE A 1 432 ? 10.125 -7.991 1.634 1.00 95.75 432 ILE A O 1
ATOM 3419 N N . SER A 1 433 ? 8.931 -6.783 3.099 1.00 96.25 433 SER A N 1
ATOM 3420 C CA . SER A 1 433 ? 8.481 -7.903 3.918 1.00 96.25 433 SER A CA 1
ATOM 3421 C C . SER A 1 433 ? 7.233 -8.476 3.275 1.00 96.25 433 SER A C 1
ATOM 3423 O O . SER A 1 433 ? 6.153 -7.933 3.449 1.00 96.25 433 SER A O 1
ATOM 3425 N N . ILE A 1 434 ? 7.370 -9.547 2.489 1.00 96.88 434 ILE A N 1
ATOM 3426 C CA . ILE A 1 434 ? 6.245 -10.116 1.724 1.00 96.88 434 ILE A CA 1
ATOM 3427 C C . ILE A 1 434 ? 5.108 -10.540 2.666 1.00 96.88 434 ILE A C 1
ATOM 3429 O O . ILE A 1 434 ? 3.951 -10.223 2.402 1.00 96.88 434 ILE A O 1
ATOM 3433 N N . ARG A 1 435 ? 5.433 -11.166 3.805 1.00 96.50 435 ARG A N 1
ATOM 3434 C CA . ARG A 1 435 ? 4.458 -11.518 4.849 1.00 96.50 435 ARG A CA 1
ATOM 3435 C C . ARG A 1 435 ? 3.811 -10.278 5.469 1.00 96.50 435 ARG A C 1
ATOM 3437 O O . ARG A 1 435 ? 2.591 -10.218 5.569 1.00 96.50 435 ARG A O 1
ATOM 3444 N N . GLY A 1 436 ? 4.614 -9.281 5.851 1.00 96.00 436 GLY A N 1
ATOM 3445 C CA . GLY A 1 436 ? 4.113 -8.033 6.438 1.00 96.00 436 GLY A CA 1
ATOM 3446 C C . GLY A 1 436 ? 3.212 -7.257 5.477 1.00 96.00 436 GLY A C 1
ATOM 3447 O O . GLY A 1 436 ? 2.102 -6.873 5.830 1.00 96.00 436 GLY A O 1
ATOM 3448 N N . PHE A 1 437 ? 3.635 -7.126 4.221 1.00 97.56 437 PHE A N 1
ATOM 3449 C CA . PHE A 1 437 ? 2.857 -6.548 3.130 1.00 97.56 437 PHE A CA 1
ATOM 3450 C C . PHE A 1 437 ? 1.535 -7.294 2.909 1.00 97.56 437 PHE A C 1
ATOM 3452 O O . PHE A 1 437 ? 0.482 -6.664 2.868 1.00 97.56 437 PHE A O 1
ATOM 3459 N N . THR A 1 438 ? 1.574 -8.628 2.818 1.00 97.50 438 THR A N 1
ATOM 3460 C CA . THR A 1 438 ? 0.372 -9.456 2.617 1.00 97.50 438 THR A CA 1
ATOM 3461 C C . THR A 1 438 ? -0.606 -9.294 3.778 1.00 97.50 438 THR A C 1
ATOM 3463 O O . THR A 1 438 ? -1.789 -9.073 3.538 1.00 97.50 438 THR A O 1
ATOM 3466 N N . SER A 1 439 ? -0.108 -9.325 5.019 1.00 95.88 439 SER A N 1
ATOM 3467 C CA . SER A 1 439 ? -0.909 -9.113 6.230 1.00 95.88 439 SER A CA 1
ATOM 3468 C C . SER A 1 439 ? -1.574 -7.733 6.241 1.00 95.88 439 SER A C 1
ATOM 3470 O O . SER A 1 439 ? -2.781 -7.632 6.444 1.00 95.88 439 SER A O 1
ATOM 3472 N N . MET A 1 440 ? -0.830 -6.667 5.926 1.00 95.75 440 MET A N 1
ATOM 3473 C CA . MET A 1 440 ? -1.379 -5.305 5.883 1.00 95.75 440 MET A CA 1
ATOM 3474 C C . MET A 1 440 ? -2.433 -5.124 4.784 1.00 95.75 440 MET A C 1
ATOM 3476 O O . MET A 1 440 ? -3.494 -4.539 5.025 1.00 95.75 440 MET A O 1
ATOM 3480 N N . VAL A 1 441 ? -2.162 -5.643 3.583 1.00 96.62 441 VAL A N 1
ATOM 3481 C CA . VAL A 1 441 ? -3.111 -5.604 2.464 1.00 96.62 441 VAL A CA 1
ATOM 3482 C C . VAL A 1 441 ? -4.354 -6.429 2.778 1.00 96.62 441 VAL A C 1
ATOM 3484 O O . VAL A 1 441 ? -5.460 -6.006 2.463 1.00 96.62 441 VAL A O 1
ATOM 3487 N N . GLN A 1 442 ? -4.219 -7.581 3.426 1.00 97.19 442 GLN A N 1
ATOM 3488 C CA . GLN A 1 442 ? -5.360 -8.395 3.824 1.00 97.19 442 GLN A CA 1
ATOM 3489 C C . GLN A 1 442 ? -6.196 -7.706 4.915 1.00 97.19 442 GLN A C 1
ATOM 3491 O O . GLN A 1 442 ? -7.402 -7.522 4.742 1.00 97.19 442 GLN A O 1
ATOM 3496 N N . GLY A 1 443 ? -5.573 -7.300 6.024 1.00 95.56 443 GLY A N 1
ATOM 3497 C CA . GLY A 1 443 ? -6.263 -6.923 7.261 1.00 95.56 443 GLY A CA 1
ATOM 3498 C C . GLY A 1 443 ? -7.209 -8.022 7.741 1.00 95.56 443 GLY A C 1
ATOM 3499 O O . GLY A 1 443 ? -6.836 -9.188 7.794 1.00 95.56 443 GLY A O 1
ATOM 3500 N N . VAL A 1 444 ? -8.458 -7.662 8.038 1.00 96.25 444 VAL A N 1
ATOM 3501 C CA . VAL A 1 444 ? -9.493 -8.600 8.518 1.00 96.25 444 VAL A CA 1
ATOM 3502 C C . VAL A 1 444 ? -10.293 -9.280 7.398 1.00 96.25 444 VAL A C 1
ATOM 3504 O O . VAL A 1 444 ? -11.290 -9.948 7.661 1.00 96.25 444 VAL A O 1
ATOM 3507 N N . ARG A 1 445 ? -9.897 -9.074 6.141 1.00 97.38 445 ARG A N 1
ATOM 3508 C CA . ARG A 1 445 ? -10.678 -9.443 4.954 1.00 97.38 445 ARG A CA 1
ATOM 3509 C C . ARG A 1 445 ? -10.395 -10.880 4.521 1.00 97.38 445 ARG A C 1
ATOM 3511 O O . ARG A 1 445 ? -9.327 -11.436 4.801 1.00 97.38 445 ARG A O 1
ATOM 3518 N N . LYS A 1 446 ? -11.315 -11.474 3.757 1.00 97.31 446 LYS A N 1
ATOM 3519 C CA . LYS A 1 446 ? -11.102 -12.796 3.151 1.00 97.31 446 LYS A CA 1
ATOM 3520 C C . LYS A 1 446 ? -10.227 -12.669 1.905 1.00 97.31 446 LYS A C 1
ATOM 3522 O O . LYS A 1 446 ? -10.598 -11.987 0.953 1.00 97.31 446 LYS A O 1
ATOM 3527 N N . LEU A 1 447 ? -9.086 -13.354 1.866 1.00 97.38 447 LEU A N 1
ATOM 3528 C CA . LEU A 1 447 ? -8.275 -13.443 0.646 1.00 97.38 447 LEU A CA 1
ATOM 3529 C C . LEU A 1 447 ? -8.883 -14.443 -0.340 1.00 97.38 447 LEU A C 1
ATOM 3531 O O . LEU A 1 447 ? -9.245 -15.554 0.043 1.00 97.38 447 LEU A O 1
ATOM 3535 N N . SER A 1 448 ? -8.949 -14.058 -1.615 1.00 97.44 448 SER A N 1
ATOM 3536 C CA . SER A 1 448 ? -9.372 -14.936 -2.711 1.00 97.44 448 SER A CA 1
ATOM 3537 C C . SER A 1 448 ? -8.226 -15.207 -3.680 1.00 97.44 448 SER A C 1
ATOM 3539 O O . SER A 1 448 ? -7.617 -16.274 -3.625 1.00 97.44 448 SER A O 1
ATOM 3541 N N . ARG A 1 449 ? -7.882 -14.241 -4.542 1.00 97.88 449 ARG A N 1
ATOM 3542 C CA . ARG A 1 449 ? -6.804 -14.401 -5.528 1.00 97.88 449 ARG A CA 1
ATOM 3543 C C . ARG A 1 449 ? -5.623 -13.503 -5.198 1.00 97.88 449 ARG A C 1
ATOM 3545 O O . ARG A 1 449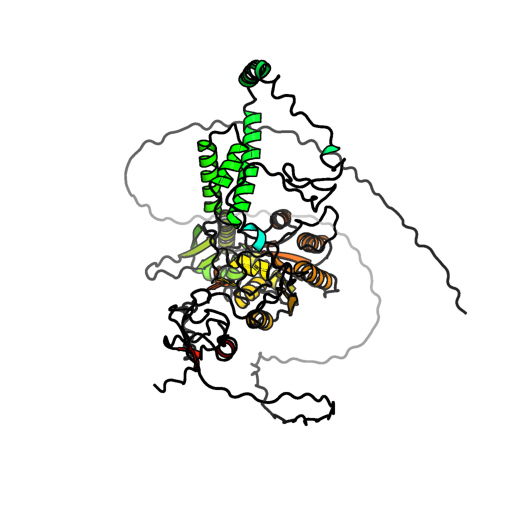 ? -5.795 -12.367 -4.767 1.00 97.88 449 ARG A O 1
ATOM 3552 N N . ARG A 1 450 ? -4.415 -14.015 -5.418 1.00 98.50 450 ARG A N 1
ATOM 3553 C CA . ARG A 1 450 ? -3.156 -13.300 -5.214 1.00 98.50 450 ARG A CA 1
ATOM 3554 C C . ARG A 1 450 ? -2.249 -13.557 -6.406 1.00 98.50 450 ARG A C 1
ATOM 3556 O O . ARG A 1 450 ? -1.881 -14.702 -6.645 1.00 98.50 450 ARG A O 1
ATOM 3563 N N . VAL A 1 451 ? -1.892 -12.515 -7.141 1.00 98.31 451 VAL A N 1
ATOM 3564 C CA . VAL A 1 451 ? -0.990 -12.580 -8.294 1.00 98.31 451 VAL A CA 1
ATOM 3565 C C . VAL A 1 451 ? 0.122 -11.569 -8.087 1.00 98.31 451 VAL A C 1
ATOM 3567 O O . VAL A 1 451 ? -0.125 -10.415 -7.740 1.00 98.31 451 VAL A O 1
ATOM 3570 N N . VAL A 1 452 ? 1.360 -11.992 -8.308 1.00 97.94 452 VAL A N 1
ATOM 3571 C CA . VAL A 1 452 ? 2.510 -11.091 -8.349 1.00 97.94 452 VAL A CA 1
ATOM 3572 C C . VAL A 1 452 ? 3.217 -11.242 -9.681 1.00 97.94 452 VAL A C 1
ATOM 3574 O O . VAL A 1 452 ? 3.455 -12.356 -10.157 1.00 97.94 452 VAL A O 1
ATOM 3577 N N . MET A 1 453 ? 3.557 -10.107 -10.283 1.00 96.56 453 MET A N 1
ATOM 3578 C CA . MET A 1 453 ? 4.299 -10.053 -11.531 1.00 96.56 453 MET A CA 1
ATOM 3579 C C . MET A 1 453 ? 5.595 -9.284 -11.406 1.00 96.56 453 MET A C 1
ATOM 3581 O O . MET A 1 453 ? 5.689 -8.294 -10.689 1.00 96.56 453 MET A O 1
ATOM 3585 N N . GLY A 1 454 ? 6.604 -9.746 -12.134 1.00 94.12 454 GLY A N 1
ATOM 3586 C CA . GLY A 1 454 ? 7.853 -9.023 -12.315 1.00 94.12 454 GLY A CA 1
ATOM 3587 C C . GLY A 1 454 ? 8.777 -9.733 -13.293 1.00 94.12 454 GLY A C 1
ATOM 3588 O O . GLY A 1 454 ? 8.515 -10.857 -13.733 1.00 94.12 454 GLY A O 1
ATOM 3589 N N . SER A 1 455 ? 9.892 -9.098 -13.634 1.00 89.81 455 SER A N 1
ATOM 3590 C CA . SER A 1 455 ? 10.937 -9.774 -14.401 1.00 89.81 455 SER A CA 1
ATOM 3591 C C . SER A 1 455 ? 11.549 -10.948 -13.648 1.00 89.81 455 SER A C 1
ATOM 3593 O O . SER A 1 455 ? 11.701 -10.920 -12.429 1.00 89.81 455 SER A O 1
ATOM 3595 N N . ARG A 1 456 ? 11.951 -11.984 -14.391 1.00 83.88 456 ARG A N 1
ATOM 3596 C CA . ARG A 1 456 ? 12.699 -13.127 -13.860 1.00 83.88 456 ARG A CA 1
ATOM 3597 C C . ARG A 1 456 ? 14.017 -12.629 -13.222 1.00 83.88 456 ARG A C 1
ATOM 3599 O O . ARG A 1 456 ? 14.904 -12.190 -13.952 1.00 83.88 456 ARG A O 1
ATOM 3606 N N . PRO A 1 457 ? 14.164 -12.679 -11.886 1.00 70.06 457 PRO A N 1
ATOM 3607 C CA . PRO A 1 457 ? 15.377 -12.329 -11.181 1.00 70.06 457 PRO A CA 1
ATOM 3608 C C . PRO A 1 457 ? 16.364 -13.491 -11.279 1.00 70.06 457 PRO A C 1
ATOM 3610 O O . PRO A 1 457 ? 16.016 -14.609 -11.673 1.00 70.06 457 PRO A O 1
ATOM 3613 N N . SER A 1 458 ? 17.591 -13.239 -10.841 1.00 60.06 458 SER A N 1
ATOM 3614 C CA . SER A 1 458 ? 18.604 -14.280 -10.680 1.00 60.06 458 SER A CA 1
ATOM 3615 C C . SER A 1 458 ? 18.257 -15.289 -9.575 1.00 60.06 458 SER A C 1
ATOM 3617 O O . SER A 1 458 ? 18.659 -16.441 -9.683 1.00 60.06 458 SER A O 1
ATOM 3619 N N . SER A 1 459 ? 17.490 -14.902 -8.544 1.00 79.62 459 SER A N 1
ATOM 3620 C CA . SER A 1 459 ? 17.200 -15.756 -7.378 1.00 79.62 459 SER A CA 1
ATOM 3621 C C . SER A 1 459 ? 15.758 -16.274 -7.347 1.00 79.62 459 SER A C 1
ATOM 3623 O O . SER A 1 459 ? 14.805 -15.501 -7.241 1.00 79.62 459 SER A O 1
ATOM 3625 N N . GLN A 1 460 ? 15.584 -17.600 -7.361 1.00 84.94 460 GLN A N 1
ATOM 3626 C CA . GLN A 1 460 ? 14.267 -18.245 -7.235 1.00 84.94 460 GLN A CA 1
ATOM 3627 C C . GLN A 1 460 ? 13.634 -18.071 -5.845 1.00 84.94 460 GLN A C 1
ATOM 3629 O O . GLN A 1 460 ? 12.416 -18.171 -5.702 1.00 84.94 460 GLN A O 1
ATOM 3634 N N . ARG A 1 461 ? 14.436 -17.785 -4.814 1.00 78.81 461 ARG A N 1
ATOM 3635 C CA . ARG A 1 461 ? 13.971 -17.742 -3.417 1.00 78.81 461 ARG A CA 1
ATOM 3636 C C . ARG A 1 461 ? 13.090 -16.544 -3.114 1.00 78.81 461 ARG A C 1
ATOM 3638 O O . ARG A 1 461 ? 12.141 -16.665 -2.349 1.00 78.81 461 ARG A O 1
ATOM 3645 N N . PHE A 1 462 ? 13.367 -15.417 -3.764 1.00 87.25 462 PHE A N 1
ATOM 3646 C CA . PHE A 1 462 ? 12.518 -14.235 -3.678 1.00 87.25 462 PHE A CA 1
ATOM 3647 C C . PHE A 1 462 ? 11.073 -14.563 -4.093 1.00 87.25 462 PHE A C 1
ATOM 3649 O O . PHE A 1 462 ? 10.118 -14.228 -3.400 1.00 87.25 462 PHE A O 1
ATOM 3656 N N . TRP A 1 463 ? 10.908 -15.323 -5.177 1.00 92.69 463 TRP A N 1
ATOM 3657 C CA . TRP A 1 463 ? 9.598 -15.813 -5.599 1.00 92.69 463 TRP A CA 1
ATOM 3658 C C . TRP A 1 463 ? 9.041 -16.922 -4.723 1.00 92.69 463 TRP A C 1
ATOM 3660 O O . TRP A 1 463 ? 7.827 -17.024 -4.585 1.00 92.69 463 TRP A O 1
ATOM 3670 N N . ALA A 1 464 ? 9.896 -17.755 -4.130 1.00 92.69 464 ALA A N 1
ATOM 3671 C CA . ALA A 1 464 ? 9.449 -18.759 -3.174 1.00 92.69 464 ALA A CA 1
ATOM 3672 C C . ALA A 1 464 ? 8.772 -18.110 -1.955 1.00 92.69 464 ALA A C 1
ATOM 3674 O O . ALA A 1 464 ? 7.778 -18.642 -1.474 1.00 92.69 464 ALA A O 1
ATOM 3675 N N . ALA A 1 465 ? 9.242 -16.941 -1.506 1.00 91.62 465 ALA A N 1
ATOM 3676 C CA . ALA A 1 465 ? 8.592 -16.190 -0.436 1.00 91.62 465 ALA A CA 1
ATOM 3677 C C . ALA A 1 465 ? 7.187 -15.695 -0.838 1.00 91.62 465 ALA A C 1
ATOM 3679 O O . ALA A 1 465 ? 6.241 -15.900 -0.086 1.00 91.62 465 ALA A O 1
ATOM 3680 N N . TRP A 1 466 ? 7.010 -15.164 -2.054 1.00 96.69 466 TRP A N 1
ATOM 3681 C CA . TRP A 1 466 ? 5.678 -14.841 -2.592 1.00 96.69 466 TRP A CA 1
ATOM 3682 C C . TRP A 1 466 ? 4.765 -16.072 -2.689 1.00 96.69 466 TRP A C 1
ATOM 3684 O O . TRP A 1 466 ? 3.612 -16.025 -2.266 1.00 96.69 466 TRP A O 1
ATOM 3694 N N . LYS A 1 467 ? 5.283 -17.199 -3.193 1.00 96.50 467 LYS A N 1
ATOM 3695 C CA . LYS A 1 467 ? 4.528 -18.462 -3.265 1.00 96.50 467 LYS A CA 1
ATOM 3696 C C . LYS A 1 467 ? 4.131 -18.988 -1.887 1.00 96.50 467 LYS A C 1
ATOM 3698 O O . LYS A 1 467 ? 3.048 -19.546 -1.757 1.00 96.50 467 LYS A O 1
ATOM 3703 N N . ARG A 1 468 ? 4.981 -18.815 -0.868 1.00 96.06 468 ARG A N 1
ATOM 3704 C CA . ARG A 1 468 ? 4.688 -19.212 0.519 1.00 96.06 468 ARG A CA 1
ATOM 3705 C C . ARG A 1 468 ? 3.531 -18.406 1.098 1.00 96.06 468 ARG A C 1
ATOM 3707 O O . ARG A 1 468 ? 2.656 -18.981 1.728 1.00 96.06 468 ARG A O 1
ATOM 3714 N N . GLU A 1 469 ? 3.473 -17.116 0.784 1.00 97.38 469 GLU A N 1
ATOM 3715 C CA . GLU A 1 469 ? 2.314 -16.262 1.072 1.00 97.38 469 GLU A CA 1
ATOM 3716 C C . GLU A 1 469 ? 1.160 -16.486 0.071 1.00 97.38 469 GLU A C 1
ATOM 3718 O O . GLU A 1 469 ? 0.265 -15.657 -0.051 1.00 97.38 469 GLU A O 1
ATOM 3723 N N . GLY A 1 470 ? 1.178 -17.597 -0.677 1.00 97.69 470 GLY A N 1
ATOM 3724 C CA . GLY A 1 470 ? 0.117 -18.073 -1.561 1.00 97.69 470 GLY A CA 1
ATOM 3725 C C . GLY A 1 470 ? -0.168 -17.206 -2.786 1.00 97.69 470 GLY A C 1
ATOM 3726 O O . GLY A 1 470 ? -1.303 -17.199 -3.269 1.00 97.69 470 GLY A O 1
ATOM 3727 N N . TYR A 1 471 ? 0.832 -16.472 -3.279 1.00 98.38 471 TYR A N 1
ATOM 3728 C CA . TYR A 1 471 ? 0.744 -15.762 -4.553 1.00 98.38 471 TYR A CA 1
ATOM 3729 C C . TYR A 1 471 ? 1.051 -16.679 -5.737 1.00 98.38 471 TYR A C 1
ATOM 3731 O O . TYR A 1 471 ? 2.029 -17.434 -5.745 1.00 98.38 471 TYR A O 1
ATOM 3739 N N . GLU A 1 472 ? 0.268 -16.519 -6.798 1.00 97.81 472 GLU A N 1
ATOM 3740 C CA . GLU A 1 472 ? 0.623 -16.956 -8.139 1.00 97.81 472 GLU A CA 1
ATOM 3741 C C . GLU A 1 472 ? 1.743 -16.051 -8.671 1.00 97.81 472 GLU A C 1
ATOM 3743 O O . GLU A 1 472 ? 1.552 -14.856 -8.910 1.00 97.81 472 GLU A O 1
ATOM 3748 N N . VAL A 1 473 ? 2.939 -16.620 -8.824 1.00 96.75 473 VAL A N 1
ATOM 3749 C CA . VAL A 1 473 ? 4.104 -15.883 -9.319 1.00 96.75 473 VAL A CA 1
ATOM 3750 C C . VAL A 1 473 ? 4.201 -16.001 -10.833 1.00 96.75 473 VAL A C 1
ATOM 3752 O O . VAL A 1 473 ? 4.540 -17.060 -11.368 1.00 96.75 473 VAL A O 1
ATOM 3755 N N . CYS A 1 474 ? 4.021 -14.872 -11.506 1.00 95.62 474 CYS A N 1
ATOM 3756 C CA . CYS A 1 474 ? 4.127 -14.742 -12.949 1.00 95.62 474 CYS A CA 1
ATOM 3757 C C . CYS A 1 474 ? 5.392 -13.953 -13.306 1.00 95.62 474 CYS A C 1
ATOM 3759 O O . CYS A 1 474 ? 5.503 -12.763 -13.028 1.00 95.62 474 CYS A O 1
ATOM 3761 N N . THR A 1 475 ? 6.363 -14.615 -13.941 1.00 94.00 475 THR A N 1
ATOM 3762 C CA . THR A 1 475 ? 7.609 -13.958 -14.373 1.00 94.00 475 THR A CA 1
ATOM 3763 C C . THR A 1 475 ? 7.670 -13.805 -15.884 1.00 94.00 475 THR A C 1
ATOM 3765 O O . THR A 1 475 ? 7.237 -14.696 -16.617 1.00 94.00 475 THR A O 1
ATOM 3768 N N . ALA A 1 476 ? 8.225 -12.685 -16.347 1.00 90.94 476 ALA A N 1
ATOM 3769 C CA . ALA A 1 476 ? 8.553 -12.465 -17.753 1.00 90.94 476 ALA A CA 1
ATOM 3770 C C . ALA A 1 476 ? 10.074 -12.428 -17.959 1.00 90.94 476 ALA A C 1
ATOM 3772 O O . ALA A 1 476 ? 10.839 -12.045 -17.065 1.00 90.94 476 ALA A O 1
ATOM 3773 N N . HIS A 1 477 ? 10.521 -12.844 -19.143 1.00 87.62 477 HIS A N 1
ATOM 3774 C CA . HIS A 1 477 ? 11.912 -12.677 -19.550 1.00 87.62 477 HIS A CA 1
ATOM 3775 C C . HIS A 1 477 ? 12.177 -11.210 -19.909 1.00 87.62 477 HIS A C 1
ATOM 3777 O O . HIS A 1 477 ? 11.311 -10.524 -20.447 1.00 87.62 477 HIS A O 1
ATOM 3783 N N . ARG A 1 478 ? 13.385 -10.730 -19.602 1.00 84.75 478 ARG A N 1
ATOM 3784 C CA . ARG A 1 478 ? 13.877 -9.466 -20.156 1.00 84.75 478 ARG A CA 1
ATOM 3785 C C . ARG A 1 478 ? 14.354 -9.719 -21.577 1.00 84.75 478 ARG A C 1
ATOM 3787 O O . ARG A 1 478 ? 15.007 -10.738 -21.816 1.00 84.75 478 ARG A O 1
ATOM 3794 N N . ASP A 1 479 ? 14.067 -8.799 -22.487 1.00 83.31 479 ASP A N 1
ATOM 3795 C CA . ASP A 1 479 ? 14.635 -8.852 -23.831 1.00 83.31 479 ASP A CA 1
ATOM 3796 C C . ASP A 1 479 ? 16.169 -8.797 -23.723 1.00 83.31 479 ASP A C 1
ATOM 3798 O O . ASP A 1 479 ? 16.704 -7.839 -23.155 1.00 83.31 479 ASP A O 1
ATOM 3802 N N . PRO A 1 480 ? 16.908 -9.794 -24.242 1.00 83.44 480 PRO A N 1
ATOM 3803 C CA . PRO A 1 480 ? 18.364 -9.829 -24.145 1.00 83.44 480 PRO A CA 1
ATOM 3804 C C . PRO A 1 480 ? 19.055 -8.644 -24.838 1.00 83.44 480 PRO A C 1
ATOM 3806 O O . PRO A 1 480 ? 20.210 -8.358 -24.527 1.00 83.44 480 PRO A O 1
ATOM 3809 N N . ARG A 1 481 ? 18.387 -7.956 -25.776 1.00 86.62 481 ARG A N 1
ATOM 3810 C CA . ARG A 1 481 ? 18.946 -6.806 -26.502 1.00 86.62 481 ARG A CA 1
ATOM 3811 C C . ARG A 1 481 ? 18.757 -5.500 -25.748 1.00 86.62 481 ARG A C 1
ATOM 3813 O O . ARG A 1 481 ? 19.704 -4.726 -25.629 1.00 86.62 481 ARG A O 1
ATOM 3820 N N . THR A 1 482 ? 17.545 -5.236 -25.267 1.00 84.31 482 THR A N 1
ATOM 3821 C CA . THR A 1 482 ? 17.216 -3.969 -24.594 1.00 84.31 482 THR A CA 1
ATOM 3822 C C . THR A 1 482 ? 17.349 -4.039 -23.074 1.00 84.31 482 THR A C 1
ATOM 3824 O O . THR A 1 482 ? 17.362 -2.999 -22.415 1.00 84.31 482 THR A O 1
ATOM 3827 N N . ASN A 1 483 ? 17.443 -5.249 -22.509 1.00 80.06 483 ASN A N 1
ATOM 3828 C CA . ASN A 1 483 ? 17.370 -5.544 -21.076 1.00 80.06 483 ASN A CA 1
ATOM 3829 C C . ASN A 1 483 ? 16.096 -4.989 -20.397 1.00 80.06 483 ASN A C 1
ATOM 3831 O O . ASN A 1 483 ? 16.033 -4.843 -19.168 1.00 80.06 483 ASN A O 1
ATOM 3835 N N . ARG A 1 484 ? 15.074 -4.660 -21.197 1.00 80.62 484 ARG A N 1
ATOM 3836 C CA . ARG A 1 484 ? 13.778 -4.182 -20.722 1.00 80.62 484 ARG A CA 1
ATOM 3837 C C . ARG A 1 484 ? 12.877 -5.366 -20.417 1.00 80.62 484 ARG A C 1
ATOM 3839 O O . ARG A 1 484 ? 12.982 -6.424 -21.034 1.00 80.62 484 ARG A O 1
ATOM 3846 N N . GLU A 1 485 ? 12.030 -5.185 -19.414 1.00 80.25 485 GLU A N 1
ATOM 3847 C CA . GLU A 1 485 ? 10.983 -6.150 -19.104 1.00 80.25 485 GLU A CA 1
ATOM 3848 C C . GLU A 1 485 ? 9.937 -6.064 -20.212 1.00 80.25 485 GLU A C 1
ATOM 3850 O O . GLU A 1 485 ? 9.382 -4.994 -20.454 1.00 80.25 485 GLU A O 1
ATOM 3855 N N . GLU A 1 486 ? 9.705 -7.162 -20.923 1.00 81.75 486 GLU A N 1
ATOM 3856 C CA . GLU A 1 486 ? 8.663 -7.194 -21.941 1.00 81.75 486 GLU A CA 1
ATOM 3857 C C . GLU A 1 486 ? 7.363 -7.712 -21.322 1.00 81.75 486 GLU A C 1
ATOM 3859 O O . GLU A 1 486 ? 7.340 -8.750 -20.660 1.00 81.75 486 GLU A O 1
ATOM 3864 N N . PHE A 1 487 ? 6.272 -6.980 -21.557 1.00 86.38 487 PHE A N 1
ATOM 3865 C CA . PHE A 1 487 ? 4.894 -7.392 -21.265 1.00 86.38 487 PHE A CA 1
ATOM 3866 C C . PHE A 1 487 ? 4.538 -7.674 -19.795 1.00 86.38 487 PHE A C 1
ATOM 3868 O O . PHE A 1 487 ? 3.473 -8.238 -19.556 1.00 86.38 487 PHE A O 1
ATOM 3875 N N . VAL A 1 488 ? 5.349 -7.275 -18.808 1.00 91.25 488 VAL A N 1
ATOM 3876 C CA . VAL A 1 488 ? 4.985 -7.426 -17.382 1.00 91.25 488 VAL A CA 1
ATOM 3877 C C . VAL A 1 488 ? 3.695 -6.662 -17.078 1.00 91.25 488 VAL A C 1
ATOM 3879 O O . VAL A 1 488 ? 2.718 -7.274 -16.647 1.00 91.25 488 VAL A O 1
ATOM 3882 N N . ASP A 1 489 ? 3.646 -5.373 -17.415 1.00 92.75 489 ASP A N 1
ATOM 3883 C CA . ASP A 1 489 ? 2.476 -4.521 -17.169 1.00 92.75 489 ASP A CA 1
ATOM 3884 C C . ASP A 1 489 ? 1.251 -5.018 -17.938 1.00 92.75 489 ASP A C 1
ATOM 3886 O O . ASP A 1 489 ? 0.173 -5.196 -17.374 1.00 92.75 489 ASP A O 1
ATOM 3890 N N . GLY A 1 490 ? 1.427 -5.311 -19.231 1.00 92.69 490 GLY A N 1
ATOM 3891 C CA . GLY A 1 490 ? 0.345 -5.787 -20.091 1.00 92.69 490 GLY A CA 1
ATOM 3892 C C . GLY A 1 490 ? -0.238 -7.118 -19.618 1.00 92.69 490 GLY A C 1
ATOM 3893 O O . GLY A 1 490 ? -1.455 -7.297 -19.637 1.00 92.69 490 GLY A O 1
ATOM 3894 N N . ARG A 1 491 ? 0.612 -8.031 -19.133 1.00 94.50 491 ARG A N 1
ATOM 3895 C CA . ARG A 1 491 ? 0.172 -9.302 -18.558 1.00 94.50 491 ARG A CA 1
ATOM 3896 C C . ARG A 1 491 ? -0.538 -9.093 -17.224 1.00 94.50 491 ARG A C 1
ATOM 3898 O O . ARG A 1 491 ? -1.577 -9.711 -17.020 1.00 94.50 491 ARG A O 1
ATOM 3905 N N . LEU A 1 492 ? -0.035 -8.221 -16.346 1.00 96.00 492 LEU A N 1
ATOM 3906 C CA . LEU A 1 492 ? -0.662 -7.954 -15.045 1.00 96.00 492 LEU A CA 1
ATOM 3907 C C . LEU A 1 492 ? -2.042 -7.323 -15.216 1.00 96.00 492 LEU A C 1
ATOM 3909 O O . LEU A 1 492 ? -3.001 -7.756 -14.579 1.00 96.00 492 LEU A O 1
ATOM 3913 N N . VAL A 1 493 ? -2.152 -6.358 -16.133 1.00 96.19 493 VAL A N 1
ATOM 3914 C CA . VAL A 1 493 ? -3.425 -5.747 -16.526 1.00 96.19 493 VAL A CA 1
ATOM 3915 C C . VAL A 1 493 ? -4.377 -6.787 -17.114 1.00 96.19 493 VAL A C 1
ATOM 3917 O O . VAL A 1 493 ? -5.544 -6.820 -16.729 1.00 96.19 493 VAL A O 1
ATOM 3920 N N . GLY A 1 494 ? -3.889 -7.650 -18.010 1.00 95.88 494 GLY A N 1
ATOM 3921 C CA . GLY A 1 494 ? -4.680 -8.729 -18.601 1.00 95.88 494 GLY A CA 1
ATOM 3922 C C . GLY A 1 494 ? -5.216 -9.712 -17.558 1.00 95.88 494 GLY A C 1
ATOM 3923 O O . GLY A 1 494 ? -6.414 -9.974 -17.538 1.00 95.88 494 GLY A O 1
ATOM 3924 N N . GLU A 1 495 ? -4.364 -10.206 -16.656 1.00 97.31 495 GLU A N 1
ATOM 3925 C CA . GLU A 1 495 ? -4.766 -11.124 -15.580 1.00 97.31 495 GLU A CA 1
ATOM 3926 C C . GLU A 1 495 ? -5.793 -10.495 -14.636 1.00 97.31 495 GLU A C 1
ATOM 3928 O O . GLU A 1 495 ? -6.797 -11.130 -14.315 1.00 97.31 495 GLU A O 1
ATOM 3933 N N . ALA A 1 496 ? -5.575 -9.245 -14.216 1.00 97.69 496 ALA A N 1
ATOM 3934 C CA . ALA A 1 496 ? -6.510 -8.540 -13.346 1.00 97.69 496 ALA A CA 1
ATOM 3935 C C . ALA A 1 496 ? -7.868 -8.336 -14.028 1.00 97.69 496 ALA A C 1
ATOM 3937 O O . ALA A 1 496 ? -8.906 -8.609 -13.430 1.00 97.69 496 ALA A O 1
ATOM 3938 N N . LEU A 1 497 ? -7.876 -7.910 -15.294 1.00 96.69 497 LEU A N 1
ATOM 3939 C CA . LEU A 1 497 ? -9.116 -7.684 -16.030 1.00 96.69 497 LEU A CA 1
ATOM 3940 C C . LEU A 1 497 ? -9.871 -8.994 -16.284 1.00 96.69 497 LEU A C 1
ATOM 3942 O O . LEU A 1 497 ? -11.073 -9.058 -16.044 1.00 96.69 497 LEU A O 1
ATOM 3946 N N . MET A 1 498 ? -9.174 -10.049 -16.715 1.00 96.56 498 MET A N 1
ATOM 3947 C CA . MET A 1 498 ? -9.779 -11.369 -16.917 1.00 96.56 498 MET A CA 1
ATOM 3948 C C . MET A 1 498 ? -10.364 -11.931 -15.623 1.00 96.56 498 MET A C 1
ATOM 3950 O O . MET A 1 498 ? -11.409 -12.569 -15.665 1.00 96.56 498 MET A O 1
ATOM 3954 N N . HIS A 1 499 ? -9.718 -11.680 -14.482 1.00 96.88 499 HIS A N 1
ATOM 3955 C CA . HIS A 1 499 ? -10.219 -12.085 -13.171 1.00 96.88 499 HIS A CA 1
ATOM 3956 C C . HIS A 1 499 ? -11.494 -11.344 -12.775 1.00 96.88 499 HIS A C 1
ATOM 3958 O O . HIS A 1 499 ? -12.458 -11.957 -12.337 1.00 96.88 499 HIS A O 1
ATOM 3964 N N . VAL A 1 500 ? -11.508 -10.023 -12.943 1.00 96.62 500 VAL A N 1
ATOM 3965 C CA . VAL A 1 500 ? -12.635 -9.179 -12.526 1.00 96.62 500 VAL A CA 1
ATOM 3966 C C . VAL A 1 500 ? -13.864 -9.366 -13.419 1.00 96.62 500 VAL A C 1
ATOM 3968 O O . VAL A 1 500 ? -14.989 -9.232 -12.949 1.00 96.62 500 VAL A O 1
ATOM 3971 N N . LEU A 1 501 ? -13.664 -9.700 -14.697 1.00 95.50 501 LEU A N 1
ATOM 3972 C CA . LEU A 1 501 ? -14.754 -9.982 -15.634 1.00 95.50 501 LEU A CA 1
ATOM 3973 C C . LEU A 1 501 ? -15.366 -11.380 -15.462 1.00 95.50 501 LEU A C 1
ATOM 3975 O O . LEU A 1 501 ? -16.413 -11.655 -16.049 1.00 95.50 501 LEU A O 1
ATOM 3979 N N . GLN A 1 502 ? -14.734 -12.274 -14.697 1.00 95.25 502 GLN A N 1
ATOM 3980 C CA . GLN A 1 502 ? -15.350 -13.555 -14.371 1.00 95.25 502 GLN A CA 1
ATOM 3981 C C . GLN A 1 502 ? -16.514 -13.338 -13.397 1.00 95.25 502 GLN A C 1
ATOM 3983 O O . GLN A 1 502 ? -16.392 -12.523 -12.481 1.00 95.25 502 GLN A O 1
ATOM 3988 N N . PRO A 1 503 ? -17.631 -14.075 -13.550 1.00 88.06 503 PRO A N 1
ATOM 3989 C CA . PRO A 1 503 ? -18.700 -14.068 -12.564 1.00 88.06 503 PRO A CA 1
ATOM 3990 C C . PRO A 1 503 ? -18.147 -14.496 -11.202 1.00 88.06 503 PRO A C 1
ATOM 3992 O O . PRO A 1 503 ? -17.851 -15.668 -10.968 1.00 88.06 503 PRO A O 1
ATOM 3995 N N . VAL A 1 504 ? -17.980 -13.529 -10.310 1.00 88.62 504 VAL A N 1
ATOM 3996 C CA . VAL A 1 504 ? -17.730 -13.768 -8.892 1.00 88.62 504 VAL A CA 1
ATOM 3997 C C . VAL A 1 504 ? -19.080 -13.877 -8.184 1.00 88.62 504 VAL A C 1
ATOM 3999 O O . VAL A 1 504 ? -20.073 -13.314 -8.644 1.00 88.62 504 VAL A O 1
ATOM 4002 N N . GLY A 1 505 ? -19.150 -14.677 -7.116 1.00 89.19 505 GLY A N 1
ATOM 4003 C CA . GLY A 1 505 ? -20.389 -14.847 -6.351 1.00 89.19 505 GLY A CA 1
ATOM 4004 C C . GLY A 1 505 ? -20.931 -13.515 -5.820 1.00 89.19 505 GLY A C 1
ATOM 4005 O O . GLY A 1 505 ? -20.233 -12.507 -5.812 1.00 89.19 505 GLY A O 1
ATOM 4006 N N . SER A 1 506 ? -22.174 -13.506 -5.342 1.00 90.19 506 SER A N 1
ATOM 4007 C CA . SER A 1 506 ? -22.737 -12.327 -4.679 1.00 90.19 506 SER A CA 1
ATOM 4008 C C . SER A 1 506 ? -21.878 -11.946 -3.465 1.00 90.19 506 SER A C 1
ATOM 4010 O O . SER A 1 506 ? -21.755 -12.735 -2.527 1.00 90.19 506 SER A O 1
ATOM 4012 N N . GLY A 1 507 ? -21.273 -10.759 -3.479 1.00 93.12 507 GLY A N 1
ATOM 4013 C CA . GLY A 1 507 ? -20.418 -10.278 -2.397 1.00 93.12 507 GLY A CA 1
ATOM 4014 C C . GLY A 1 507 ? -19.738 -8.952 -2.729 1.00 93.12 507 GLY A C 1
ATOM 4015 O O . GLY A 1 507 ? -19.706 -8.523 -3.880 1.00 93.12 507 GLY A O 1
ATOM 4016 N N . SER A 1 508 ? -19.193 -8.290 -1.704 1.00 96.88 508 SER A N 1
ATOM 4017 C CA . SER A 1 508 ? -18.356 -7.103 -1.894 1.00 96.88 508 SER A CA 1
ATOM 4018 C C . SER A 1 508 ? -16.927 -7.539 -2.207 1.00 96.88 508 SER A C 1
ATOM 4020 O O . SER A 1 508 ? -16.275 -8.221 -1.407 1.00 96.88 508 SER A O 1
ATOM 4022 N N . HIS A 1 509 ? -16.439 -7.161 -3.384 1.00 97.81 509 HIS A N 1
ATOM 4023 C CA . HIS A 1 509 ? -15.108 -7.509 -3.853 1.00 97.81 509 HIS A CA 1
ATOM 4024 C C . HIS A 1 509 ? -14.198 -6.292 -3.861 1.00 97.81 509 HIS A C 1
ATOM 4026 O O . HIS A 1 509 ? -14.598 -5.186 -4.216 1.00 97.81 509 HIS A O 1
ATOM 4032 N N . VAL A 1 510 ? -12.941 -6.507 -3.490 1.00 98.31 510 VAL A N 1
ATOM 4033 C CA . VAL A 1 510 ? -11.922 -5.464 -3.499 1.00 98.31 510 VAL A CA 1
ATOM 4034 C C . VAL A 1 510 ? -10.780 -5.906 -4.398 1.00 98.31 510 VAL A C 1
ATOM 4036 O O . VAL A 1 510 ? -10.116 -6.907 -4.121 1.00 98.31 510 VAL A O 1
ATOM 4039 N N . LEU A 1 511 ? -10.541 -5.160 -5.474 1.00 98.50 511 LEU A N 1
ATOM 4040 C CA . LEU A 1 511 ? -9.314 -5.277 -6.248 1.00 98.50 511 LEU A CA 1
ATOM 4041 C C . LEU A 1 511 ? -8.237 -4.433 -5.569 1.00 98.50 511 LEU A C 1
ATOM 4043 O O . LEU A 1 511 ? -8.315 -3.206 -5.586 1.00 98.50 511 LEU A O 1
ATOM 4047 N N . VAL A 1 512 ? -7.201 -5.080 -5.048 1.00 98.50 512 VAL A N 1
ATOM 4048 C CA . VAL A 1 512 ? -5.979 -4.400 -4.622 1.00 98.50 512 VAL A CA 1
ATOM 4049 C C . VAL A 1 512 ? -4.972 -4.439 -5.762 1.00 98.50 512 VAL A C 1
ATOM 4051 O O . VAL A 1 512 ? -4.488 -5.509 -6.129 1.00 98.50 512 VAL A O 1
ATOM 4054 N N . LEU A 1 513 ? -4.622 -3.270 -6.289 1.00 98.44 513 LEU A N 1
ATOM 4055 C CA . LEU A 1 513 ? -3.547 -3.097 -7.256 1.00 98.44 513 LEU A CA 1
ATOM 4056 C C . LEU A 1 513 ? -2.351 -2.427 -6.576 1.00 98.44 513 LEU A C 1
ATOM 4058 O O . LEU A 1 513 ? -2.376 -1.237 -6.263 1.00 98.44 513 LEU A O 1
ATOM 4062 N N . ALA A 1 514 ? -1.285 -3.190 -6.360 1.00 98.44 514 ALA A N 1
ATOM 4063 C CA . ALA A 1 514 ? -0.064 -2.682 -5.757 1.00 98.44 514 ALA A CA 1
ATOM 4064 C C . ALA A 1 514 ? 0.923 -2.234 -6.842 1.00 98.44 514 ALA A C 1
ATOM 4066 O O . ALA A 1 514 ? 1.746 -3.018 -7.318 1.00 98.44 514 ALA A O 1
ATOM 4067 N N . THR A 1 515 ? 0.807 -0.970 -7.249 1.00 97.81 515 THR A N 1
ATOM 4068 C CA . THR A 1 515 ? 1.720 -0.291 -8.175 1.00 97.81 515 THR A CA 1
ATOM 4069 C C . THR A 1 515 ? 1.648 1.222 -7.972 1.00 97.81 515 THR A C 1
ATOM 4071 O O . THR A 1 515 ? 0.590 1.767 -7.665 1.00 97.81 515 THR A O 1
ATOM 4074 N N . GLY A 1 516 ? 2.771 1.917 -8.153 1.00 96.44 516 GLY A N 1
ATOM 4075 C CA . GLY A 1 516 ? 2.781 3.380 -8.266 1.00 96.44 516 GLY A CA 1
ATOM 4076 C C . GLY A 1 516 ? 2.575 3.863 -9.702 1.00 96.44 516 GLY A C 1
ATOM 4077 O O . GLY A 1 516 ? 2.216 5.020 -9.922 1.00 96.44 516 GLY A O 1
ATOM 4078 N N . ASP A 1 517 ? 2.768 2.974 -10.673 1.00 94.75 517 ASP A N 1
ATOM 4079 C CA . ASP A 1 517 ? 2.814 3.327 -12.079 1.00 94.75 517 ASP A CA 1
ATOM 4080 C C . ASP A 1 517 ? 1.410 3.552 -12.648 1.00 94.75 517 ASP A C 1
ATOM 4082 O O . ASP A 1 517 ? 0.533 2.695 -12.566 1.00 94.75 517 ASP A O 1
ATOM 4086 N N . GLY A 1 518 ? 1.187 4.739 -13.208 1.00 89.81 518 GLY A N 1
ATOM 4087 C CA . GLY A 1 518 ? -0.048 5.115 -13.896 1.00 89.81 518 GLY A CA 1
ATOM 4088 C C . GLY A 1 518 ? 0.087 5.125 -15.416 1.00 89.81 518 GLY A C 1
ATOM 4089 O O . GLY A 1 518 ? -0.792 5.675 -16.072 1.00 89.81 518 GLY A O 1
ATOM 4090 N N . ASN A 1 519 ? 1.198 4.598 -15.941 1.00 78.62 519 ASN A N 1
ATOM 4091 C CA . ASN A 1 519 ? 1.737 4.790 -17.282 1.00 78.62 519 ASN A CA 1
ATOM 4092 C C . ASN A 1 519 ? 0.696 5.070 -18.378 1.00 78.62 519 ASN A C 1
ATOM 4094 O O . ASN A 1 519 ? 0.020 4.177 -18.881 1.00 78.62 519 ASN A O 1
ATOM 4098 N N . LEU A 1 520 ? 0.650 6.336 -18.800 1.00 67.94 520 LEU A N 1
ATOM 4099 C CA . LEU A 1 520 ? 0.222 6.748 -20.141 1.00 67.94 520 LEU A CA 1
ATOM 4100 C C . LEU A 1 520 ? 1.430 7.123 -21.019 1.00 67.94 520 LEU A C 1
ATOM 4102 O O . LEU A 1 520 ? 1.284 7.294 -22.229 1.00 67.94 520 LEU A O 1
ATOM 4106 N N . GLU A 1 521 ? 2.613 7.314 -20.418 1.00 56.03 521 GLU A N 1
ATOM 4107 C CA . GLU A 1 521 ? 3.791 7.830 -21.114 1.00 56.03 521 GLU A CA 1
ATOM 4108 C C . GLU A 1 521 ? 4.326 6.789 -22.110 1.00 56.03 521 GLU A C 1
ATOM 4110 O O . GLU A 1 521 ? 4.633 5.653 -21.761 1.00 56.03 521 GLU A O 1
ATOM 4115 N N . GLY A 1 522 ? 4.421 7.183 -23.383 1.00 60.97 522 GLY A N 1
ATOM 4116 C CA . GLY A 1 522 ? 4.886 6.326 -24.481 1.00 60.97 522 GLY A CA 1
ATOM 4117 C C . GLY A 1 522 ? 3.775 5.613 -25.255 1.00 60.97 522 GLY A C 1
ATOM 4118 O O . GLY A 1 522 ? 4.041 5.094 -26.339 1.00 60.97 522 GLY A O 1
ATOM 4119 N N . GLN A 1 523 ? 2.530 5.642 -24.770 1.00 64.44 523 GLN A N 1
ATOM 4120 C CA . GLN A 1 523 ? 1.378 5.260 -25.582 1.00 64.44 523 GLN A CA 1
ATOM 4121 C C . GLN A 1 523 ? 1.020 6.440 -26.490 1.00 64.44 523 GLN A C 1
ATOM 4123 O O . GLN A 1 523 ? 0.787 7.557 -26.025 1.00 64.44 523 GLN A O 1
ATOM 4128 N N . ALA A 1 524 ? 1.019 6.215 -27.807 1.00 64.25 524 ALA A N 1
ATOM 4129 C CA . ALA A 1 524 ? 0.532 7.215 -28.747 1.00 64.25 524 ALA A CA 1
ATOM 4130 C C . ALA A 1 524 ? -0.906 7.614 -28.356 1.00 64.25 524 ALA A C 1
ATOM 4132 O O . ALA A 1 524 ? -1.672 6.745 -27.921 1.00 64.25 524 ALA A O 1
ATOM 4133 N N . PRO A 1 525 ? -1.307 8.888 -28.517 1.00 60.34 525 PRO A N 1
ATOM 4134 C CA . PRO A 1 525 ? -2.702 9.276 -28.353 1.00 60.34 525 PRO A CA 1
ATOM 4135 C C . PRO A 1 525 ? -3.592 8.297 -29.132 1.00 60.34 525 PRO A C 1
ATOM 4137 O O . PRO A 1 525 ? -3.331 8.034 -30.306 1.00 60.34 525 PRO A O 1
ATOM 4140 N N . ASN A 1 526 ? -4.603 7.726 -28.473 1.00 62.16 526 ASN A N 1
ATOM 4141 C CA . ASN A 1 526 ? -5.511 6.696 -29.008 1.00 62.16 526 ASN A CA 1
ATOM 4142 C C . ASN A 1 526 ? -4.958 5.264 -29.133 1.00 62.16 526 ASN A C 1
ATOM 4144 O O . ASN A 1 526 ? -5.658 4.401 -29.662 1.00 62.16 526 ASN A O 1
ATOM 4148 N N . THR A 1 527 ? -3.759 4.950 -28.630 1.00 62.31 527 THR A N 1
ATOM 4149 C CA . THR A 1 527 ? -3.391 3.536 -28.462 1.00 62.31 527 THR A CA 1
ATOM 4150 C C . THR A 1 527 ? -4.097 2.963 -27.241 1.00 62.31 527 THR A C 1
ATOM 4152 O O . THR A 1 527 ? -3.885 3.398 -26.114 1.00 62.31 527 THR A O 1
ATOM 4155 N N . ALA A 1 528 ? -4.942 1.958 -27.473 1.00 65.50 528 ALA A N 1
ATOM 4156 C CA . ALA A 1 528 ? -5.612 1.168 -26.440 1.00 65.50 528 ALA A CA 1
ATOM 4157 C C . ALA A 1 528 ? -4.642 0.179 -25.763 1.00 65.50 528 ALA A C 1
ATOM 4159 O O . ALA A 1 528 ? -4.978 -0.982 -25.535 1.00 65.50 528 ALA A O 1
ATOM 4160 N N . GLY A 1 529 ? -3.406 0.614 -25.504 1.00 75.62 529 GLY A N 1
ATOM 4161 C CA . GLY A 1 529 ? -2.424 -0.212 -24.824 1.00 75.62 529 GLY A CA 1
ATOM 4162 C C . GLY A 1 529 ? -2.911 -0.538 -23.418 1.00 75.62 529 GLY A C 1
ATOM 4163 O O . GLY A 1 529 ? -3.497 0.307 -22.736 1.00 75.62 529 GLY A O 1
ATOM 4164 N N . ALA A 1 530 ? -2.670 -1.770 -22.978 1.00 83.25 530 ALA A N 1
ATOM 4165 C CA . ALA A 1 530 ? -2.923 -2.163 -21.602 1.00 83.25 530 ALA A CA 1
ATOM 4166 C C . ALA A 1 530 ? -2.120 -1.241 -20.671 1.00 83.25 530 ALA A C 1
ATOM 4168 O O . ALA A 1 530 ? -0.896 -1.174 -20.765 1.00 83.25 530 ALA A O 1
ATOM 4169 N N . ASN A 1 531 ? -2.815 -0.492 -19.819 1.00 90.75 531 ASN A N 1
ATOM 4170 C CA . ASN A 1 531 ? -2.202 0.338 -18.792 1.00 90.75 531 ASN A CA 1
ATOM 4171 C C . ASN A 1 531 ? -3.026 0.284 -17.503 1.00 90.75 531 ASN A C 1
ATOM 4173 O O . ASN A 1 531 ? -4.241 0.057 -17.523 1.00 90.75 531 ASN A O 1
ATOM 4177 N N . PHE A 1 532 ? -2.347 0.491 -16.377 1.00 95.12 532 PHE A N 1
ATOM 4178 C CA . PHE A 1 532 ? -2.952 0.397 -15.053 1.00 95.12 532 PHE A CA 1
ATOM 4179 C C . PHE A 1 532 ? -4.043 1.449 -14.825 1.00 95.12 532 PHE A C 1
ATOM 4181 O O . PHE A 1 532 ? -5.052 1.160 -14.187 1.00 95.12 532 PHE A O 1
ATOM 4188 N N . GLN A 1 533 ? -3.911 2.645 -15.407 1.00 94.19 533 GLN A N 1
ATOM 4189 C CA . GLN A 1 533 ? -4.918 3.696 -15.266 1.00 94.19 533 GLN A CA 1
ATOM 4190 C C . GLN A 1 533 ? -6.270 3.293 -15.876 1.00 94.19 533 GLN A C 1
ATOM 4192 O O . GLN A 1 533 ? -7.321 3.509 -15.267 1.00 94.19 533 GLN A O 1
ATOM 4197 N N . ASN A 1 534 ? -6.251 2.714 -17.076 1.00 93.12 534 ASN A N 1
ATOM 4198 C CA . ASN A 1 534 ? -7.437 2.232 -17.771 1.00 93.12 534 ASN A CA 1
ATOM 4199 C C . ASN A 1 534 ? -8.036 1.022 -17.056 1.00 93.12 534 ASN A C 1
ATOM 4201 O O . ASN A 1 534 ? -9.258 0.954 -16.947 1.00 93.12 534 ASN A O 1
ATOM 4205 N N . LEU A 1 535 ? -7.207 0.116 -16.525 1.00 95.50 535 LEU A N 1
ATOM 4206 C CA . LEU A 1 535 ? -7.662 -0.990 -15.678 1.00 95.50 535 LEU A CA 1
ATOM 4207 C C . LEU A 1 535 ? -8.453 -0.465 -14.473 1.00 95.50 535 LEU A C 1
ATOM 4209 O O . LEU A 1 535 ? -9.619 -0.812 -14.302 1.00 95.50 535 LEU A O 1
ATOM 4213 N N . VAL A 1 536 ? -7.834 0.419 -13.684 1.00 97.06 536 VAL A N 1
ATOM 4214 C CA . VAL A 1 536 ? -8.419 0.985 -12.463 1.00 97.06 536 VAL A CA 1
ATOM 4215 C C . VAL A 1 536 ? -9.736 1.704 -12.763 1.00 97.06 536 VAL A C 1
ATOM 4217 O O . VAL A 1 536 ? -10.745 1.406 -12.130 1.00 97.06 536 VAL A O 1
ATOM 4220 N N . ARG A 1 537 ? -9.768 2.577 -13.780 1.00 95.50 537 ARG A N 1
ATOM 4221 C CA . ARG A 1 537 ? -11.002 3.271 -14.198 1.00 95.50 537 ARG A CA 1
ATOM 4222 C C . ARG A 1 537 ? -12.089 2.319 -14.658 1.00 95.50 537 ARG A C 1
ATOM 4224 O O . ARG A 1 537 ? -13.252 2.518 -14.322 1.00 95.50 537 ARG A O 1
ATOM 4231 N N . THR A 1 538 ? -11.729 1.332 -15.475 1.00 95.50 538 THR A N 1
ATOM 4232 C CA . THR A 1 538 ? -12.701 0.391 -16.041 1.00 95.50 538 THR A CA 1
ATOM 4233 C C . THR A 1 538 ? -13.387 -0.376 -14.924 1.00 95.50 538 THR A C 1
ATOM 4235 O O . THR A 1 538 ? -14.607 -0.475 -14.928 1.00 95.50 538 THR A O 1
ATOM 4238 N N . ILE A 1 539 ? -12.625 -0.848 -13.939 1.00 96.62 539 ILE A N 1
ATOM 4239 C CA . ILE A 1 539 ? -13.177 -1.618 -12.827 1.00 96.62 539 ILE A CA 1
ATOM 4240 C C . ILE A 1 539 ? -14.008 -0.721 -11.914 1.00 96.62 539 ILE A C 1
ATOM 4242 O O . ILE A 1 539 ? -15.174 -1.023 -11.689 1.00 96.62 539 ILE A O 1
ATOM 4246 N N . ALA A 1 540 ? -13.455 0.417 -11.487 1.00 96.38 540 ALA A N 1
ATOM 4247 C CA . ALA A 1 540 ? -14.134 1.342 -10.582 1.00 96.38 540 ALA A CA 1
ATOM 4248 C C . ALA A 1 540 ? -15.459 1.893 -11.140 1.00 96.38 540 ALA A C 1
ATOM 4250 O O . ALA A 1 540 ? -16.387 2.137 -10.379 1.00 96.38 540 ALA A O 1
ATOM 4251 N N . SER A 1 541 ? -15.561 2.098 -12.460 1.00 95.06 541 SER A N 1
ATOM 4252 C CA . SER A 1 541 ? -16.753 2.707 -13.076 1.00 95.06 541 SER A CA 1
ATOM 4253 C C . SER A 1 541 ? -17.730 1.723 -13.718 1.00 95.06 541 SER A C 1
ATOM 4255 O O . SER A 1 541 ? -18.865 2.113 -13.989 1.00 95.06 541 SER A O 1
ATOM 4257 N N . ARG A 1 542 ? -17.312 0.489 -14.034 1.00 93.56 542 ARG A N 1
ATOM 4258 C CA . ARG A 1 542 ? -18.119 -0.419 -14.875 1.00 93.56 542 ARG A CA 1
ATOM 4259 C C . ARG A 1 542 ? -18.392 -1.786 -14.277 1.00 93.56 542 ARG A C 1
ATOM 4261 O O . ARG A 1 542 ? -19.189 -2.515 -14.861 1.00 93.56 542 ARG A O 1
ATOM 4268 N N . VAL A 1 543 ? -17.733 -2.159 -13.185 1.00 92.81 543 VAL A N 1
ATOM 4269 C CA . VAL A 1 543 ? -17.899 -3.492 -12.605 1.00 92.81 543 VAL A CA 1
ATOM 4270 C C . VAL A 1 543 ? -18.579 -3.354 -11.251 1.00 92.81 543 VAL A C 1
ATOM 4272 O O . VAL A 1 543 ? -17.968 -2.976 -10.255 1.00 92.81 543 VAL A O 1
ATOM 4275 N N . GLU A 1 544 ? -19.878 -3.635 -11.241 1.00 94.50 544 GLU A N 1
ATOM 4276 C CA . GLU A 1 544 ? -20.704 -3.580 -10.038 1.00 94.50 544 GLU A CA 1
ATOM 4277 C C . GLU A 1 544 ? -20.187 -4.549 -8.963 1.00 94.50 544 GLU A C 1
ATOM 4279 O O . GLU A 1 544 ? -19.712 -5.644 -9.264 1.00 94.50 544 GLU A O 1
ATOM 4284 N N . GLY A 1 545 ? -20.247 -4.126 -7.698 1.00 95.31 545 GLY A N 1
ATOM 4285 C CA . GLY A 1 545 ? -19.772 -4.916 -6.557 1.00 95.31 545 GLY A CA 1
ATOM 4286 C C . GLY A 1 545 ? -18.257 -4.879 -6.323 1.00 95.31 545 GLY A C 1
ATOM 4287 O O . GLY A 1 545 ? -17.793 -5.458 -5.338 1.00 95.31 545 GLY A O 1
ATOM 4288 N N . TRP A 1 546 ? -17.487 -4.178 -7.166 1.00 97.81 546 TRP A N 1
ATOM 4289 C CA . TRP A 1 546 ? -16.038 -4.032 -7.010 1.00 97.81 546 TRP A CA 1
ATOM 4290 C C . TRP A 1 546 ? -15.633 -2.656 -6.486 1.00 97.81 546 TRP A C 1
ATOM 4292 O O . TRP A 1 546 ? -16.013 -1.619 -7.018 1.00 97.81 546 TRP A O 1
ATOM 4302 N N . THR A 1 547 ? -14.779 -2.652 -5.466 1.00 97.75 547 THR A N 1
ATOM 4303 C CA . THR A 1 547 ? -14.010 -1.480 -5.030 1.00 97.75 547 THR A CA 1
ATOM 4304 C C . THR A 1 547 ? -12.566 -1.635 -5.487 1.00 97.75 547 THR A C 1
ATOM 4306 O O . THR A 1 547 ? -12.021 -2.738 -5.452 1.00 97.75 547 THR A O 1
ATOM 4309 N N . VAL A 1 548 ? -11.926 -0.541 -5.901 1.00 98.31 548 VAL A N 1
ATOM 4310 C CA . VAL A 1 548 ? -10.505 -0.553 -6.268 1.00 98.31 548 VAL A CA 1
ATOM 4311 C C . VAL A 1 548 ? -9.674 0.159 -5.207 1.00 98.31 548 VAL A C 1
ATOM 4313 O O . VAL A 1 548 ? -9.934 1.313 -4.862 1.00 98.31 548 VAL A O 1
ATOM 4316 N N . GLU A 1 549 ? -8.642 -0.529 -4.729 1.00 98.38 549 GLU A N 1
ATOM 4317 C CA . GLU A 1 549 ? -7.610 0.006 -3.850 1.00 98.38 549 GLU A CA 1
ATOM 4318 C C . GLU A 1 549 ? -6.274 0.032 -4.586 1.00 98.38 549 GLU A C 1
ATOM 4320 O O . GLU A 1 549 ? -5.790 -1.000 -5.051 1.00 98.38 549 GLU A O 1
ATOM 4325 N N . VAL A 1 550 ? -5.643 1.201 -4.659 1.00 98.19 550 VAL A N 1
ATOM 4326 C CA . VAL A 1 550 ? -4.282 1.330 -5.184 1.00 98.19 550 VAL A CA 1
ATOM 4327 C C . VAL A 1 550 ? -3.319 1.467 -4.017 1.00 98.19 550 VAL A C 1
ATOM 4329 O O . VAL A 1 550 ? -3.458 2.371 -3.197 1.00 98.19 550 VAL A O 1
ATOM 4332 N N . TRP A 1 551 ? -2.338 0.572 -3.953 1.00 98.31 551 TRP A N 1
ATOM 4333 C CA . TRP A 1 551 ? -1.315 0.547 -2.912 1.00 98.31 551 TRP A CA 1
ATOM 4334 C C . TRP A 1 551 ? 0.039 0.892 -3.517 1.00 98.31 551 TRP A C 1
ATOM 4336 O O . TRP A 1 551 ? 0.510 0.225 -4.439 1.00 98.31 551 TRP A O 1
ATOM 4346 N N . CYS A 1 552 ? 0.682 1.945 -3.026 1.00 97.81 552 CYS A N 1
ATOM 4347 C CA . CYS A 1 552 ? 1.922 2.423 -3.628 1.00 97.81 552 CYS A CA 1
ATOM 4348 C C . CYS A 1 552 ? 2.808 3.175 -2.641 1.00 97.81 552 CYS A C 1
ATOM 4350 O O . CYS A 1 552 ? 2.390 3.551 -1.551 1.00 97.81 552 CYS A O 1
ATOM 4352 N N . TRP A 1 553 ? 4.048 3.422 -3.050 1.00 96.50 553 TRP A N 1
ATOM 4353 C CA . TRP A 1 553 ? 4.909 4.382 -2.373 1.00 96.50 553 TRP A CA 1
ATOM 4354 C C . TRP A 1 553 ? 4.564 5.783 -2.868 1.00 96.50 553 TRP A C 1
ATOM 4356 O O . TRP A 1 553 ? 4.376 6.001 -4.067 1.00 96.50 553 TRP A O 1
ATOM 4366 N N . ARG A 1 554 ? 4.512 6.763 -1.970 1.00 93.19 554 ARG A N 1
ATOM 4367 C CA . ARG A 1 554 ? 4.164 8.154 -2.292 1.00 93.19 554 ARG A CA 1
ATOM 4368 C C . ARG A 1 554 ? 5.069 8.750 -3.368 1.00 93.19 554 ARG A C 1
ATOM 4370 O O . ARG A 1 554 ? 4.602 9.542 -4.190 1.00 93.19 554 ARG A O 1
ATOM 4377 N N . SER A 1 555 ? 6.337 8.345 -3.372 1.00 90.81 555 SER A N 1
ATOM 4378 C CA . SER A 1 555 ? 7.359 8.764 -4.331 1.00 90.81 555 SER A CA 1
ATOM 4379 C C . SER A 1 555 ? 7.194 8.170 -5.731 1.00 90.81 555 SER A C 1
ATOM 4381 O O . SER A 1 555 ? 7.583 8.819 -6.699 1.00 90.81 555 SER A O 1
ATOM 4383 N N . SER A 1 556 ? 6.610 6.973 -5.852 1.00 93.12 556 SER A N 1
ATOM 4384 C CA . SER A 1 556 ? 6.322 6.330 -7.140 1.00 93.12 556 SER A CA 1
ATOM 4385 C C . SER A 1 556 ? 4.874 6.510 -7.592 1.00 93.12 556 SER A C 1
ATOM 4387 O O . SER A 1 556 ? 4.550 6.164 -8.720 1.00 93.12 556 SER A O 1
ATOM 4389 N N . CYS A 1 557 ? 4.005 7.069 -6.745 1.00 94.81 557 CYS A N 1
ATOM 4390 C CA . CYS A 1 557 ? 2.590 7.262 -7.031 1.00 94.81 557 CYS A CA 1
ATOM 4391 C C . CYS A 1 557 ? 2.348 8.289 -8.143 1.00 94.81 557 CYS A C 1
ATOM 4393 O O . CYS A 1 557 ? 2.531 9.502 -7.959 1.00 94.81 557 CYS A O 1
ATOM 4395 N N . HIS A 1 558 ? 1.839 7.812 -9.274 1.00 94.12 558 HIS A N 1
ATOM 4396 C CA . HIS A 1 558 ? 1.432 8.663 -10.376 1.00 94.12 558 HIS A CA 1
ATOM 4397 C C . HIS A 1 558 ? 0.264 9.594 -9.993 1.00 94.12 558 HIS A C 1
ATOM 4399 O O . HIS A 1 558 ? -0.665 9.237 -9.263 1.00 94.12 558 HIS A O 1
ATOM 4405 N N . SER A 1 559 ? 0.272 10.818 -10.530 1.00 91.81 559 SER A N 1
ATOM 4406 C CA . SER A 1 559 ? -0.717 11.858 -10.201 1.00 91.81 559 SER A CA 1
ATOM 4407 C C . SER A 1 559 ? -2.156 11.487 -10.590 1.00 91.81 559 SER A C 1
ATOM 4409 O O . SER A 1 559 ? -3.105 12.036 -10.026 1.00 91.81 559 SER A O 1
ATOM 4411 N N . CYS A 1 560 ? -2.341 10.541 -11.521 1.00 94.06 560 CYS A N 1
ATOM 4412 C CA . CYS A 1 560 ? -3.666 10.066 -11.915 1.00 94.06 560 CYS A CA 1
ATOM 4413 C C . CYS A 1 560 ? -4.421 9.416 -10.753 1.00 94.06 560 CYS A C 1
ATOM 4415 O O . CYS A 1 560 ? -5.595 9.730 -10.579 1.00 94.06 560 CYS A O 1
ATOM 4417 N N . TYR A 1 561 ? -3.755 8.603 -9.928 1.00 96.44 561 TYR A N 1
ATOM 4418 C CA . TYR A 1 561 ? -4.386 7.939 -8.787 1.00 96.44 561 TYR A CA 1
ATOM 4419 C C . TYR A 1 561 ? -4.798 8.947 -7.721 1.00 96.44 561 TYR A C 1
ATOM 4421 O O . TYR A 1 561 ? -5.906 8.885 -7.205 1.00 96.44 561 TYR A O 1
ATOM 4429 N N . LYS A 1 562 ? -3.970 9.970 -7.484 1.00 94.12 562 LYS A N 1
ATOM 4430 C CA . LYS A 1 562 ? -4.308 11.084 -6.581 1.00 94.12 562 LYS A CA 1
ATOM 4431 C C . LYS A 1 562 ? -5.523 11.884 -7.058 1.00 94.12 562 LYS A C 1
ATOM 4433 O O . LYS A 1 562 ? -6.236 12.461 -6.245 1.00 94.12 562 LYS A O 1
ATOM 4438 N N . ARG A 1 563 ? -5.750 11.990 -8.374 1.00 93.38 563 ARG A N 1
ATOM 4439 C CA . ARG A 1 563 ? -6.972 12.614 -8.914 1.00 93.38 563 ARG A CA 1
ATOM 4440 C C . ARG A 1 563 ? -8.192 11.713 -8.720 1.00 93.38 563 ARG A C 1
ATOM 4442 O O . ARG A 1 563 ? -9.195 12.210 -8.234 1.00 93.38 563 ARG A O 1
ATOM 4449 N N . MET A 1 564 ? -8.083 10.423 -9.040 1.00 95.88 564 MET A N 1
ATOM 4450 C CA . MET A 1 564 ? -9.177 9.453 -8.863 1.00 95.88 564 MET A CA 1
ATOM 4451 C C . MET A 1 564 ? -9.596 9.321 -7.396 1.00 95.88 564 MET A C 1
ATOM 4453 O O . MET A 1 564 ? -10.782 9.332 -7.096 1.00 95.88 564 MET A O 1
ATOM 4457 N N . ALA A 1 565 ? -8.629 9.273 -6.476 1.00 96.00 565 ALA A N 1
ATOM 4458 C CA . ALA A 1 565 ? -8.896 9.197 -5.043 1.00 96.00 565 ALA A CA 1
ATOM 4459 C C . ALA A 1 565 ? -9.639 10.439 -4.532 1.00 96.00 565 ALA A C 1
ATOM 4461 O O . ALA A 1 565 ? -10.622 10.318 -3.812 1.00 96.00 565 ALA A O 1
ATOM 4462 N N . ARG A 1 566 ? -9.235 11.642 -4.972 1.00 94.25 566 ARG A N 1
ATOM 4463 C CA . ARG A 1 566 ? -9.952 12.890 -4.649 1.00 94.25 566 ARG A CA 1
ATOM 4464 C C . ARG A 1 566 ? -11.364 12.944 -5.230 1.00 94.25 566 ARG A C 1
ATOM 4466 O O . ARG A 1 566 ? -12.222 13.591 -4.647 1.00 94.25 566 ARG A O 1
ATOM 4473 N N . ALA A 1 567 ? -11.597 12.281 -6.360 1.00 95.69 567 ALA A N 1
ATOM 4474 C CA . ALA A 1 567 ? -12.923 12.141 -6.954 1.00 95.69 567 ALA A CA 1
ATOM 4475 C C . ALA A 1 567 ? -13.777 11.047 -6.279 1.00 95.69 567 ALA A C 1
ATOM 4477 O O . ALA A 1 567 ? -14.922 10.855 -6.672 1.00 95.69 567 ALA A O 1
ATOM 4478 N N . GLY A 1 568 ? -13.235 10.318 -5.294 1.00 95.81 568 GLY A N 1
ATOM 4479 C CA . GLY A 1 568 ? -13.920 9.201 -4.639 1.00 95.81 568 GLY A CA 1
ATOM 4480 C C . GLY A 1 568 ? -14.053 7.946 -5.509 1.00 95.81 568 GLY A C 1
ATOM 4481 O O . GLY A 1 568 ? -14.765 7.023 -5.133 1.00 95.81 568 GLY A O 1
ATOM 4482 N N . GLU A 1 569 ? -13.373 7.886 -6.660 1.00 96.56 569 GLU A N 1
ATOM 4483 C CA . GLU A 1 569 ? -13.449 6.750 -7.592 1.00 96.56 569 GLU A CA 1
ATOM 4484 C C . GLU A 1 569 ? -12.690 5.520 -7.070 1.00 96.56 569 GLU A C 1
ATOM 4486 O O . GLU A 1 569 ? -13.031 4.386 -7.399 1.00 96.56 569 GLU A O 1
ATOM 4491 N N . ILE A 1 570 ? -11.630 5.737 -6.287 1.00 97.81 570 ILE A N 1
ATOM 4492 C CA . ILE A 1 570 ? -10.767 4.683 -5.740 1.00 97.81 570 ILE A CA 1
ATOM 4493 C C . ILE A 1 570 ? -10.345 5.016 -4.314 1.00 97.81 570 ILE A C 1
ATOM 4495 O O . ILE A 1 570 ? -10.318 6.184 -3.924 1.00 97.81 570 ILE A O 1
ATOM 4499 N N . ARG A 1 571 ? -9.888 4.003 -3.576 1.00 97.06 571 ARG A N 1
ATOM 4500 C CA . ARG A 1 571 ? -9.130 4.204 -2.336 1.00 97.06 571 ARG A CA 1
ATOM 4501 C C . ARG A 1 571 ? -7.636 4.148 -2.643 1.00 97.06 571 ARG A C 1
ATOM 4503 O O . ARG A 1 571 ? -7.180 3.266 -3.370 1.00 97.06 571 ARG A O 1
ATOM 4510 N N . LEU A 1 572 ? -6.868 5.094 -2.114 1.00 96.19 572 LEU A N 1
ATOM 4511 C CA . LEU A 1 572 ? -5.427 5.187 -2.342 1.00 96.19 572 LEU A CA 1
ATOM 4512 C C . LEU A 1 572 ? -4.690 5.046 -1.014 1.00 96.19 572 LEU A C 1
ATOM 4514 O O . LEU A 1 572 ? -4.838 5.892 -0.139 1.00 96.19 572 LEU A O 1
ATOM 4518 N N . TYR A 1 573 ? -3.874 4.003 -0.903 1.00 96.62 573 TYR A N 1
ATOM 4519 C CA . TYR A 1 573 ? -3.088 3.690 0.283 1.00 96.62 573 TYR A CA 1
ATOM 4520 C C . TYR A 1 573 ? -1.600 3.912 0.008 1.00 96.62 573 TYR A C 1
ATOM 4522 O O . TYR A 1 573 ? -1.045 3.404 -0.975 1.00 96.62 573 TYR A O 1
ATOM 4530 N N . PHE A 1 574 ? -0.948 4.666 0.894 1.00 95.50 574 PHE A N 1
ATOM 4531 C CA . PHE A 1 574 ? 0.495 4.880 0.853 1.00 95.50 574 PHE A CA 1
ATOM 4532 C C . PHE A 1 574 ? 1.207 3.936 1.820 1.00 95.50 574 PHE A C 1
ATOM 4534 O O . PHE A 1 574 ? 0.857 3.851 2.992 1.00 95.50 574 PHE A O 1
ATOM 4541 N N . LEU A 1 575 ? 2.231 3.243 1.324 1.00 96.06 575 LEU A N 1
ATOM 4542 C CA . LEU A 1 575 ? 3.040 2.302 2.105 1.00 96.06 575 LEU A CA 1
ATOM 4543 C C . LEU A 1 575 ? 4.049 2.998 3.032 1.00 96.06 575 LEU A C 1
ATOM 4545 O O . LEU A 1 575 ? 4.636 2.344 3.890 1.00 96.06 575 LEU A O 1
ATOM 4549 N N . ASP A 1 576 ? 4.267 4.303 2.859 1.00 93.44 576 ASP A N 1
ATOM 4550 C CA . ASP A 1 576 ? 5.282 5.077 3.576 1.00 93.44 576 ASP A CA 1
ATOM 4551 C C . ASP A 1 576 ? 5.074 5.045 5.099 1.00 93.44 576 ASP A C 1
ATOM 4553 O O . ASP A 1 576 ? 5.995 4.663 5.814 1.00 93.44 576 ASP A O 1
ATOM 4557 N N . GLY A 1 577 ? 3.856 5.313 5.587 1.00 89.81 577 GLY A N 1
ATOM 4558 C CA . GLY A 1 577 ? 3.530 5.243 7.020 1.00 89.81 577 GLY A CA 1
ATOM 4559 C C . GLY A 1 577 ? 3.482 3.824 7.599 1.00 89.81 577 GLY A C 1
ATOM 4560 O O . GLY A 1 577 ? 3.404 3.654 8.807 1.00 89.81 577 GLY A O 1
ATOM 4561 N N . LEU A 1 578 ? 3.553 2.796 6.748 1.00 93.62 578 LEU A N 1
ATOM 4562 C CA . LEU A 1 578 ? 3.543 1.379 7.133 1.00 93.62 578 LEU A CA 1
ATOM 4563 C C . LEU A 1 578 ? 4.910 0.721 6.914 1.00 93.62 578 LEU A C 1
ATOM 4565 O O . LEU A 1 578 ? 5.029 -0.506 6.852 1.00 93.62 578 LEU A O 1
ATOM 4569 N N . ARG A 1 579 ? 5.953 1.530 6.692 1.00 93.94 579 ARG A N 1
ATOM 4570 C CA . ARG A 1 579 ? 7.256 1.054 6.227 1.00 93.94 579 ARG A CA 1
ATOM 4571 C C . ARG A 1 579 ? 7.857 0.024 7.175 1.00 93.94 579 ARG A C 1
ATOM 4573 O O . ARG A 1 579 ? 8.416 -0.955 6.687 1.00 93.94 579 ARG A O 1
ATOM 4580 N N . LYS A 1 580 ? 7.741 0.194 8.494 1.00 92.94 580 LYS A N 1
ATOM 4581 C CA . LYS A 1 580 ? 8.335 -0.739 9.468 1.00 92.94 580 LYS A CA 1
ATOM 4582 C C . LYS A 1 580 ? 7.688 -2.123 9.418 1.00 92.94 580 LYS A C 1
ATOM 4584 O O . LYS A 1 580 ? 8.374 -3.118 9.619 1.00 92.94 580 LYS A O 1
ATOM 4589 N N . GLU A 1 581 ? 6.404 -2.193 9.092 1.00 93.44 581 GLU A N 1
ATOM 4590 C CA . GLU A 1 581 ? 5.638 -3.432 8.989 1.00 93.44 581 GLU A CA 1
ATOM 4591 C C . GLU A 1 581 ? 5.822 -4.116 7.631 1.00 93.44 581 GLU A C 1
ATOM 4593 O O . GLU A 1 581 ? 5.912 -5.343 7.544 1.00 93.44 581 GLU A O 1
ATOM 4598 N N . VAL A 1 582 ? 5.881 -3.333 6.550 1.00 96.12 582 VAL A N 1
ATOM 4599 C CA . VAL A 1 582 ? 5.896 -3.867 5.179 1.00 96.12 582 VAL A CA 1
ATOM 4600 C C . VAL A 1 582 ? 7.294 -3.991 4.590 1.00 96.12 582 VAL A C 1
ATOM 4602 O O . VAL A 1 582 ? 7.433 -4.471 3.468 1.00 96.12 582 VAL A O 1
ATOM 4605 N N . THR A 1 583 ? 8.350 -3.602 5.305 1.00 96.12 583 THR A N 1
ATOM 4606 C CA . THR A 1 583 ? 9.730 -3.695 4.813 1.00 96.12 583 THR A CA 1
ATOM 4607 C C . THR A 1 583 ? 10.673 -4.349 5.822 1.00 96.12 583 THR A C 1
ATOM 4609 O O . THR A 1 583 ? 10.356 -4.492 6.994 1.00 96.12 583 THR A O 1
ATOM 4612 N N . MET A 1 584 ? 11.833 -4.791 5.346 1.00 94.62 584 MET A N 1
ATOM 4613 C CA . MET A 1 584 ? 12.915 -5.367 6.143 1.00 94.62 584 MET A CA 1
ATOM 4614 C C . MET A 1 584 ? 14.261 -4.874 5.602 1.00 94.62 584 MET A C 1
ATOM 4616 O O . MET A 1 584 ? 14.389 -4.624 4.402 1.00 94.62 584 MET A O 1
ATOM 4620 N N . THR A 1 585 ? 15.281 -4.768 6.448 1.00 92.62 585 THR A N 1
ATOM 4621 C CA . THR A 1 585 ? 16.645 -4.438 6.010 1.00 92.62 585 THR A CA 1
ATOM 4622 C C . THR A 1 585 ? 17.453 -5.725 5.861 1.00 92.62 585 THR A C 1
ATOM 4624 O O . THR A 1 585 ? 17.630 -6.469 6.822 1.00 92.62 585 THR A O 1
ATOM 4627 N N . ALA A 1 586 ? 17.952 -6.007 4.657 1.00 85.50 586 ALA A N 1
ATOM 4628 C CA . ALA A 1 586 ? 18.791 -7.171 4.397 1.00 85.50 586 ALA A CA 1
ATOM 4629 C C . ALA A 1 586 ? 20.037 -7.167 5.300 1.00 85.50 586 ALA A C 1
ATOM 4631 O O . ALA A 1 586 ? 20.771 -6.182 5.339 1.00 85.50 586 ALA A O 1
ATOM 4632 N N . GLY A 1 587 ? 20.282 -8.277 6.000 1.00 78.81 587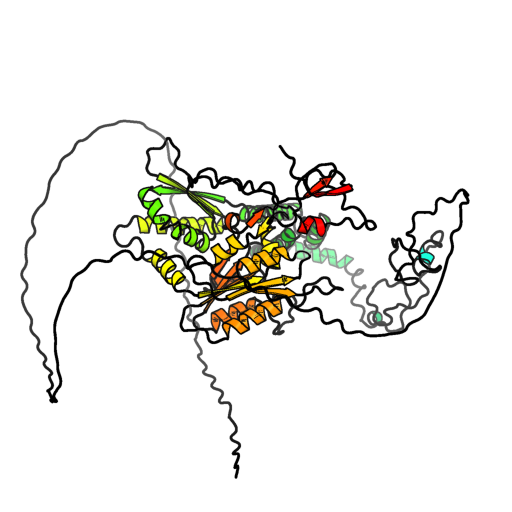 GLY A N 1
ATOM 4633 C CA . GLY A 1 587 ? 21.460 -8.457 6.856 1.00 78.81 587 GLY A CA 1
ATOM 4634 C C . GLY A 1 587 ? 21.362 -7.850 8.259 1.00 78.81 587 GLY A C 1
ATOM 4635 O O . GLY A 1 587 ? 22.279 -8.052 9.045 1.00 78.81 587 GLY A O 1
ATOM 4636 N N . LYS A 1 588 ? 20.271 -7.152 8.606 1.00 75.38 588 LYS A N 1
ATOM 4637 C CA . LYS A 1 588 ? 19.944 -6.875 10.009 1.00 75.38 588 LYS A CA 1
ATOM 4638 C C . LYS A 1 588 ? 18.966 -7.943 10.478 1.00 75.38 588 LYS A C 1
ATOM 4640 O O . LYS A 1 588 ? 17.818 -7.960 10.037 1.00 75.38 588 LYS A O 1
ATOM 4645 N N . THR A 1 589 ? 19.420 -8.834 11.354 1.00 54.06 589 THR A N 1
ATOM 4646 C CA . THR A 1 589 ? 18.520 -9.610 12.209 1.00 54.06 589 THR A CA 1
ATOM 4647 C C . THR A 1 589 ? 17.573 -8.623 12.891 1.00 54.06 589 THR A C 1
ATOM 4649 O O . THR A 1 589 ? 17.999 -7.558 13.349 1.00 54.06 589 THR A O 1
ATOM 4652 N N . ALA A 1 590 ? 16.267 -8.906 12.862 1.00 51.84 590 ALA A N 1
ATOM 4653 C CA . ALA A 1 590 ? 15.304 -8.063 13.558 1.00 51.84 590 ALA A CA 1
ATOM 4654 C C . ALA A 1 590 ? 15.761 -7.953 15.022 1.00 51.84 590 ALA A C 1
ATOM 4656 O O . ALA A 1 590 ? 16.084 -8.992 15.604 1.00 51.84 590 ALA A O 1
ATOM 4657 N N . PRO A 1 591 ? 15.841 -6.746 15.612 1.00 47.94 591 PRO A N 1
ATOM 4658 C CA . PRO A 1 591 ? 16.117 -6.639 17.034 1.00 47.94 591 PRO A CA 1
ATOM 4659 C C . PRO A 1 591 ? 15.048 -7.467 17.741 1.00 47.94 591 PRO A C 1
ATOM 4661 O O . PRO A 1 591 ? 13.857 -7.208 17.556 1.00 47.94 591 PRO A O 1
ATOM 4664 N N . ALA A 1 592 ? 15.469 -8.512 18.458 1.00 45.41 592 ALA A N 1
ATOM 4665 C CA . ALA A 1 592 ? 14.572 -9.320 19.264 1.00 45.41 592 ALA A CA 1
ATOM 4666 C C . ALA A 1 592 ? 13.733 -8.348 20.101 1.00 45.41 592 ALA A C 1
ATOM 4668 O O . ALA A 1 592 ? 14.288 -7.529 20.835 1.00 45.41 592 ALA A O 1
ATOM 4669 N N . LEU A 1 593 ? 12.413 -8.350 19.897 1.00 44.59 593 LEU A N 1
ATOM 4670 C CA . LEU A 1 593 ? 11.480 -7.495 20.624 1.00 44.59 593 LEU A CA 1
ATOM 4671 C C . LEU A 1 593 ? 11.560 -7.877 22.106 1.00 44.59 593 LEU A C 1
ATOM 4673 O O . LEU A 1 593 ? 10.876 -8.787 22.568 1.00 44.59 593 LEU A O 1
ATOM 4677 N N . ALA A 1 594 ? 12.445 -7.202 22.833 1.00 37.59 594 ALA A N 1
ATOM 4678 C CA . ALA A 1 594 ? 12.615 -7.341 24.265 1.00 37.59 594 ALA A CA 1
ATOM 4679 C C . ALA A 1 594 ? 11.332 -6.849 24.946 1.00 37.59 594 ALA A C 1
ATOM 4681 O O . ALA A 1 594 ? 11.110 -5.645 25.051 1.00 37.59 594 ALA A O 1
ATOM 4682 N N . GLY A 1 595 ? 10.452 -7.766 25.356 1.00 35.28 595 GLY A N 1
ATOM 4683 C CA . GLY A 1 595 ? 9.299 -7.407 26.189 1.00 35.28 595 GLY A CA 1
ATOM 4684 C C . GLY A 1 595 ? 8.055 -8.286 26.098 1.00 35.28 595 GLY A C 1
ATOM 4685 O O . GLY A 1 595 ? 7.168 -8.118 26.927 1.00 35.28 595 GLY A O 1
ATOM 4686 N N . SER A 1 596 ? 7.948 -9.230 25.159 1.00 35.03 596 SER A N 1
ATOM 4687 C CA . SER A 1 596 ? 6.829 -10.182 25.185 1.00 35.03 596 SER A CA 1
ATOM 4688 C C . SER A 1 596 ? 7.230 -11.420 25.982 1.00 35.03 596 SER A C 1
ATOM 4690 O O . SER A 1 596 ? 8.007 -12.240 25.501 1.00 35.03 596 SER A O 1
ATOM 4692 N N . ALA A 1 597 ? 6.718 -11.536 27.210 1.00 35.06 597 ALA A N 1
ATOM 4693 C CA . ALA A 1 597 ? 6.867 -12.695 28.092 1.00 35.06 597 ALA A CA 1
ATOM 4694 C C . ALA A 1 597 ? 6.047 -13.907 27.601 1.00 35.06 597 ALA A C 1
ATOM 4696 O O . ALA A 1 597 ? 5.290 -14.520 28.349 1.00 35.06 597 ALA A O 1
ATOM 4697 N N . VAL A 1 598 ? 6.186 -14.244 26.322 1.00 37.38 598 VAL A N 1
ATOM 4698 C CA . VAL A 1 598 ? 5.942 -15.604 25.849 1.00 37.38 598 VAL A CA 1
ATOM 4699 C C . VAL A 1 598 ? 7.169 -16.405 26.295 1.00 37.38 598 VAL A C 1
ATOM 4701 O O . VAL A 1 598 ? 8.285 -15.916 26.097 1.00 37.38 598 VAL A O 1
ATOM 4704 N N . PRO A 1 599 ? 7.011 -17.573 26.947 1.00 35.47 599 PRO A N 1
ATOM 4705 C CA . PRO A 1 599 ? 8.151 -18.365 27.390 1.00 35.47 599 PRO A CA 1
ATOM 4706 C C . PRO A 1 599 ? 9.117 -18.576 26.218 1.00 35.47 599 PRO A C 1
ATOM 4708 O O . PRO A 1 599 ? 8.660 -18.784 25.086 1.00 35.47 599 PRO A O 1
ATOM 4711 N N . PRO A 1 600 ? 10.434 -18.471 26.462 1.00 36.84 600 PRO A N 1
ATOM 4712 C CA . PRO A 1 600 ? 11.423 -18.601 25.415 1.00 36.84 600 PRO A CA 1
ATOM 4713 C C . PRO A 1 600 ? 11.256 -19.988 24.812 1.00 36.84 600 PRO A C 1
ATOM 4715 O O . PRO A 1 600 ? 11.449 -21.003 25.475 1.00 36.84 600 PRO A O 1
ATOM 4718 N N . ASN A 1 601 ? 10.874 -20.026 23.541 1.00 36.25 601 ASN A N 1
ATOM 4719 C CA . ASN A 1 601 ? 11.158 -21.187 22.726 1.00 36.25 601 ASN A CA 1
ATOM 4720 C C . ASN A 1 601 ? 12.683 -21.157 22.550 1.00 36.25 601 ASN A C 1
ATOM 4722 O O . ASN A 1 601 ? 13.204 -20.428 21.705 1.00 36.25 601 ASN A O 1
ATOM 4726 N N . GLU A 1 602 ? 13.395 -21.810 23.468 1.00 40.41 602 GLU A N 1
ATOM 4727 C CA . GLU A 1 602 ? 14.844 -21.969 23.432 1.00 40.41 602 GLU A CA 1
ATOM 4728 C C . GLU A 1 602 ? 15.233 -22.556 22.066 1.00 40.41 602 GLU A C 1
ATOM 4730 O O . GLU A 1 602 ? 14.836 -23.670 21.728 1.00 40.41 602 GLU A O 1
ATOM 4735 N N . GLY A 1 603 ? 15.984 -21.791 21.261 1.00 37.38 603 GLY A N 1
ATOM 4736 C CA . GLY A 1 603 ? 16.702 -22.347 20.108 1.00 37.38 603 GLY A CA 1
ATOM 4737 C C . GLY A 1 603 ? 16.482 -21.724 18.727 1.00 37.38 603 GLY A C 1
ATOM 4738 O O . GLY A 1 603 ? 16.630 -22.441 17.744 1.00 37.38 603 GLY A O 1
ATOM 4739 N N . LEU A 1 604 ? 16.178 -20.428 18.589 1.00 43.12 604 LEU A N 1
ATOM 4740 C CA . LEU A 1 604 ? 16.240 -19.752 17.278 1.00 43.12 604 LEU A CA 1
ATOM 4741 C C . LEU A 1 604 ? 17.050 -18.450 17.349 1.00 43.12 604 LEU A C 1
ATOM 4743 O O . LEU A 1 604 ? 16.539 -17.345 17.173 1.00 43.12 604 LEU A O 1
ATOM 4747 N N . GLU A 1 605 ? 18.353 -18.598 17.587 1.00 44.00 605 GLU A N 1
ATOM 4748 C CA . GLU A 1 605 ? 19.347 -17.585 17.232 1.00 44.00 605 GLU A CA 1
ATOM 4749 C C . GLU A 1 605 ? 19.338 -17.420 15.702 1.00 44.00 605 GLU A C 1
ATOM 4751 O O . GLU A 1 605 ? 19.883 -18.223 14.951 1.00 44.00 605 GLU A O 1
ATOM 4756 N N . HIS A 1 606 ? 18.680 -16.374 15.200 1.00 50.09 606 HIS A N 1
ATOM 4757 C CA . HIS A 1 606 ? 18.635 -16.057 13.766 1.00 50.09 606 HIS A CA 1
ATOM 4758 C C . HIS A 1 606 ? 19.975 -15.525 13.198 1.00 50.09 606 HIS A C 1
ATOM 4760 O O . HIS A 1 606 ? 20.004 -15.030 12.065 1.00 50.09 606 HIS A O 1
ATOM 4766 N N . GLU A 1 607 ? 21.072 -15.617 13.961 1.00 52.38 607 GLU A N 1
ATOM 4767 C CA . GLU A 1 607 ? 22.413 -15.164 13.562 1.00 52.38 607 GLU A CA 1
ATOM 4768 C C . GLU A 1 607 ? 23.033 -16.035 12.469 1.00 52.38 607 GLU A C 1
ATOM 4770 O O . GLU A 1 607 ? 23.743 -15.523 11.606 1.00 52.38 607 GLU A O 1
ATOM 4775 N N . ASP A 1 608 ? 22.644 -17.301 12.384 1.00 65.50 608 ASP A N 1
ATOM 4776 C CA . ASP A 1 608 ? 23.016 -18.150 11.267 1.00 65.50 608 ASP A CA 1
ATOM 4777 C C . ASP A 1 608 ? 21.953 -18.052 10.170 1.00 65.50 608 ASP A C 1
ATOM 4779 O O . ASP A 1 608 ? 21.433 -19.067 9.760 1.00 65.50 608 ASP A O 1
ATOM 4783 N N . THR A 1 609 ? 21.560 -16.882 9.652 1.00 75.38 609 THR A N 1
ATOM 4784 C CA . THR A 1 609 ? 20.741 -16.844 8.416 1.00 75.38 609 THR A CA 1
ATOM 4785 C C . THR A 1 609 ? 21.575 -16.427 7.220 1.00 75.38 609 THR A C 1
ATOM 4787 O O . THR A 1 609 ? 22.299 -15.438 7.216 1.00 75.38 609 THR A O 1
ATOM 4790 N N . CYS A 1 610 ? 21.496 -17.220 6.157 1.00 81.19 610 CYS A N 1
ATOM 4791 C CA . CYS A 1 610 ? 22.282 -17.013 4.955 1.00 81.19 610 CYS A CA 1
ATOM 4792 C C . CYS A 1 610 ? 22.064 -15.610 4.371 1.00 81.19 610 CYS A C 1
ATOM 4794 O O . CYS A 1 610 ? 20.967 -15.305 3.931 1.00 81.19 610 CYS A O 1
ATOM 4796 N N . VAL A 1 611 ? 23.107 -14.792 4.242 1.00 74.50 611 VAL A N 1
ATOM 4797 C CA . VAL A 1 611 ? 23.070 -13.428 3.686 1.00 74.50 611 VAL A CA 1
ATOM 4798 C C . VAL A 1 611 ? 22.497 -13.364 2.268 1.00 74.50 611 VAL A C 1
ATOM 4800 O O . VAL A 1 611 ? 21.909 -12.361 1.871 1.00 74.50 611 VAL A O 1
ATOM 4803 N N . GLN A 1 612 ? 22.654 -14.440 1.494 1.00 74.44 612 GLN A N 1
ATOM 4804 C CA . GLN A 1 612 ? 22.189 -14.499 0.112 1.00 74.44 612 GLN A CA 1
ATOM 4805 C C . GLN A 1 612 ? 20.687 -14.788 0.019 1.00 74.44 612 GLN A C 1
ATOM 4807 O O . GLN A 1 612 ? 20.023 -14.290 -0.891 1.00 74.44 612 GLN A O 1
ATOM 4812 N N . CYS A 1 613 ? 20.132 -15.591 0.934 1.00 71.19 613 CYS A N 1
ATOM 4813 C CA . CYS A 1 613 ? 18.716 -15.956 0.888 1.00 71.19 613 CYS A CA 1
ATOM 4814 C C . CYS A 1 613 ? 17.852 -15.417 2.018 1.00 71.19 613 CYS A C 1
ATOM 4816 O O . CYS A 1 613 ? 16.636 -15.431 1.872 1.00 71.19 613 CYS A O 1
ATOM 4818 N N . LEU A 1 614 ? 18.463 -15.007 3.123 1.00 69.94 614 LEU A N 1
ATOM 4819 C CA . LEU A 1 614 ? 17.869 -14.498 4.359 1.00 69.94 614 LEU A CA 1
ATOM 4820 C C . LEU A 1 614 ? 16.775 -15.410 4.945 1.00 69.94 614 LEU A C 1
ATOM 4822 O O . LEU A 1 614 ? 15.822 -14.933 5.548 1.00 69.94 614 LEU A O 1
ATOM 4826 N N . MET A 1 615 ? 16.858 -16.722 4.698 1.00 63.81 615 MET A N 1
ATOM 4827 C CA . MET A 1 615 ? 15.766 -17.676 4.981 1.00 63.81 615 MET A CA 1
ATOM 4828 C C . MET A 1 615 ? 16.226 -19.003 5.584 1.00 63.81 615 MET A C 1
ATOM 4830 O O . MET A 1 615 ? 15.444 -19.653 6.263 1.00 63.81 615 MET A O 1
ATOM 4834 N N . ALA A 1 616 ? 17.438 -19.448 5.258 1.00 78.69 616 ALA A N 1
ATOM 4835 C CA . ALA A 1 616 ? 17.957 -20.753 5.640 1.00 78.69 616 ALA A CA 1
ATOM 4836 C C . ALA A 1 616 ? 19.210 -20.569 6.479 1.00 78.69 616 ALA A C 1
ATOM 4838 O O . ALA A 1 616 ? 19.894 -19.549 6.335 1.00 78.69 616 ALA A O 1
ATOM 4839 N N . GLU A 1 617 ? 19.509 -21.575 7.291 1.00 84.75 617 GLU A N 1
ATOM 4840 C CA . GLU A 1 617 ? 20.625 -21.506 8.213 1.00 84.75 617 GLU A CA 1
ATOM 4841 C C . GLU A 1 617 ? 21.968 -21.337 7.471 1.00 84.75 617 GLU A C 1
ATOM 4843 O O . GLU A 1 617 ? 22.221 -22.021 6.467 1.00 84.75 617 GLU A O 1
ATOM 4848 N N . ALA A 1 618 ? 22.813 -20.405 7.908 1.00 87.19 618 ALA A N 1
ATOM 4849 C CA . ALA A 1 618 ? 24.114 -20.078 7.343 1.00 87.19 618 ALA A CA 1
ATOM 4850 C C . ALA A 1 618 ? 25.140 -21.152 7.725 1.00 87.19 618 ALA A C 1
ATOM 4852 O O . ALA A 1 618 ? 26.000 -20.979 8.575 1.00 87.19 618 ALA A O 1
ATOM 4853 N N . THR A 1 619 ? 25.047 -22.285 7.046 1.00 90.50 619 THR A N 1
ATOM 4854 C CA . THR A 1 619 ? 25.865 -23.482 7.285 1.00 90.50 619 THR A CA 1
ATOM 4855 C C . THR A 1 619 ? 27.248 -23.450 6.621 1.00 90.50 619 THR A C 1
ATOM 4857 O O . THR A 1 619 ? 28.014 -24.402 6.752 1.00 90.50 619 THR A O 1
ATOM 4860 N N . TYR A 1 620 ? 27.576 -22.396 5.872 1.00 89.25 620 TYR A N 1
ATOM 4861 C CA . TYR A 1 620 ? 28.814 -22.261 5.106 1.00 89.25 620 TYR A CA 1
ATOM 4862 C C . TYR A 1 620 ? 29.462 -20.893 5.329 1.00 89.25 620 TYR A C 1
ATOM 4864 O O . TYR A 1 620 ? 28.788 -19.852 5.347 1.00 89.25 620 TYR A O 1
ATOM 4872 N N . ALA A 1 621 ? 30.789 -20.905 5.432 1.00 88.19 621 ALA A N 1
ATOM 4873 C CA . ALA A 1 621 ? 31.606 -19.735 5.707 1.00 88.19 621 ALA A CA 1
ATOM 4874 C C . ALA A 1 621 ? 32.653 -19.476 4.621 1.00 88.19 621 ALA A C 1
ATOM 4876 O O . ALA A 1 621 ? 33.097 -20.386 3.922 1.00 88.19 621 ALA A O 1
ATOM 4877 N N . PHE A 1 622 ? 33.058 -18.214 4.489 1.00 86.94 622 PHE A N 1
ATOM 4878 C CA . PHE A 1 622 ? 34.183 -17.833 3.636 1.00 86.94 622 PHE A CA 1
ATOM 4879 C C . PHE A 1 622 ? 35.522 -18.100 4.331 1.00 86.94 622 PHE A C 1
ATOM 4881 O O . PHE A 1 622 ? 35.751 -17.608 5.431 1.00 86.94 622 PHE A O 1
ATOM 4888 N N . ASN A 1 623 ? 36.440 -18.811 3.678 1.00 78.62 623 ASN A N 1
ATOM 4889 C CA . ASN A 1 623 ? 37.806 -19.036 4.164 1.00 78.62 623 ASN A CA 1
ATOM 4890 C C . ASN A 1 623 ? 38.746 -17.946 3.604 1.00 78.62 623 ASN A C 1
ATOM 4892 O O . ASN A 1 623 ? 38.720 -17.751 2.388 1.00 78.62 623 ASN A O 1
ATOM 4896 N N . PRO A 1 624 ? 39.549 -17.227 4.421 1.00 82.81 624 PRO A N 1
ATOM 4897 C CA . PRO A 1 624 ? 39.904 -17.524 5.819 1.00 82.81 624 PRO A CA 1
ATOM 4898 C C . PRO A 1 624 ? 39.140 -16.750 6.890 1.00 82.81 624 PRO A C 1
ATOM 4900 O O . PRO A 1 624 ? 39.351 -16.992 8.074 1.00 82.81 624 PRO A O 1
ATOM 4903 N N . CYS A 1 625 ? 38.258 -15.819 6.529 1.00 83.62 625 CYS A N 1
ATOM 4904 C CA . CYS A 1 625 ? 37.624 -14.956 7.529 1.00 83.62 625 CYS A CA 1
ATOM 4905 C C . CYS A 1 625 ? 36.543 -15.643 8.385 1.00 83.62 625 CYS A C 1
ATOM 4907 O O . CYS A 1 625 ? 36.065 -15.036 9.336 1.00 83.62 625 CYS A O 1
ATOM 4909 N N . ASN A 1 626 ? 36.150 -16.869 8.037 1.00 83.44 626 ASN A N 1
ATOM 4910 C CA . ASN A 1 626 ? 35.178 -17.730 8.709 1.00 83.44 626 ASN A CA 1
ATOM 4911 C C . ASN A 1 626 ? 33.796 -17.095 8.964 1.00 83.44 626 ASN A C 1
ATOM 4913 O O . ASN A 1 626 ? 33.049 -17.532 9.835 1.00 83.44 626 ASN A O 1
ATOM 4917 N N . HIS A 1 627 ? 33.418 -16.073 8.194 1.00 83.62 627 HIS A N 1
ATOM 4918 C CA . HIS A 1 627 ? 32.084 -15.488 8.298 1.00 83.62 627 HIS A CA 1
ATOM 4919 C C . HIS A 1 627 ? 31.043 -16.464 7.745 1.00 83.62 627 HIS A C 1
ATOM 4921 O O . HIS A 1 627 ? 30.999 -16.682 6.531 1.00 83.62 627 HIS A O 1
ATOM 4927 N N . ARG A 1 628 ? 30.201 -17.015 8.629 1.00 83.38 628 ARG A N 1
ATOM 4928 C CA . ARG A 1 628 ? 29.022 -17.828 8.301 1.00 83.38 628 ARG A CA 1
ATOM 4929 C C . ARG A 1 628 ? 27.959 -16.969 7.663 1.00 83.38 628 ARG A C 1
ATOM 4931 O O . ARG A 1 628 ? 27.298 -16.176 8.321 1.00 83.38 628 ARG A O 1
ATOM 4938 N N . ILE A 1 629 ? 27.823 -17.083 6.354 1.00 82.19 629 ILE A N 1
ATOM 4939 C CA . ILE A 1 629 ? 26.897 -16.211 5.636 1.00 82.19 629 ILE A CA 1
ATOM 4940 C C . ILE A 1 629 ? 26.165 -16.907 4.505 1.00 82.19 629 ILE A C 1
ATOM 4942 O O . ILE A 1 629 ? 25.258 -16.320 3.926 1.00 82.19 629 ILE A O 1
ATOM 4946 N N . LEU A 1 630 ? 26.500 -18.145 4.153 1.00 84.31 630 LEU A N 1
ATOM 4947 C CA . LEU A 1 630 ? 25.780 -18.864 3.111 1.00 84.31 630 LEU A CA 1
ATOM 4948 C C . LEU A 1 630 ? 25.129 -20.109 3.697 1.00 84.31 630 LEU A C 1
ATOM 4950 O O . LEU A 1 630 ? 25.718 -20.813 4.500 1.00 84.31 630 LEU A O 1
ATOM 4954 N N . CYS A 1 631 ? 23.896 -20.391 3.294 1.00 89.38 631 CYS A N 1
ATOM 4955 C CA . CYS A 1 631 ? 23.306 -21.703 3.502 1.00 89.38 631 CYS A CA 1
ATOM 4956 C C . CYS A 1 631 ? 23.870 -22.647 2.450 1.00 89.38 631 CYS A C 1
ATOM 4958 O O . CYS A 1 631 ? 24.345 -22.200 1.403 1.00 89.38 631 CYS A O 1
ATOM 4960 N N . ARG A 1 632 ? 23.738 -23.951 2.683 1.00 87.19 632 ARG A N 1
ATOM 4961 C CA . ARG A 1 632 ? 24.199 -24.999 1.768 1.00 87.19 632 ARG A CA 1
ATOM 4962 C C . ARG A 1 632 ? 23.893 -24.751 0.302 1.00 87.19 632 ARG A C 1
ATOM 4964 O O . ARG A 1 632 ? 24.776 -24.798 -0.544 1.00 87.19 632 ARG A O 1
ATOM 4971 N N . GLU A 1 633 ? 22.639 -24.485 -0.009 1.00 82.06 633 GLU A N 1
ATOM 4972 C CA . GLU A 1 633 ? 22.208 -24.292 -1.389 1.00 82.06 633 GLU A CA 1
ATOM 4973 C C . GLU A 1 633 ? 22.798 -23.008 -2.002 1.00 82.06 633 GLU A C 1
ATOM 4975 O O . GLU A 1 633 ? 23.293 -23.047 -3.126 1.00 82.06 633 GLU A O 1
ATOM 4980 N N . CYS A 1 634 ? 22.830 -21.888 -1.265 1.00 81.31 634 CYS A N 1
ATOM 4981 C CA . CYS A 1 634 ? 23.471 -20.664 -1.753 1.00 81.31 634 CYS A CA 1
ATOM 4982 C C . CYS A 1 634 ? 24.987 -20.825 -1.895 1.00 81.31 634 CYS A C 1
ATOM 4984 O O . CYS A 1 634 ? 25.551 -20.324 -2.861 1.00 81.31 634 CYS A O 1
ATOM 4986 N N . ALA A 1 635 ? 25.650 -21.545 -0.991 1.00 84.81 635 ALA A N 1
ATOM 4987 C CA . ALA A 1 635 ? 27.076 -21.848 -1.091 1.00 84.81 635 ALA A CA 1
ATOM 4988 C C . ALA A 1 635 ? 27.392 -22.634 -2.371 1.00 84.81 635 ALA A C 1
ATOM 4990 O O . ALA A 1 635 ? 28.324 -22.296 -3.097 1.00 84.81 635 ALA A O 1
ATOM 4991 N N . MET A 1 636 ? 26.556 -23.621 -2.705 1.00 80.31 636 MET A N 1
ATOM 4992 C CA . MET A 1 636 ? 26.700 -24.431 -3.918 1.00 80.31 636 MET A CA 1
ATOM 4993 C C . MET A 1 636 ? 26.452 -23.646 -5.212 1.00 80.31 636 MET A C 1
ATOM 4995 O O . MET A 1 636 ? 27.073 -23.947 -6.233 1.00 80.31 636 MET A O 1
ATOM 4999 N N . GLU A 1 637 ? 25.569 -22.647 -5.184 1.00 79.25 637 GLU A N 1
ATOM 5000 C CA . GLU A 1 637 ? 25.359 -21.714 -6.300 1.00 79.25 637 GLU A CA 1
ATOM 5001 C C . GLU A 1 637 ? 26.494 -20.684 -6.421 1.00 79.25 637 GLU A C 1
ATOM 5003 O O . GLU A 1 637 ? 26.818 -20.255 -7.527 1.00 79.25 637 GLU A O 1
ATOM 5008 N N . THR A 1 638 ? 27.143 -20.328 -5.308 1.00 74.12 638 THR A N 1
ATOM 5009 C CA . THR A 1 638 ? 28.206 -19.304 -5.238 1.00 74.12 638 THR A CA 1
ATOM 5010 C C . THR A 1 638 ? 29.586 -19.855 -5.631 1.00 74.12 638 THR A C 1
ATOM 5012 O O . THR A 1 638 ? 30.613 -19.282 -5.273 1.00 74.12 638 THR A O 1
ATOM 5015 N N . ARG A 1 639 ? 29.649 -20.957 -6.399 1.00 62.81 639 ARG A N 1
ATOM 5016 C CA . ARG A 1 639 ? 30.929 -21.529 -6.850 1.00 62.81 639 ARG A CA 1
ATOM 5017 C C . ARG A 1 639 ? 31.787 -20.446 -7.508 1.00 62.81 639 ARG A C 1
ATOM 5019 O O . ARG A 1 639 ? 31.305 -19.787 -8.435 1.00 62.81 639 ARG A O 1
ATOM 5026 N N . PRO A 1 640 ? 33.055 -20.279 -7.096 1.00 54.03 640 PRO A N 1
ATOM 5027 C CA . PRO A 1 640 ? 33.947 -19.359 -7.771 1.00 54.03 640 PRO A CA 1
ATOM 5028 C C . PRO A 1 640 ? 34.062 -19.808 -9.229 1.00 54.03 640 PRO A C 1
ATOM 5030 O O . PRO A 1 640 ? 34.529 -20.906 -9.537 1.00 54.03 640 PRO A O 1
ATOM 5033 N N . HIS A 1 641 ? 33.590 -18.978 -10.161 1.00 51.56 6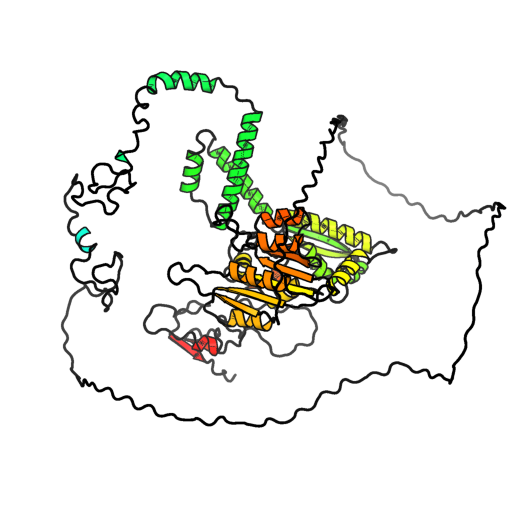41 HIS A N 1
ATOM 5034 C CA . HIS A 1 641 ? 33.920 -19.154 -11.566 1.00 51.56 641 HIS A CA 1
ATOM 5035 C C . HIS A 1 641 ? 35.433 -18.955 -11.682 1.00 51.56 641 HIS A C 1
ATOM 5037 O O . HIS A 1 641 ? 35.898 -17.821 -11.794 1.00 51.56 641 HIS A O 1
ATOM 5043 N N . TRP A 1 642 ? 36.190 -20.057 -11.643 1.00 45.22 642 TRP A N 1
ATOM 5044 C CA . TRP A 1 642 ? 37.659 -20.097 -11.578 1.00 45.22 642 TRP A CA 1
ATOM 5045 C C . TRP A 1 642 ? 38.377 -19.254 -12.649 1.00 45.22 642 TRP A C 1
ATOM 5047 O O . TRP A 1 642 ? 39.572 -19.018 -12.530 1.00 45.22 642 TRP A O 1
ATOM 5057 N N . ASN A 1 643 ? 37.667 -18.758 -13.672 1.00 47.22 643 ASN A N 1
ATOM 5058 C CA . ASN A 1 643 ? 38.249 -18.074 -14.824 1.00 47.22 643 ASN A CA 1
ATOM 5059 C C . ASN A 1 643 ? 37.670 -16.678 -15.157 1.00 47.22 643 ASN A C 1
ATOM 5061 O O . ASN A 1 643 ? 38.057 -16.117 -16.183 1.00 47.22 643 ASN A O 1
ATOM 5065 N N . THR A 1 644 ? 36.785 -16.065 -14.350 1.00 43.25 644 THR A N 1
ATOM 5066 C CA . THR A 1 644 ? 36.178 -14.754 -14.706 1.00 43.25 644 THR A CA 1
ATOM 5067 C C . THR A 1 644 ? 36.011 -13.756 -13.540 1.00 43.25 644 THR A C 1
ATOM 5069 O O . THR A 1 644 ? 34.891 -13.403 -13.198 1.00 43.25 644 THR A O 1
ATOM 5072 N N . ARG A 1 645 ? 37.126 -13.221 -13.008 1.00 46.06 645 ARG A N 1
ATOM 5073 C CA . ARG A 1 645 ? 37.256 -12.006 -12.142 1.00 46.06 645 ARG A CA 1
ATOM 5074 C C . ARG A 1 645 ? 36.373 -11.935 -10.849 1.00 46.06 645 ARG A C 1
ATOM 5076 O O . ARG A 1 645 ? 35.702 -12.900 -10.511 1.00 46.06 645 ARG A O 1
ATOM 5083 N N . PRO A 1 646 ? 36.514 -10.891 -9.993 1.00 47.66 646 PRO A N 1
ATOM 5084 C CA . PRO A 1 646 ? 36.832 -11.020 -8.576 1.00 47.66 646 PRO A CA 1
ATOM 5085 C C . PRO A 1 646 ? 35.564 -10.953 -7.709 1.00 47.66 646 PRO A C 1
ATOM 5087 O O . PRO A 1 646 ? 35.137 -9.873 -7.305 1.00 47.66 646 PRO A O 1
ATOM 5090 N N . LEU A 1 647 ? 34.954 -12.099 -7.417 1.00 52.00 647 LEU A N 1
ATOM 5091 C CA . LEU A 1 647 ? 34.003 -12.211 -6.300 1.00 52.00 647 LEU A CA 1
ATOM 5092 C C . LEU A 1 647 ? 34.652 -12.760 -5.025 1.00 52.00 647 LEU A C 1
ATOM 5094 O O . LEU A 1 647 ? 33.956 -12.967 -4.039 1.00 52.00 647 LEU A O 1
ATOM 5098 N N . GLY A 1 648 ? 35.974 -12.933 -5.015 1.00 64.44 648 GLY A N 1
ATOM 5099 C CA . GLY A 1 648 ? 36.731 -13.416 -3.866 1.00 64.44 648 GLY A CA 1
ATOM 5100 C C . GLY A 1 648 ? 36.910 -12.362 -2.783 1.00 64.44 648 GLY A C 1
ATOM 5101 O O . GLY A 1 648 ? 38.036 -12.184 -2.376 1.00 64.44 648 GLY A O 1
ATOM 5102 N N . LEU A 1 649 ? 35.874 -11.613 -2.379 1.00 76.81 649 LEU A N 1
ATOM 5103 C CA . LEU A 1 649 ? 35.872 -10.783 -1.164 1.00 76.81 649 LEU A CA 1
ATOM 5104 C C . LEU A 1 649 ? 34.626 -11.111 -0.337 1.00 76.81 649 LEU A C 1
ATOM 5106 O O . LEU A 1 649 ? 33.516 -11.160 -0.865 1.00 76.81 649 LEU A O 1
ATOM 5110 N N . CYS A 1 650 ? 34.803 -11.317 0.964 1.00 73.94 650 CYS A N 1
ATOM 5111 C CA . CYS A 1 650 ? 33.720 -11.616 1.889 1.00 73.94 650 CYS A CA 1
ATOM 5112 C C . CYS A 1 650 ? 32.749 -10.427 1.968 1.00 73.94 650 CYS A C 1
ATOM 5114 O O . CYS A 1 650 ? 33.179 -9.290 2.149 1.00 73.94 650 CYS A O 1
ATOM 5116 N N . PHE A 1 651 ? 31.434 -10.653 1.879 1.00 71.06 651 PHE A N 1
ATOM 5117 C CA . PHE A 1 651 ? 30.450 -9.557 1.864 1.00 71.06 651 PHE A CA 1
ATOM 5118 C C . PHE A 1 651 ? 30.430 -8.720 3.154 1.00 71.06 651 PHE A C 1
ATOM 5120 O O . PHE A 1 651 ? 30.066 -7.547 3.094 1.00 71.06 651 PHE A O 1
ATOM 5127 N N . LEU A 1 652 ? 30.853 -9.299 4.285 1.00 71.38 652 LEU A N 1
ATOM 5128 C CA . LEU A 1 652 ? 30.960 -8.612 5.575 1.00 71.38 652 LEU A CA 1
ATOM 5129 C C . LEU A 1 652 ? 32.288 -7.857 5.708 1.00 71.38 652 LEU A C 1
ATOM 5131 O O . LEU A 1 652 ? 32.326 -6.637 5.584 1.00 71.38 652 LEU A O 1
ATOM 5135 N N . CYS A 1 653 ? 33.398 -8.572 5.900 1.00 77.00 653 CYS A N 1
ATOM 5136 C CA . CYS A 1 653 ? 34.694 -7.944 6.175 1.00 77.00 653 CYS A CA 1
ATOM 5137 C C . CYS A 1 653 ? 35.502 -7.540 4.935 1.00 77.00 653 CYS A C 1
ATOM 5139 O O . CYS A 1 653 ? 36.600 -7.010 5.075 1.00 77.00 653 CYS A O 1
ATOM 5141 N N . ARG A 1 654 ? 35.013 -7.832 3.722 1.00 79.50 654 ARG A N 1
ATOM 5142 C CA . ARG A 1 654 ? 35.737 -7.629 2.453 1.00 79.50 654 ARG A CA 1
ATOM 5143 C C . ARG A 1 654 ? 37.087 -8.353 2.370 1.00 79.50 654 ARG A C 1
ATOM 5145 O O . ARG A 1 654 ? 37.823 -8.108 1.425 1.00 79.50 654 ARG A O 1
ATOM 5152 N N . CYS A 1 655 ? 37.403 -9.258 3.300 1.00 77.69 655 CYS A N 1
ATOM 5153 C CA . CYS A 1 655 ? 38.603 -10.091 3.241 1.00 77.69 655 CYS A CA 1
ATOM 5154 C C . CYS A 1 655 ? 38.546 -10.984 1.999 1.00 77.69 655 CYS A C 1
ATOM 5156 O O . CYS A 1 655 ? 37.474 -11.544 1.734 1.00 77.69 655 CYS A O 1
ATOM 5158 N N . PRO A 1 656 ? 39.647 -11.118 1.241 1.00 80.31 656 PRO A N 1
ATOM 5159 C CA . PRO A 1 656 ? 39.691 -12.075 0.164 1.00 80.31 656 PRO A CA 1
ATOM 5160 C C . PRO A 1 656 ? 39.354 -13.480 0.637 1.00 80.31 656 PRO A C 1
ATOM 5162 O O . PRO A 1 656 ? 39.801 -13.865 1.712 1.00 80.31 656 PRO A O 1
ATOM 5165 N N . TRP A 1 657 ? 38.538 -14.208 -0.121 1.00 80.06 657 TRP A N 1
ATOM 5166 C CA . TRP A 1 657 ? 38.241 -15.601 0.197 1.00 80.06 657 TRP A CA 1
ATOM 5167 C C . TRP A 1 657 ? 38.642 -16.516 -0.945 1.00 80.06 657 TRP A C 1
ATOM 5169 O O . TRP A 1 657 ? 38.419 -16.198 -2.117 1.00 80.06 657 TRP A O 1
ATOM 5179 N N . ASP A 1 658 ? 39.224 -17.647 -0.566 1.00 79.69 658 ASP A N 1
ATOM 5180 C CA . ASP A 1 658 ? 39.756 -18.644 -1.491 1.00 79.69 658 ASP A CA 1
ATOM 5181 C C . ASP A 1 658 ? 38.764 -19.793 -1.703 1.00 79.69 658 ASP A C 1
ATOM 5183 O O . ASP A 1 658 ? 38.723 -20.388 -2.781 1.00 79.69 658 ASP A O 1
ATOM 5187 N N . ASP A 1 659 ? 37.930 -20.074 -0.696 1.00 81.06 659 ASP A N 1
ATOM 5188 C CA . ASP A 1 659 ? 36.888 -21.098 -0.763 1.00 81.06 659 ASP A CA 1
ATOM 5189 C C . ASP A 1 659 ? 35.677 -20.782 0.140 1.00 81.06 659 ASP A C 1
ATOM 5191 O O . ASP A 1 659 ? 35.743 -19.931 1.036 1.00 81.06 659 ASP A O 1
ATOM 5195 N N . ILE A 1 660 ? 34.568 -21.483 -0.105 1.00 84.94 660 ILE A N 1
ATOM 5196 C CA . ILE A 1 660 ? 33.397 -21.540 0.771 1.00 84.94 660 ILE A CA 1
ATOM 5197 C C . ILE A 1 660 ? 33.365 -22.927 1.409 1.00 84.94 660 ILE A C 1
ATOM 5199 O O . ILE A 1 660 ? 32.998 -23.914 0.768 1.00 84.94 660 ILE A O 1
ATOM 5203 N N . THR A 1 661 ? 33.718 -23.009 2.685 1.00 87.38 661 THR A N 1
ATOM 5204 C CA . THR A 1 661 ? 33.749 -24.274 3.420 1.00 87.38 661 THR A CA 1
ATOM 5205 C C . THR A 1 661 ? 32.437 -24.485 4.161 1.00 87.38 661 THR A C 1
ATOM 5207 O O . THR A 1 661 ? 31.857 -23.537 4.698 1.00 87.38 661 THR A O 1
ATOM 5210 N N . ALA A 1 662 ? 31.961 -25.733 4.205 1.00 85.56 662 ALA A N 1
ATOM 5211 C CA . ALA A 1 662 ? 30.936 -26.095 5.176 1.00 85.56 662 ALA A CA 1
ATOM 5212 C C . ALA A 1 662 ? 31.505 -25.799 6.565 1.00 85.56 662 ALA A C 1
ATOM 5214 O O . ALA A 1 662 ? 32.663 -26.119 6.838 1.00 85.56 662 ALA A O 1
ATOM 5215 N N . CYS A 1 663 ? 30.724 -25.154 7.422 1.00 76.88 663 CYS A N 1
ATOM 5216 C CA . CYS A 1 663 ? 31.069 -25.125 8.827 1.00 76.88 663 CYS A CA 1
ATOM 5217 C C . CYS A 1 663 ? 30.805 -26.524 9.359 1.00 76.88 663 CYS A C 1
ATOM 5219 O O . CYS A 1 663 ? 29.672 -26.847 9.714 1.00 76.88 663 CYS A O 1
ATOM 5221 N N . ASP A 1 664 ? 31.844 -27.357 9.385 1.00 63.59 664 ASP A N 1
ATOM 5222 C CA . ASP A 1 664 ? 31.831 -28.512 10.266 1.00 63.59 664 ASP A CA 1
ATOM 5223 C C . ASP A 1 664 ? 31.481 -27.967 11.645 1.00 63.59 664 ASP A C 1
ATOM 5225 O O . ASP A 1 664 ? 32.051 -26.965 12.093 1.00 63.59 664 ASP A O 1
ATOM 5229 N N . THR A 1 665 ? 30.441 -28.536 12.248 1.00 49.75 665 THR A N 1
ATOM 5230 C CA . THR A 1 665 ? 30.007 -28.195 13.594 1.00 49.75 665 THR A CA 1
ATOM 5231 C C . THR A 1 665 ? 31.267 -28.244 14.443 1.00 49.75 665 THR A C 1
ATOM 5233 O O . THR A 1 665 ? 31.845 -29.318 14.607 1.00 49.75 665 THR A O 1
ATOM 5236 N N . ILE A 1 666 ? 31.767 -27.084 14.881 1.00 43.50 666 ILE A N 1
ATOM 5237 C CA . ILE A 1 666 ? 32.847 -27.051 15.858 1.00 43.50 666 ILE A CA 1
ATOM 5238 C C . ILE A 1 666 ? 32.243 -27.801 17.036 1.00 43.50 666 ILE A C 1
ATOM 5240 O O . ILE A 1 666 ? 31.281 -27.322 17.634 1.00 43.50 666 ILE A O 1
ATOM 5244 N N . ALA A 1 667 ? 32.708 -29.029 17.266 1.00 36.03 667 ALA A N 1
ATOM 5245 C CA . ALA A 1 667 ? 32.450 -29.720 18.509 1.00 36.03 667 ALA A CA 1
ATOM 5246 C C . ALA A 1 667 ? 33.000 -28.783 19.586 1.00 36.03 667 ALA A C 1
ATOM 5248 O O . ALA A 1 667 ? 34.208 -28.546 19.619 1.00 36.03 667 ALA A O 1
ATOM 5249 N N . ILE A 1 668 ? 32.084 -28.138 20.312 1.00 32.34 668 ILE A N 1
ATOM 5250 C CA . ILE A 1 668 ? 32.388 -27.213 21.407 1.00 32.34 668 ILE A CA 1
ATOM 5251 C C . ILE A 1 668 ? 33.213 -27.950 22.458 1.00 32.34 668 ILE A C 1
ATOM 5253 O O . ILE A 1 668 ? 32.841 -29.105 22.778 1.00 32.34 668 ILE A O 1
#

Radius of gyration: 39.29 Å; chains: 1; bounding box: 127×100×106 Å

pLDDT: mean 70.15, std 24.23, range [26.94, 98.56]